Protein 7N6F (pdb70)

Organism: Homo sapiens (NCBI:txid9606)

Structure (mmCIF, N/CA/C/O backbone):
data_7N6F
#
_entry.id   7N6F
#
_cell.length_a   57.943
_cell.length_b   63.585
_cell.length_c   123.633
_cell.angle_alpha   90.000
_cell.angle_beta   90.000
_cell.angle_gamma   90.000
#
_symmetry.space_group_name_H-M   'P 21 21 21'
#
loop_
_entity.id
_entity.type
_entity.pdbx_description
1 polymer 'Cholesterol 24-hydroxylase'
2 non-polymer 'PROTOPORPHYRIN IX CONTAINING FE'
3 non-polymer (3-fluoroazetidin-1-yl){1-[4-(4-fluorophenyl)pyrimidin-5-yl]piperidin-4-yl}methanone
4 non-polymer 1,2-ETHANEDIOL
5 non-polymer GLYCEROL
6 water water
#
loop_
_atom_site.group_PDB
_atom_site.id
_atom_site.type_symbol
_atom_site.label_atom_id
_atom_site.label_alt_id
_atom_site.label_comp_id
_atom_site.label_asym_id
_atom_site.label_entity_id
_atom_site.label_seq_id
_atom_site.pdbx_PDB_ins_code
_atom_site.Cartn_x
_atom_site.Cartn_y
_atom_site.Cartn_z
_atom_site.occupancy
_atom_site.B_iso_or_equiv
_atom_site.auth_seq_id
_atom_site.auth_comp_id
_atom_site.auth_asym_id
_atom_site.auth_atom_id
_atom_site.pdbx_PDB_model_num
ATOM 1 N N . HIS A 1 7 ? -34.575 29.456 13.894 1.000 47.184 27 HIS A N 1
ATOM 2 C CA . HIS A 1 7 ? -33.201 29.188 13.309 1.000 48.526 27 HIS A CA 1
ATOM 3 C C . HIS A 1 7 ? -32.381 28.257 14.222 1.000 46.145 27 HIS A C 1
ATOM 4 O O . HIS A 1 7 ? -31.632 28.782 15.084 1.000 51.304 27 HIS A O 1
ATOM 6 N N . SER A 1 8 ? -32.472 26.937 14.011 1.000 44.892 28 SER A N 1
ATOM 7 C CA . SER A 1 8 ? -31.821 25.868 14.821 1.000 39.512 28 SER A CA 1
ATOM 8 C C . SER A 1 8 ? -30.278 25.992 14.773 1.000 31.003 28 SER A C 1
ATOM 9 O O . SER A 1 8 ? -29.757 26.588 13.797 1.000 34.614 28 SER A O 1
ATOM 11 N N . ARG A 1 9 ? -29.568 25.584 15.830 1.000 28.150 29 ARG A N 1
ATOM 12 C CA . ARG A 1 9 ? -28.114 25.923 16.000 1.000 25.333 29 ARG A CA 1
ATOM 13 C C . ARG A 1 9 ? -27.284 25.150 14.965 1.000 24.156 29 ARG A C 1
ATOM 14 O O . ARG A 1 9 ? -26.220 25.647 14.603 1.000 20.372 29 ARG A O 1
ATOM 22 N N . TYR A 1 10 ? -27.827 24.075 14.387 1.000 21.941 30 TYR A N 1
ATOM 23 C CA . TYR A 1 10 ? -27.119 23.232 13.395 1.000 19.169 30 TYR A CA 1
ATOM 24 C C . TYR A 1 10 ? -27.739 23.328 11.993 1.000 21.189 30 TYR A C 1
ATOM 25 O O . TYR A 1 10 ? -27.198 22.696 11.068 1.000 22.146 30 TYR A O 1
ATOM 34 N N . GLU A 1 11 ? -28.796 24.102 11.776 1.000 22.055 31 GLU A N 1
ATOM 35 C CA . GLU A 1 11 ? -29.554 24.177 10.488 1.000 26.443 31 GLU A CA 1
ATOM 36 C C . GLU A 1 11 ? -28.639 24.508 9.297 1.000 24.878 31 GLU A C 1
ATOM 37 O O . GLU A 1 11 ? -28.944 24.089 8.185 1.000 25.855 31 GLU A O 1
ATOM 43 N N . HIS A 1 12 ? -27.601 25.322 9.516 1.000 22.274 32 HIS A N 1
ATOM 44 C CA . HIS A 1 12 ? -26.699 25.823 8.458 1.000 18.966 32 HIS A CA 1
ATOM 45 C C . HIS A 1 12 ? -25.677 24.773 8.014 1.000 19.113 32 HIS A C 1
ATOM 46 O O . HIS A 1 12 ? -25.035 24.951 7.004 1.000 19.830 32 HIS A O 1
ATOM 53 N N . ILE A 1 13 ? -25.526 23.709 8.795 1.000 19.097 33 ILE A N 1
ATOM 54 C CA . ILE A 1 13 ? -24.510 22.686 8.434 1.000 18.034 33 ILE A CA 1
ATOM 55 C C . ILE A 1 13 ? -25.065 21.870 7.281 1.000 16.464 33 ILE A C 1
ATOM 56 O O . ILE A 1 13 ? -26.251 21.507 7.299 1.000 18.926 33 ILE A O 1
ATOM 61 N N . PRO A 1 14 ? -24.221 21.474 6.311 1.000 18.214 34 PRO A N 1
ATOM 62 C CA . PRO A 1 14 ? -24.695 20.630 5.232 1.000 19.385 34 PRO A CA 1
ATOM 63 C C . PRO A 1 14 ? -25.321 19.332 5.744 1.000 18.850 34 PRO A C 1
ATOM 64 O O . PRO A 1 14 ? -24.880 18.780 6.754 1.000 17.628 34 PRO A O 1
ATOM 68 N N . GLY A 1 15 ? -26.345 18.851 5.045 1.000 21.279 35 GLY A N 1
ATOM 69 C CA . GLY A 1 15 ? -26.975 17.583 5.451 1.000 26.327 35 GLY A CA 1
ATOM 70 C C . GLY A 1 15 ? -28.294 17.333 4.738 1.000 32.540 35 GLY A C 1
ATOM 71 O O . GLY A 1 15 ? -28.705 18.159 3.924 1.000 32.915 35 GLY A O 1
ATOM 72 N N . PRO A 1 16 ? -28.963 16.198 5.050 1.000 34.306 36 PRO A N 1
ATOM 73 C CA . PRO A 1 16 ? -30.223 15.827 4.397 1.000 40.561 36 PRO A CA 1
ATOM 74 C C . PRO A 1 16 ? -31.377 16.755 4.781 1.000 46.379 36 PRO A C 1
ATOM 75 O O . PRO A 1 16 ? -31.395 17.295 5.885 1.000 47.193 36 PRO A O 1
ATOM 79 N N . PRO A 1 17 ? -32.398 16.928 3.905 1.000 51.867 37 PRO A N 1
ATOM 80 C CA . PRO A 1 17 ? -33.580 17.730 4.234 1.000 53.075 37 PRO A CA 1
ATOM 81 C C . PRO A 1 17 ? -34.558 17.004 5.168 1.000 50.826 37 PRO A C 1
ATOM 82 O O . PRO A 1 17 ? -34.294 17.020 6.355 1.000 59.333 37 PRO A O 1
ATOM 86 N N . GLY A 1 37 ? -29.326 -5.915 5.819 1.000 35.144 57 GLY A N 1
ATOM 87 C CA . GLY A 1 37 ? -27.861 -5.971 6.027 1.000 29.205 57 GLY A CA 1
ATOM 88 C C . GLY A 1 37 ? -27.198 -4.600 5.951 1.000 27.928 57 GLY A C 1
ATOM 89 O O . GLY A 1 37 ? -25.920 -4.558 5.852 1.000 23.467 57 GLY A O 1
ATOM 90 N N . ARG A 1 38 ? -28.016 -3.530 5.878 1.000 28.706 58 ARG A N 1
ATOM 91 C CA . ARG A 1 38 ? -27.529 -2.126 5.968 1.000 29.182 58 ARG A CA 1
ATOM 92 C C . ARG A 1 38 ? -27.651 -1.648 7.410 1.000 27.582 58 ARG A C 1
ATOM 93 O O . ARG A 1 38 ? -28.556 -2.087 8.176 1.000 26.801 58 ARG A O 1
ATOM 101 N N . VAL A 1 39 ? -26.727 -0.780 7.774 1.000 22.494 59 VAL A N 1
ATOM 102 C CA . VAL A 1 39 ? -26.642 -0.187 9.118 1.000 20.157 59 VAL A CA 1
ATOM 103 C C . VAL A 1 39 ? -26.708 1.345 8.922 1.000 17.141 59 VAL A C 1
ATOM 104 O O . VAL A 1 39 ? -26.523 1.840 7.775 1.000 18.513 59 VAL A O 1
ATOM 108 N N . LEU A 1 40 ? -26.908 2.047 10.013 1.000 18.574 60 LEU A N 1
ATOM 109 C CA . LEU A 1 40 ? -26.914 3.527 9.982 1.000 18.203 60 LEU A CA 1
ATOM 110 C C . LEU A 1 40 ? -25.622 4.057 9.366 1.000 16.267 60 LEU A C 1
ATOM 111 O O . LEU A 1 40 ? -25.664 5.061 8.653 1.000 15.978 60 LEU A O 1
ATOM 116 N N . GLN A 1 41 ? -24.484 3.404 9.628 1.000 16.259 61 GLN A N 1
ATOM 117 C CA . GLN A 1 41 ? -23.221 3.878 9.026 1.000 17.031 61 GLN A CA 1
ATOM 118 C C . GLN A 1 41 ? -23.289 3.977 7.493 1.000 14.880 61 GLN A C 1
ATOM 119 O O . GLN A 1 41 ? -22.564 4.785 6.877 1.000 14.614 61 GLN A O 1
ATOM 125 N N . ASP A 1 42 ? -24.081 3.112 6.815 1.000 16.010 62 ASP A N 1
ATOM 126 C CA . ASP A 1 42 ? -24.233 3.176 5.340 1.000 16.474 62 ASP A CA 1
ATOM 127 C C . ASP A 1 42 ? -25.008 4.434 4.924 1.000 15.847 62 ASP A C 1
ATOM 128 O O . ASP A 1 42 ? -24.676 4.986 3.898 1.000 17.810 62 ASP A O 1
ATOM 133 N N . VAL A 1 43 ? -25.983 4.813 5.729 1.000 15.463 63 VAL A N 1
ATOM 134 C CA . VAL A 1 43 ? -26.728 6.084 5.508 1.000 17.087 63 VAL A CA 1
ATOM 135 C C . VAL A 1 43 ? -25.730 7.241 5.659 1.000 15.436 63 VAL A C 1
ATOM 136 O O . VAL A 1 43 ? -25.632 8.115 4.773 1.000 17.613 63 VAL A O 1
ATOM 140 N N . PHE A 1 44 ? -24.935 7.242 6.739 1.000 17.404 64 PHE A N 1
ATOM 141 C CA . PHE A 1 44 ? -23.894 8.275 6.926 1.000 15.991 64 PHE A CA 1
ATOM 142 C C . PHE A 1 44 ? -22.909 8.333 5.763 1.000 16.853 64 PHE A C 1
ATOM 143 O O . PHE A 1 44 ? -22.468 9.430 5.382 1.000 15.354 64 PHE A O 1
ATOM 151 N N . LEU A 1 45 ? -22.530 7.171 5.203 1.000 15.218 65 LEU A N 1
ATOM 152 C CA . LEU A 1 45 ? -21.638 7.136 4.037 1.000 15.300 65 LEU A CA 1
ATOM 153 C C . LEU A 1 45 ? -22.290 7.891 2.878 1.000 16.014 65 LEU A C 1
ATOM 154 O O . LEU A 1 45 ? -21.624 8.657 2.241 1.000 16.380 65 LEU A O 1
ATOM 159 N N . ASP A 1 46 ? -23.547 7.531 2.593 1.000 17.505 66 ASP A N 1
ATOM 160 C CA . ASP A 1 46 ? -24.295 8.186 1.479 1.000 18.459 66 ASP A CA 1
ATOM 161 C C . ASP A 1 46 ? -24.255 9.708 1.715 1.000 18.960 66 ASP A C 1
ATOM 162 O O . ASP A 1 46 ? -23.973 10.475 0.772 1.000 19.498 66 ASP A O 1
ATOM 167 N N . TRP A 1 47 ? -24.506 10.131 2.949 1.000 17.325 67 TRP A N 1
ATOM 168 C CA . TRP A 1 47 ? -24.558 11.588 3.253 1.000 16.756 67 TRP A CA 1
ATOM 169 C C . TRP A 1 47 ? -23.165 12.246 3.172 1.000 18.176 67 TRP A C 1
ATOM 170 O O . TRP A 1 47 ? -23.028 13.387 2.726 1.000 18.810 67 TRP A O 1
ATOM 181 N N . ALA A 1 48 ? -22.098 11.598 3.620 1.000 16.874 68 ALA A N 1
ATOM 182 C CA . ALA A 1 48 ? -20.747 12.180 3.497 1.000 17.217 68 ALA A CA 1
ATOM 183 C C . ALA A 1 48 ? -20.437 12.353 2.010 1.000 19.064 68 ALA A C 1
ATOM 184 O O . ALA A 1 48 ? -19.851 13.351 1.588 1.000 20.137 68 ALA A O 1
ATOM 186 N N . LYS A 1 49 ? -20.790 11.364 1.190 1.000 17.634 69 LYS A N 1
ATOM 187 C CA . LYS A 1 49 ? -20.470 11.472 -0.259 1.000 21.381 69 LYS A CA 1
ATOM 188 C C . LYS A 1 49 ? -21.258 12.614 -0.900 1.000 21.017 69 LYS A C 1
ATOM 189 O O . LYS A 1 49 ? -20.678 13.284 -1.796 1.000 25.589 69 LYS A O 1
ATOM 195 N N . LYS A 1 50 ? -22.491 12.799 -0.478 1.000 20.901 70 LYS A N 1
ATOM 196 C CA . LYS A 1 50 ? -23.434 13.758 -1.098 1.000 22.269 70 LYS A CA 1
ATOM 197 C C . LYS A 1 50 ? -23.135 15.140 -0.539 1.000 21.290 70 LYS A C 1
ATOM 198 O O . LYS A 1 50 ? -23.141 16.104 -1.336 1.000 22.465 70 LYS A O 1
ATOM 204 N N . TYR A 1 51 ? -22.862 15.280 0.778 1.000 19.466 71 TYR A N 1
ATOM 205 C CA . TYR A 1 51 ? -22.885 16.627 1.415 1.000 21.065 71 TYR A CA 1
ATOM 206 C C . TYR A 1 51 ? -21.520 17.102 1.902 1.000 20.505 71 TYR A C 1
ATOM 207 O O . TYR A 1 51 ? -21.441 18.253 2.332 1.000 20.984 71 TYR A O 1
ATOM 216 N N . GLY A 1 52 ? -20.489 16.261 1.832 1.000 18.728 72 GLY A N 1
ATOM 217 C CA . GLY A 1 52 ? -19.095 16.673 2.030 1.000 17.649 72 GLY A CA 1
ATOM 218 C C . GLY A 1 52 ? -18.553 16.280 3.392 1.000 18.017 72 GLY A C 1
ATOM 219 O O . GLY A 1 52 ? -19.092 15.420 4.091 1.000 16.860 72 GLY A O 1
ATOM 220 N N . PRO A 1 53 ? -17.459 16.938 3.769 1.000 16.194 73 PRO A N 1
ATOM 221 C CA . PRO A 1 53 ? -16.664 16.478 4.904 1.000 16.041 73 PRO A CA 1
ATOM 222 C C . PRO A 1 53 ? -17.225 16.792 6.297 1.000 14.962 73 PRO A C 1
ATOM 223 O O . PRO A 1 53 ? -16.617 16.326 7.242 1.000 13.830 73 PRO A O 1
ATOM 227 N N . VAL A 1 54 ? -18.257 17.626 6.403 1.000 15.110 74 VAL A N 1
ATOM 228 C CA . VAL A 1 54 ? -18.884 18.028 7.690 1.000 14.683 74 VAL A CA 1
ATOM 229 C C . VAL A 1 54 ? -20.384 17.994 7.492 1.000 14.892 74 VAL A C 1
ATOM 230 O O . VAL A 1 54 ? -20.938 18.860 6.781 1.000 15.234 74 VAL A O 1
ATOM 234 N N . VAL A 1 55 ? -21.057 17.005 8.069 1.000 14.529 75 VAL A N 1
ATOM 235 C CA . VAL A 1 55 ? -22.488 16.758 7.828 1.000 14.919 75 VAL A CA 1
ATOM 236 C C . VAL A 1 55 ? -23.225 16.600 9.147 1.000 15.230 75 VAL A C 1
ATOM 237 O O . VAL A 1 55 ? -22.749 15.849 10.041 1.000 15.033 75 VAL A O 1
ATOM 241 N N . ARG A 1 56 ? -24.372 17.242 9.320 1.000 15.506 76 ARG A N 1
ATOM 242 C CA . ARG A 1 56 ? -25.211 17.082 10.522 1.000 16.023 76 ARG A CA 1
ATOM 243 C C . ARG A 1 56 ? -26.010 15.782 10.439 1.000 18.585 76 ARG A C 1
ATOM 244 O O . ARG A 1 56 ? -26.609 15.489 9.381 1.000 17.201 76 ARG A O 1
ATOM 252 N N . VAL A 1 57 ? -25.950 15.000 11.503 1.000 16.587 77 VAL A N 1
ATOM 253 C CA . VAL A 1 57 ? -26.679 13.716 11.630 1.000 18.243 77 VAL A CA 1
ATOM 254 C C . VAL A 1 57 ? -27.320 13.650 13.008 1.000 19.655 77 VAL A C 1
ATOM 255 O O . VAL A 1 57 ? -26.983 14.444 13.915 1.000 19.279 77 VAL A O 1
ATOM 259 N N . ASN A 1 58 ? -28.212 12.689 13.164 1.000 20.359 78 ASN A N 1
ATOM 260 C CA . ASN A 1 58 ? -28.790 12.343 14.475 1.000 21.684 78 ASN A CA 1
ATOM 261 C C . ASN A 1 58 ? -28.294 10.935 14.798 1.000 19.218 78 ASN A C 1
ATOM 262 O O . ASN A 1 58 ? -28.443 10.032 13.963 1.000 19.746 78 ASN A O 1
ATOM 267 N N . VAL A 1 59 ? -27.668 10.777 15.946 1.000 17.312 79 VAL A N 1
ATOM 268 C CA . VAL A 1 59 ? -27.117 9.464 16.338 1.000 18.330 79 VAL A CA 1
ATOM 269 C C . VAL A 1 59 ? -27.195 9.384 17.856 1.000 17.454 79 VAL A C 1
ATOM 270 O O . VAL A 1 59 ? -26.932 10.396 18.520 1.000 17.295 79 VAL A O 1
ATOM 274 N N . PHE A 1 60 ? -27.616 8.227 18.371 1.000 18.974 80 PHE A N 1
ATOM 275 C CA . PHE A 1 60 ? -27.777 7.996 19.830 1.000 20.888 80 PHE A CA 1
ATOM 276 C C . PHE A 1 60 ? -28.654 9.132 20.406 1.000 22.236 80 PHE A C 1
ATOM 277 O O . PHE A 1 60 ? -28.355 9.671 21.509 1.000 23.844 80 PHE A O 1
ATOM 285 N N . HIS A 1 61 ? -29.672 9.530 19.634 1.000 23.320 81 HIS A N 1
ATOM 286 C CA . HIS A 1 61 ? -30.707 10.527 20.037 1.000 27.734 81 HIS A CA 1
ATOM 287 C C . HIS A 1 61 ? -30.115 11.934 20.163 1.000 28.400 81 HIS A C 1
ATOM 288 O O . HIS A 1 61 ? -30.789 12.822 20.765 1.000 28.357 81 HIS A O 1
ATOM 295 N N . LYS A 1 62 ? -28.904 12.192 19.652 1.000 24.661 82 LYS A N 1
ATOM 296 C CA . LYS A 1 62 ? -28.271 13.531 19.800 1.000 23.737 82 LYS A CA 1
ATOM 297 C C . LYS A 1 62 ? -27.910 14.054 18.394 1.000 21.508 82 LYS A C 1
ATOM 298 O O . LYS A 1 62 ? -27.580 13.251 17.493 1.000 21.431 82 LYS A O 1
ATOM 304 N N . THR A 1 63 ? -27.954 15.360 18.185 1.000 19.922 83 THR A N 1
ATOM 305 C CA . THR A 1 63 ? -27.385 15.959 16.964 1.000 18.246 83 THR A CA 1
ATOM 306 C C . THR A 1 63 ? -25.874 15.908 17.049 1.000 18.523 83 THR A C 1
ATOM 307 O O . THR A 1 63 ? -25.325 16.344 18.044 1.000 20.780 83 THR A O 1
ATOM 311 N N . SER A 1 64 ? -25.242 15.421 15.987 1.000 16.143 84 SER A N 1
ATOM 312 C CA A SER A 1 64 ? -23.769 15.387 15.900 0.500 16.234 84 SER A CA 1
ATOM 313 C CA B SER A 1 64 ? -23.779 15.252 15.853 0.500 15.981 84 SER A CA 1
ATOM 314 C C . SER A 1 64 ? -23.334 15.794 14.498 1.000 15.459 84 SER A C 1
ATOM 315 O O . SER A 1 64 ? -24.191 15.953 13.616 1.000 15.977 84 SER A O 1
ATOM 320 N N . VAL A 1 65 ? -22.039 15.957 14.334 1.000 14.132 85 VAL A N 1
ATOM 321 C CA . VAL A 1 65 ? -21.514 16.312 13.018 1.000 14.637 85 VAL A CA 1
ATOM 322 C C . VAL A 1 65 ? -20.504 15.247 12.639 1.000 12.568 85 VAL A C 1
ATOM 323 O O . VAL A 1 65 ? -19.556 15.023 13.454 1.000 13.632 85 VAL A O 1
ATOM 327 N N . ILE A 1 66 ? -20.751 14.599 11.510 1.000 12.862 86 ILE A N 1
ATOM 328 C CA . ILE A 1 66 ? -19.777 13.596 11.010 1.000 12.903 86 ILE A CA 1
ATOM 329 C C . ILE A 1 66 ? -18.726 14.319 10.194 1.000 12.637 86 ILE A C 1
ATOM 330 O O . ILE A 1 66 ? -19.067 15.087 9.281 1.000 13.252 86 ILE A O 1
ATOM 335 N N . VAL A 1 67 ? -17.489 14.132 10.613 1.000 12.696 87 VAL A N 1
ATOM 336 C CA A VAL A 1 67 ? -16.313 14.810 10.012 0.500 12.600 87 VAL A CA 1
ATOM 337 C CA B VAL A 1 67 ? -16.280 14.799 10.078 0.500 12.765 87 VAL A CA 1
ATOM 338 C C . VAL A 1 67 ? -15.428 13.745 9.360 1.000 13.142 87 VAL A C 1
ATOM 339 O O . VAL A 1 67 ? -14.900 12.860 10.086 1.000 14.094 87 VAL A O 1
ATOM 346 N N . THR A 1 68 ? -15.275 13.873 8.044 1.000 13.149 88 THR A N 1
ATOM 347 C CA . THR A 1 68 ? -14.641 12.809 7.230 1.000 14.203 88 THR A CA 1
ATOM 348 C C . THR A 1 68 ? -13.416 13.302 6.485 1.000 15.567 88 THR A C 1
ATOM 349 O O . THR A 1 68 ? -12.990 12.578 5.579 1.000 18.064 88 THR A O 1
ATOM 353 N N . SER A 1 69 ? -12.840 14.438 6.793 1.000 15.308 89 SER A N 1
ATOM 354 C CA . SER A 1 69 ? -11.572 14.806 6.157 1.000 15.303 89 SER A CA 1
ATOM 355 C C . SER A 1 69 ? -10.418 14.257 6.985 1.000 16.009 89 SER A C 1
ATOM 356 O O . SER A 1 69 ? -10.439 14.218 8.212 1.000 15.706 89 SER A O 1
ATOM 359 N N . PRO A 1 70 ? -9.348 13.769 6.330 1.000 14.520 90 PRO A N 1
ATOM 360 C CA . PRO A 1 70 ? -8.171 13.316 7.040 1.000 13.637 90 PRO A CA 1
ATOM 361 C C . PRO A 1 70 ? -7.555 14.406 7.916 1.000 12.634 90 PRO A C 1
ATOM 362 O O . PRO A 1 70 ? -6.995 14.140 8.966 1.000 13.247 90 PRO A O 1
ATOM 366 N N . GLU A 1 71 ? -7.609 15.650 7.465 1.000 13.728 91 GLU A N 1
ATOM 367 C CA A GLU A 1 71 ? -7.059 16.778 8.242 0.700 14.714 91 GLU A CA 1
ATOM 368 C CA B GLU A 1 71 ? -7.025 16.766 8.257 0.300 15.011 91 GLU A CA 1
ATOM 369 C C . GLU A 1 71 ? -7.810 16.886 9.580 1.000 14.176 91 GLU A C 1
ATOM 370 O O . GLU A 1 71 ? -7.170 17.132 10.631 1.000 16.566 91 GLU A O 1
ATOM 381 N N . SER A 1 72 ? -9.101 16.645 9.550 1.000 15.787 92 SER A N 1
ATOM 382 C CA . SER A 1 72 ? -9.937 16.685 10.771 1.000 14.792 92 SER A CA 1
ATOM 383 C C . SER A 1 72 ? -9.635 15.487 11.680 1.000 15.285 92 SER A C 1
ATOM 384 O O . SER A 1 72 ? -9.469 15.647 12.913 1.000 14.244 92 SER A O 1
ATOM 387 N N . VAL A 1 73 ? -9.522 14.276 11.108 1.000 13.133 93 VAL A N 1
ATOM 388 C CA . VAL A 1 73 ? -9.147 13.093 11.905 1.000 13.066 93 VAL A CA 1
ATOM 389 C C . VAL A 1 73 ? -7.838 13.405 12.641 1.000 12.732 93 VAL A C 1
ATOM 390 O O . VAL A 1 73 ? -7.729 13.173 13.833 1.000 13.814 93 VAL A O 1
ATOM 394 N N . LYS A 1 74 ? -6.826 13.889 11.909 1.000 12.601 94 LYS A N 1
ATOM 395 C CA . LYS A 1 74 ? -5.521 14.181 12.519 1.000 14.564 94 LYS A CA 1
ATOM 396 C C . LYS A 1 74 ? -5.678 15.235 13.635 1.000 14.168 94 LYS A C 1
ATOM 397 O O . LYS A 1 74 ? -5.168 15.067 14.746 1.000 16.411 94 LYS A O 1
ATOM 403 N N . LYS A 1 75 ? -6.374 16.324 13.330 1.000 13.169 95 LYS A N 1
ATOM 404 C CA . LYS A 1 75 ? -6.441 17.441 14.333 1.000 13.972 95 LYS A CA 1
ATOM 405 C C . LYS A 1 75 ? -7.083 16.982 15.637 1.000 13.681 95 LYS A C 1
ATOM 406 O O . LYS A 1 75 ? -6.573 17.256 16.716 1.000 16.050 95 LYS A O 1
ATOM 412 N N . PHE A 1 76 ? -8.194 16.275 15.525 1.000 12.157 96 PHE A N 1
ATOM 413 C CA . PHE A 1 76 ? -8.985 16.027 16.736 1.000 12.805 96 PHE A CA 1
ATOM 414 C C . PHE A 1 76 ? -8.558 14.734 17.431 1.000 13.034 96 PHE A C 1
ATOM 415 O O . PHE A 1 76 ? -8.657 14.686 18.654 1.000 14.497 96 PHE A O 1
ATOM 423 N N . LEU A 1 77 ? -8.147 13.687 16.697 1.000 12.767 97 LEU A N 1
ATOM 424 C CA . LEU A 1 77 ? -7.755 12.444 17.395 1.000 12.476 97 LEU A CA 1
ATOM 425 C C . LEU A 1 77 ? -6.328 12.519 17.949 1.000 13.437 97 LEU A C 1
ATOM 426 O O . LEU A 1 77 ? -6.073 11.838 18.967 1.000 14.032 97 LEU A O 1
ATOM 431 N N . MET A 1 78 ? -5.433 13.290 17.323 1.000 14.648 98 MET A N 1
ATOM 432 C CA . MET A 1 78 ? -4.002 13.243 17.732 1.000 15.419 98 MET A CA 1
ATOM 433 C C . MET A 1 78 ? -3.648 14.319 18.767 1.000 19.839 98 MET A C 1
ATOM 434 O O . MET A 1 78 ? -2.448 14.380 19.136 1.000 25.036 98 MET A O 1
ATOM 439 N N . SER A 1 79 ? -4.626 14.911 19.442 1.000 21.973 99 SER A N 1
ATOM 440 C CA . SER A 1 79 ? -4.327 15.904 20.512 1.000 23.755 99 SER A CA 1
ATOM 441 C C . SER A 1 79 ? -5.087 15.572 21.794 1.000 24.101 99 SER A C 1
ATOM 442 O O . SER A 1 79 ? -6.303 15.463 21.722 1.000 23.110 99 SER A O 1
ATOM 445 N N . THR A 1 80 ? -4.419 15.521 22.972 1.000 19.218 100 THR A N 1
ATOM 446 C CA . THR A 1 80 ? -5.104 15.389 24.289 1.000 22.126 100 THR A CA 1
ATOM 447 C C . THR A 1 80 ? -5.947 16.602 24.628 1.000 22.781 100 THR A C 1
ATOM 448 O O . THR A 1 80 ? -6.690 16.537 25.617 1.000 23.751 100 THR A O 1
ATOM 452 N N . LYS A 1 81 ? -5.888 17.678 23.856 1.000 22.066 101 LYS A N 1
ATOM 453 C CA . LYS A 1 81 ? -6.841 18.813 24.003 1.000 25.393 101 LYS A CA 1
ATOM 454 C C . LYS A 1 81 ? -8.303 18.379 23.791 1.000 22.639 101 LYS A C 1
ATOM 455 O O . LYS A 1 81 ? -9.250 18.970 24.355 1.000 25.567 101 LYS A O 1
ATOM 461 N N . TYR A 1 82 ? -8.547 17.371 22.951 1.000 16.700 102 TYR A N 1
ATOM 462 C CA . TYR A 1 82 ? -9.913 16.944 22.611 1.000 17.427 102 TYR A CA 1
ATOM 463 C C . TYR A 1 82 ? -10.190 15.621 23.317 1.000 15.520 102 TYR A C 1
ATOM 464 O O . TYR A 1 82 ? -9.403 14.639 23.176 1.000 16.187 102 TYR A O 1
ATOM 473 N N . ASN A 1 83 ? -11.235 15.694 24.091 1.000 15.579 103 ASN A N 1
ATOM 474 C CA . ASN A 1 83 ? -11.656 14.539 24.909 1.000 16.505 103 ASN A CA 1
ATOM 475 C C . ASN A 1 83 ? -12.910 13.927 24.308 1.000 13.932 103 ASN A C 1
ATOM 476 O O . ASN A 1 83 ? -13.611 14.543 23.493 1.000 13.913 103 ASN A O 1
ATOM 481 N N . LYS A 1 84 ? -13.199 12.693 24.709 1.000 14.175 104 LYS A N 1
ATOM 482 C CA . LYS A 1 84 ? -14.409 11.973 24.279 1.000 14.477 104 LYS A CA 1
ATOM 483 C C . LYS A 1 84 ? -15.636 12.712 24.827 1.000 15.644 104 LYS A C 1
ATOM 484 O O . LYS A 1 84 ? -15.618 13.322 25.915 1.000 16.686 104 LYS A O 1
ATOM 490 N N . ASP A 1 85 ? -16.699 12.716 24.058 1.000 14.675 105 ASP A N 1
ATOM 491 C CA . ASP A 1 85 ? -17.994 13.315 24.466 1.000 14.653 105 ASP A CA 1
ATOM 492 C C . ASP A 1 85 ? -18.800 12.313 25.290 1.000 15.459 105 ASP A C 1
ATOM 493 O O . ASP A 1 85 ? -19.345 11.382 24.719 1.000 15.552 105 ASP A O 1
ATOM 498 N N . SER A 1 86 ? -18.875 12.532 26.596 1.000 16.569 106 SER A N 1
ATOM 499 C CA A SER A 1 86 ? -19.520 11.588 27.554 0.500 17.401 106 SER A CA 1
ATOM 500 C CA B SER A 1 86 ? -19.523 11.594 27.552 0.500 16.722 106 SER A CA 1
ATOM 501 C C . SER A 1 86 ? -20.980 11.317 27.170 1.000 16.981 106 SER A C 1
ATOM 502 O O . SER A 1 86 ? -21.442 10.164 27.381 1.000 16.034 106 SER A O 1
ATOM 507 N N . LYS A 1 87 ? -21.679 12.283 26.572 1.000 17.346 107 LYS A N 1
ATOM 508 C CA . LYS A 1 87 ? -23.084 12.019 26.207 1.000 18.958 107 LYS A CA 1
ATOM 509 C C . LYS A 1 87 ? -23.196 10.822 25.272 1.000 17.047 107 LYS A C 1
ATOM 510 O O . LYS A 1 87 ? -24.240 10.139 25.246 1.000 17.121 107 LYS A O 1
ATOM 516 N N . MET A 1 88 ? -22.173 10.571 24.460 1.000 15.150 108 MET A N 1
ATOM 517 C CA . MET A 1 88 ? -22.249 9.554 23.415 1.000 14.999 108 MET A CA 1
ATOM 518 C C . MET A 1 88 ? -21.798 8.193 23.963 1.000 14.182 108 MET A C 1
ATOM 519 O O . MET A 1 88 ? -21.823 7.211 23.190 1.000 16.770 108 MET A O 1
ATOM 524 N N . TYR A 1 89 ? -21.510 8.113 25.258 1.000 13.879 109 TYR A N 1
ATOM 525 C CA . TYR A 1 89 ? -21.091 6.877 25.946 1.000 14.342 109 TYR A CA 1
ATOM 526 C C . TYR A 1 89 ? -22.097 6.491 27.036 1.000 15.518 109 TYR A C 1
ATOM 527 O O . TYR A 1 89 ? -21.846 5.517 27.719 1.000 15.438 109 TYR A O 1
ATOM 536 N N . ARG A 1 90 ? -23.229 7.170 27.123 1.000 15.133 110 ARG A N 1
ATOM 537 C CA . ARG A 1 90 ? -24.238 6.897 28.189 1.000 15.644 110 ARG A CA 1
ATOM 538 C C . ARG A 1 90 ? -24.719 5.459 28.131 1.000 15.921 110 ARG A C 1
ATOM 539 O O . ARG A 1 90 ? -24.924 4.868 29.202 1.000 17.325 110 ARG A O 1
ATOM 547 N N . ALA A 1 91 ? -24.917 4.881 26.955 1.000 15.750 111 ALA A N 1
ATOM 548 C CA . ALA A 1 91 ? -25.468 3.520 26.808 1.000 15.870 111 ALA A CA 1
ATOM 549 C C . ALA A 1 91 ? -24.392 2.480 27.095 1.000 15.995 111 ALA A C 1
ATOM 550 O O . ALA A 1 91 ? -24.790 1.315 27.254 1.000 19.809 111 ALA A O 1
ATOM 552 N N . LEU A 1 92 ? -23.102 2.813 27.231 1.000 14.788 112 LEU A N 1
ATOM 553 C CA . LEU A 1 92 ? -22.148 1.870 27.837 1.000 13.868 112 LEU A CA 1
ATOM 554 C C . LEU A 1 92 ? -22.109 2.059 29.334 1.000 15.202 112 LEU A C 1
ATOM 555 O O . LEU A 1 92 ? -21.847 1.076 30.061 1.000 16.013 112 LEU A O 1
ATOM 560 N N . GLN A 1 93 ? -22.281 3.283 29.829 1.000 14.864 113 GLN A N 1
ATOM 561 C CA . GLN A 1 93 ? -22.186 3.562 31.277 1.000 15.682 113 GLN A CA 1
ATOM 562 C C . GLN A 1 93 ? -23.304 2.830 32.041 1.000 16.602 113 GLN A C 1
ATOM 563 O O . GLN A 1 93 ? -23.026 2.137 33.043 1.000 15.299 113 GLN A O 1
ATOM 569 N N . THR A 1 94 ? -24.524 2.980 31.579 1.000 16.418 114 THR A N 1
ATOM 570 C CA A THR A 1 94 ? -25.735 2.468 32.281 0.500 17.181 114 THR A CA 1
ATOM 571 C CA B THR A 1 94 ? -25.744 2.477 32.275 0.500 18.036 114 THR A CA 1
ATOM 572 C C . THR A 1 94 ? -26.792 2.120 31.223 1.000 17.949 114 THR A C 1
ATOM 573 O O . THR A 1 94 ? -26.969 2.890 30.265 1.000 21.898 114 THR A O 1
ATOM 580 N N . VAL A 1 95 ? -27.475 1.000 31.370 1.000 17.864 115 VAL A N 1
ATOM 581 C CA . VAL A 1 95 ? -28.587 0.630 30.460 1.000 18.897 115 VAL A CA 1
ATOM 582 C C . VAL A 1 95 ? -29.857 0.391 31.288 1.000 18.693 115 VAL A C 1
ATOM 583 O O . VAL A 1 95 ? -29.822 -0.487 32.156 1.000 19.919 115 VAL A O 1
ATOM 587 N N . PHE A 1 96 ? -30.950 1.054 30.907 1.000 19.808 116 PHE A N 1
ATOM 588 C CA . PHE A 1 96 ? -32.266 0.846 31.588 1.000 21.356 116 PHE A CA 1
ATOM 589 C C . PHE A 1 96 ? -32.090 0.908 33.109 1.000 21.849 116 PHE A C 1
ATOM 590 O O . PHE A 1 96 ? -32.718 0.100 33.844 1.000 22.301 116 PHE A O 1
ATOM 598 N N . GLY A 1 97 ? -31.266 1.826 33.609 1.000 22.005 117 GLY A N 1
ATOM 599 C CA . GLY A 1 97 ? -31.066 2.072 35.042 1.000 22.003 117 GLY A CA 1
ATOM 600 C C . GLY A 1 97 ? -30.139 1.068 35.704 1.000 21.794 117 GLY A C 1
ATOM 601 O O . GLY A 1 97 ? -29.950 1.142 36.921 1.000 23.592 117 GLY A O 1
ATOM 602 N N . GLU A 1 98 ? -29.483 0.179 34.937 1.000 17.609 118 GLU A N 1
ATOM 603 C CA . GLU A 1 98 ? -28.475 -0.745 35.507 1.000 17.013 118 GLU A CA 1
ATOM 604 C C . GLU A 1 98 ? -27.054 -0.355 35.077 1.000 16.587 118 GLU A C 1
ATOM 605 O O . GLU A 1 98 ? -26.787 -0.310 33.840 1.000 17.459 118 GLU A O 1
ATOM 611 N N . ARG A 1 99 ? -26.168 -0.120 36.030 1.000 17.261 119 ARG A N 1
ATOM 612 C CA . ARG A 1 99 ? -24.752 0.214 35.765 1.000 16.222 119 ARG A CA 1
ATOM 613 C C . ARG A 1 99 ? -24.119 -0.934 35.004 1.000 16.422 119 ARG A C 1
ATOM 614 O O . ARG A 1 99 ? -24.258 -2.103 35.422 1.000 18.387 119 ARG A O 1
ATOM 622 N N . LEU A 1 100 ? -23.448 -0.599 33.897 1.000 14.876 120 LEU A N 1
ATOM 623 C CA . LEU A 1 100 ? -22.896 -1.627 32.988 1.000 15.189 120 LEU A CA 1
ATOM 624 C C . LEU A 1 100 ? -21.381 -1.471 32.951 1.000 14.003 120 LEU A C 1
ATOM 625 O O . LEU A 1 100 ? -20.728 -2.126 33.774 1.000 14.984 120 LEU A O 1
ATOM 630 N N . PHE A 1 101 ? -20.845 -0.581 32.105 1.000 14.052 121 PHE A N 1
ATOM 631 C CA . PHE A 1 101 ? -19.398 -0.294 32.100 1.000 13.687 121 PHE A CA 1
ATOM 632 C C . PHE A 1 101 ? -19.071 0.878 33.033 1.000 14.125 121 PHE A C 1
ATOM 633 O O . PHE A 1 101 ? -17.896 1.090 33.270 1.000 14.064 121 PHE A O 1
ATOM 641 N N . GLY A 1 102 ? -20.107 1.593 33.505 1.000 15.064 122 GLY A N 1
ATOM 642 C CA . GLY A 1 102 ? -19.866 2.726 34.424 1.000 15.422 122 GLY A CA 1
ATOM 643 C C . GLY A 1 102 ? -18.779 3.655 33.924 1.000 13.894 122 GLY A C 1
ATOM 644 O O . GLY A 1 102 ? -18.851 4.098 32.748 1.000 14.742 122 GLY A O 1
ATOM 645 N N . GLN A 1 103 ? -17.780 3.947 34.772 1.000 14.469 123 GLN A N 1
ATOM 646 C CA . GLN A 1 103 ? -16.647 4.826 34.458 1.000 15.981 123 GLN A CA 1
ATOM 647 C C . GLN A 1 103 ? -15.371 4.011 34.227 1.000 14.924 123 GLN A C 1
ATOM 648 O O . GLN A 1 103 ? -14.275 4.486 34.549 1.000 16.900 123 GLN A O 1
ATOM 654 N N . GLY A 1 104 ? -15.498 2.791 33.656 1.000 13.667 124 GLY A N 1
ATOM 655 C CA . GLY A 1 104 ? -14.328 2.013 33.218 1.000 14.814 124 GLY A CA 1
ATOM 656 C C . GLY A 1 104 ? -13.592 2.668 32.065 1.000 12.682 124 GLY A C 1
ATOM 657 O O . GLY A 1 104 ? -13.929 3.778 31.576 1.000 14.548 124 GLY A O 1
ATOM 658 N N . LEU A 1 105 ? -12.586 1.963 31.545 1.000 12.691 125 LEU A N 1
ATOM 659 C CA . LEU A 1 105 ? -11.560 2.616 30.713 1.000 13.889 125 LEU A CA 1
ATOM 660 C C . LEU A 1 105 ? -12.150 3.124 29.392 1.000 11.466 125 LEU A C 1
ATOM 661 O O . LEU A 1 105 ? -11.662 4.135 28.881 1.000 13.262 125 LEU A O 1
ATOM 666 N N . VAL A 1 106 ? -13.123 2.444 28.784 1.000 11.809 126 VAL A N 1
ATOM 667 C CA . VAL A 1 106 ? -13.748 2.880 27.515 1.000 12.342 126 VAL A CA 1
ATOM 668 C C . VAL A 1 106 ? -14.627 4.096 27.752 1.000 13.115 126 VAL A C 1
ATOM 669 O O . VAL A 1 106 ? -14.685 4.993 26.865 1.000 13.073 126 VAL A O 1
ATOM 673 N N . SER A 1 107 ? -15.400 4.077 28.845 1.000 12.629 127 SER A N 1
ATOM 674 C CA . SER A 1 107 ? -16.528 5.015 28.981 1.000 13.688 127 SER A CA 1
ATOM 675 C C . SER A 1 107 ? -16.203 6.213 29.874 1.000 14.275 127 SER A C 1
ATOM 676 O O . SER A 1 107 ? -17.040 7.162 29.893 1.000 15.870 127 SER A O 1
ATOM 679 N N . GLU A 1 108 ? -15.040 6.209 30.511 1.000 13.719 128 GLU A N 1
ATOM 680 C CA . GLU A 1 108 ? -14.583 7.375 31.284 1.000 14.644 128 GLU A CA 1
ATOM 681 C C . GLU A 1 108 ? -14.113 8.451 30.305 1.000 15.472 128 GLU A C 1
ATOM 682 O O . GLU A 1 108 ? -13.177 8.219 29.543 1.000 15.057 128 GLU A O 1
ATOM 688 N N . CYS A 1 109 ? -14.719 9.634 30.345 1.000 17.318 129 CYS A N 1
ATOM 689 C CA . CYS A 1 109 ? -14.388 10.712 29.393 1.000 18.860 129 CYS A CA 1
ATOM 690 C C . CYS A 1 109 ? -13.690 11.895 30.060 1.000 22.764 129 CYS A C 1
ATOM 691 O O . CYS A 1 109 ? -13.206 12.761 29.340 1.000 23.554 129 CYS A O 1
ATOM 694 N N . ASN A 1 110 ? -13.530 11.881 31.360 1.000 20.456 130 ASN A N 1
ATOM 695 C CA . ASN A 1 110 ? -12.646 12.885 32.008 1.000 21.128 130 ASN A CA 1
ATOM 696 C C . ASN A 1 110 ? -11.179 12.483 31.828 1.000 20.285 130 ASN A C 1
ATOM 697 O O . ASN A 1 110 ? -10.820 11.338 32.184 1.000 19.162 130 ASN A O 1
ATOM 702 N N . TYR A 1 111 ? -10.352 13.375 31.319 1.000 18.194 131 TYR A N 1
ATOM 703 C CA . TYR A 1 111 ? -8.958 13.060 30.937 1.000 17.801 131 TYR A CA 1
ATOM 704 C C . TYR A 1 111 ? -8.229 12.522 32.169 1.000 18.836 131 TYR A C 1
ATOM 705 O O . TYR A 1 111 ? -7.505 11.533 32.100 1.000 17.843 131 TYR A O 1
ATOM 714 N N . GLU A 1 112 ? -8.236 13.237 33.295 1.000 18.611 132 GLU A N 1
ATOM 715 C CA . GLU A 1 112 ? -7.361 12.844 34.427 1.000 19.786 132 GLU A CA 1
ATOM 716 C C . GLU A 1 112 ? -7.808 11.506 34.998 1.000 17.438 132 GLU A C 1
ATOM 717 O O . GLU A 1 112 ? -6.934 10.703 35.353 1.000 18.190 132 GLU A O 1
ATOM 723 N N . ARG A 1 113 ? -9.107 11.255 35.075 1.000 18.441 133 ARG A N 1
ATOM 724 C CA . ARG A 1 113 ? -9.605 9.971 35.629 1.000 18.999 133 ARG A CA 1
ATOM 725 C C . ARG A 1 113 ? -9.296 8.800 34.672 1.000 17.216 133 ARG A C 1
ATOM 726 O O . ARG A 1 113 ? -8.880 7.734 35.129 1.000 17.953 133 ARG A O 1
ATOM 734 N N . TRP A 1 114 ? -9.371 9.076 33.387 1.000 17.465 134 TRP A N 1
ATOM 735 C CA . TRP A 1 114 ? -9.001 8.078 32.352 1.000 14.925 134 TRP A CA 1
ATOM 736 C C . TRP A 1 114 ? -7.499 7.801 32.440 1.000 15.169 134 TRP A C 1
ATOM 737 O O . TRP A 1 114 ? -7.060 6.643 32.460 1.000 14.329 134 TRP A O 1
ATOM 748 N N . HIS A 1 115 ? -6.678 8.853 32.526 1.000 14.459 135 HIS A N 1
ATOM 749 C CA . HIS A 1 115 ? -5.233 8.716 32.394 1.000 14.946 135 HIS A CA 1
ATOM 750 C C . HIS A 1 115 ? -4.680 7.868 33.532 1.000 14.481 135 HIS A C 1
ATOM 751 O O . HIS A 1 115 ? -3.782 7.052 33.290 1.000 15.650 135 HIS A O 1
ATOM 758 N N . LYS A 1 116 ? -5.192 8.077 34.749 1.000 16.035 136 LYS A N 1
ATOM 759 C CA . LYS A 1 116 ? -4.741 7.325 35.933 1.000 18.264 136 LYS A CA 1
ATOM 760 C C . LYS A 1 116 ? -4.962 5.830 35.717 1.000 17.893 136 LYS A C 1
ATOM 761 O O . LYS A 1 116 ? -4.018 5.029 35.950 1.000 20.941 136 LYS A O 1
ATOM 767 N N . GLN A 1 117 ? -6.147 5.437 35.240 1.000 17.500 137 GLN A N 1
ATOM 768 C CA . GLN A 1 117 ? -6.432 3.990 35.089 1.000 16.919 137 GLN A CA 1
ATOM 769 C C . GLN A 1 117 ? -5.718 3.451 33.852 1.000 14.564 137 GLN A C 1
ATOM 770 O O . GLN A 1 117 ? -5.177 2.319 33.915 1.000 15.905 137 GLN A O 1
ATOM 776 N N . ARG A 1 118 ? -5.600 4.212 32.778 1.000 14.699 138 ARG A N 1
ATOM 777 C CA . ARG A 1 118 ? -4.899 3.769 31.550 1.000 14.793 138 ARG A CA 1
ATOM 778 C C . ARG A 1 118 ? -3.468 3.367 31.887 1.000 15.390 138 ARG A C 1
ATOM 779 O O . ARG A 1 118 ? -3.000 2.313 31.464 1.000 17.588 138 ARG A O 1
ATOM 787 N N . ARG A 1 119 ? -2.737 4.217 32.616 1.000 16.646 139 ARG A N 1
ATOM 788 C CA . ARG A 1 119 ? -1.299 3.968 32.867 1.000 17.858 139 ARG A CA 1
ATOM 789 C C . ARG A 1 119 ? -1.088 2.758 33.766 1.000 15.850 139 ARG A C 1
ATOM 790 O O . ARG A 1 119 ? -0.072 2.040 33.498 1.000 21.037 139 ARG A O 1
ATOM 798 N N . VAL A 1 120 ? -1.996 2.470 34.686 1.000 15.758 140 VAL A N 1
ATOM 799 C CA . VAL A 1 120 ? -1.884 1.239 35.536 1.000 15.736 140 VAL A CA 1
ATOM 800 C C . VAL A 1 120 ? -2.191 0.017 34.668 1.000 15.768 140 VAL A C 1
ATOM 801 O O . VAL A 1 120 ? -1.434 -0.983 34.649 1.000 16.950 140 VAL A O 1
ATOM 805 N N . ILE A 1 121 ? -3.260 0.087 33.873 1.000 15.551 141 ILE A N 1
ATOM 806 C CA . ILE A 1 121 ? -3.715 -1.128 33.141 1.000 15.717 141 ILE A CA 1
ATOM 807 C C . ILE A 1 121 ? -2.769 -1.383 31.966 1.000 15.076 141 ILE A C 1
ATOM 808 O O . ILE A 1 121 ? -2.580 -2.568 31.640 1.000 14.686 141 ILE A O 1
ATOM 813 N N . ASP A 1 122 ? -2.101 -0.353 31.432 1.000 14.084 142 ASP A N 1
ATOM 814 C CA . ASP A 1 122 ? -1.092 -0.523 30.362 1.000 15.215 142 ASP A CA 1
ATOM 815 C C . ASP A 1 122 ? -0.058 -1.602 30.703 1.000 16.509 142 ASP A C 1
ATOM 816 O O . ASP A 1 122 ? 0.458 -2.229 29.787 1.000 16.396 142 ASP A O 1
ATOM 821 N N . LEU A 1 123 ? 0.269 -1.790 31.975 1.000 17.352 143 LEU A N 1
ATOM 822 C CA . LEU A 1 123 ? 1.340 -2.756 32.318 1.000 18.409 143 LEU A CA 1
ATOM 823 C C . LEU A 1 123 ? 0.924 -4.168 31.906 1.000 17.816 143 LEU A C 1
ATOM 824 O O . LEU A 1 123 ? 1.821 -4.952 31.585 1.000 19.232 143 LEU A O 1
ATOM 829 N N . ALA A 1 124 ? -0.384 -4.475 31.898 1.000 17.367 144 ALA A N 1
ATOM 830 C CA . ALA A 1 124 ? -0.888 -5.812 31.492 1.000 15.965 144 ALA A CA 1
ATOM 831 C C . ALA A 1 124 ? -0.787 -5.978 29.971 1.000 15.520 144 ALA A C 1
ATOM 832 O O . ALA A 1 124 ? -0.949 -7.120 29.497 1.000 16.117 144 ALA A O 1
ATOM 834 N N . PHE A 1 125 ? -0.487 -4.912 29.206 1.000 14.682 145 PHE A N 1
ATOM 835 C CA . PHE A 1 125 ? -0.424 -4.953 27.737 1.000 15.832 145 PHE A CA 1
ATOM 836 C C . PHE A 1 125 ? 0.993 -4.678 27.238 1.000 15.840 145 PHE A C 1
ATOM 837 O O . PHE A 1 125 ? 1.215 -4.436 26.079 1.000 16.721 145 PHE A O 1
ATOM 845 N N . SER A 1 126 ? 1.978 -4.755 28.142 1.000 17.337 146 SER A N 1
ATOM 846 C CA . SER A 1 126 ? 3.379 -4.623 27.692 1.000 18.453 146 SER A CA 1
ATOM 847 C C . SER A 1 126 ? 3.753 -5.753 26.729 1.000 19.693 146 SER A C 1
ATOM 848 O O . SER A 1 126 ? 3.092 -6.815 26.710 1.000 17.684 146 SER A O 1
ATOM 851 N N . ARG A 1 127 ? 4.827 -5.598 25.975 1.000 19.853 147 ARG A N 1
ATOM 852 C CA . ARG A 1 127 ? 5.311 -6.665 25.085 1.000 22.446 147 ARG A CA 1
ATOM 853 C C . ARG A 1 127 ? 5.527 -7.945 25.892 1.000 20.137 147 ARG A C 1
ATOM 854 O O . ARG A 1 127 ? 5.132 -9.034 25.437 1.000 19.529 147 ARG A O 1
ATOM 862 N N . SER A 1 128 ? 6.204 -7.895 27.039 1.000 20.916 148 SER A N 1
ATOM 863 C CA . SER A 1 128 ? 6.489 -9.116 27.821 1.000 21.439 148 SER A CA 1
ATOM 864 C C . SER A 1 128 ? 5.196 -9.767 28.294 1.000 21.625 148 SER A C 1
ATOM 865 O O . SER A 1 128 ? 5.079 -11.017 28.280 1.000 19.512 148 SER A O 1
ATOM 868 N N . SER A 1 129 ? 4.216 -8.951 28.669 1.000 18.462 149 SER A N 1
ATOM 869 C CA . SER A 1 129 ? 2.940 -9.482 29.190 1.000 18.612 149 SER A CA 1
ATOM 870 C C . SER A 1 129 ? 2.262 -10.234 28.031 1.000 18.257 149 SER A C 1
ATOM 871 O O . SER A 1 129 ? 1.726 -11.338 28.195 1.000 17.836 149 SER A O 1
ATOM 874 N N . LEU A 1 130 ? 2.258 -9.623 26.853 1.000 15.672 150 LEU A N 1
ATOM 875 C CA . LEU A 1 130 ? 1.504 -10.212 25.708 1.000 16.124 150 LEU A CA 1
ATOM 876 C C . LEU A 1 130 ? 2.220 -11.462 25.220 1.000 17.892 150 LEU A C 1
ATOM 877 O O . LEU A 1 130 ? 1.551 -12.444 24.842 1.000 16.827 150 LEU A O 1
ATOM 882 N N . VAL A 1 131 ? 3.551 -11.483 25.158 1.000 15.825 151 VAL A N 1
ATOM 883 C CA . VAL A 1 131 ? 4.245 -12.683 24.655 1.000 17.377 151 VAL A CA 1
ATOM 884 C C . VAL A 1 131 ? 3.870 -13.856 25.559 1.000 16.521 151 VAL A C 1
ATOM 885 O O . VAL A 1 131 ? 3.730 -14.968 25.016 1.000 17.006 151 VAL A O 1
ATOM 889 N N . SER A 1 132 ? 3.691 -13.637 26.864 1.000 16.801 152 SER A N 1
ATOM 890 C CA A SER A 1 132 ? 3.358 -14.734 27.813 0.500 17.619 152 SER A CA 1
ATOM 891 C CA B SER A 1 132 ? 3.323 -14.675 27.862 0.500 18.324 152 SER A CA 1
ATOM 892 C C . SER A 1 132 ? 1.956 -15.303 27.542 1.000 19.323 152 SER A C 1
ATOM 893 O O . SER A 1 132 ? 1.709 -16.397 28.006 1.000 22.049 152 SER A O 1
ATOM 898 N N . LEU A 1 133 ? 1.089 -14.607 26.790 1.000 16.176 153 LEU A N 1
ATOM 899 C CA . LEU A 1 133 ? -0.281 -15.104 26.468 1.000 16.702 153 LEU A CA 1
ATOM 900 C C . LEU A 1 133 ? -0.284 -16.031 25.255 1.000 17.159 153 LEU A C 1
ATOM 901 O O . LEU A 1 133 ? -1.332 -16.608 24.947 1.000 16.080 153 LEU A O 1
ATOM 906 N N . MET A 1 134 ? 0.837 -16.168 24.550 1.000 18.600 154 MET A N 1
ATOM 907 C CA . MET A 1 134 ? 0.881 -16.972 23.315 1.000 18.630 154 MET A CA 1
ATOM 908 C C . MET A 1 134 ? 0.424 -18.403 23.630 1.000 18.358 154 MET A C 1
ATOM 909 O O . MET A 1 134 ? -0.225 -19.029 22.779 1.000 15.613 154 MET A O 1
ATOM 914 N N . GLU A 1 135 ? 0.762 -18.974 24.776 1.000 17.095 155 GLU A N 1
ATOM 915 C CA . GLU A 1 135 ? 0.351 -20.366 25.074 1.000 16.862 155 GLU A CA 1
ATOM 916 C C . GLU A 1 135 ? -1.181 -20.437 25.106 1.000 15.826 155 GLU A C 1
ATOM 917 O O . GLU A 1 135 ? -1.783 -21.334 24.547 1.000 15.774 155 GLU A O 1
ATOM 923 N N . THR A 1 136 ? -1.824 -19.498 25.777 1.000 15.034 156 THR A N 1
ATOM 924 C CA . THR A 1 136 ? -3.310 -19.482 25.859 1.000 14.542 156 THR A CA 1
ATOM 925 C C . THR A 1 136 ? -3.926 -19.304 24.461 1.000 13.321 156 THR A C 1
ATOM 926 O O . THR A 1 136 ? -4.900 -20.019 24.106 1.000 13.220 156 THR A O 1
ATOM 930 N N . PHE A 1 137 ? -3.376 -18.413 23.666 1.000 13.381 157 PHE A N 1
ATOM 931 C CA . PHE A 1 137 ? -3.917 -18.190 22.313 1.000 12.155 157 PHE A CA 1
ATOM 932 C C . PHE A 1 137 ? -3.829 -19.483 21.518 1.000 13.337 157 PHE A C 1
ATOM 933 O O . PHE A 1 137 ? -4.775 -19.926 20.840 1.000 12.107 157 PHE A O 1
ATOM 941 N N . ASN A 1 138 ? -2.660 -20.137 21.577 1.000 12.825 158 ASN A N 1
ATOM 942 C CA . ASN A 1 138 ? -2.443 -21.413 20.876 1.000 13.027 158 ASN A CA 1
ATOM 943 C C . ASN A 1 138 ? -3.367 -22.493 21.404 1.000 13.220 158 ASN A C 1
ATOM 944 O O . ASN A 1 138 ? -3.932 -23.237 20.559 1.000 12.383 158 ASN A O 1
ATOM 949 N N . GLU A 1 139 ? -3.510 -22.627 22.705 1.000 12.913 159 GLU A N 1
ATOM 950 C CA . GLU A 1 139 ? -4.312 -23.737 23.234 1.000 14.473 159 GLU A CA 1
ATOM 951 C C . GLU A 1 139 ? -5.776 -23.594 22.794 1.000 12.984 159 GLU A C 1
ATOM 952 O O . GLU A 1 139 ? -6.404 -24.577 22.407 1.000 13.326 159 GLU A O 1
ATOM 958 N N . LYS A 1 140 ? -6.350 -22.404 22.887 1.000 12.353 160 LYS A N 1
ATOM 959 C CA . LYS A 1 140 ? -7.784 -22.232 22.529 1.000 13.094 160 LYS A CA 1
ATOM 960 C C . LYS A 1 140 ? -7.967 -22.323 21.035 1.000 12.310 160 LYS A C 1
ATOM 961 O O . LYS A 1 140 ? -8.940 -22.953 20.579 1.000 12.330 160 LYS A O 1
ATOM 967 N N . ALA A 1 141 ? -7.018 -21.824 20.256 1.000 11.701 161 ALA A N 1
ATOM 968 C CA . ALA A 1 141 ? -7.082 -21.969 18.784 1.000 11.969 161 ALA A CA 1
ATOM 969 C C . ALA A 1 141 ? -7.022 -23.451 18.396 1.000 11.969 161 ALA A C 1
ATOM 970 O O . ALA A 1 141 ? -7.773 -23.896 17.499 1.000 11.970 161 ALA A O 1
ATOM 972 N N . GLU A 1 142 ? -6.138 -24.227 19.048 1.000 12.131 162 GLU A N 1
ATOM 973 C CA . GLU A 1 142 ? -6.015 -25.664 18.755 1.000 12.616 162 GLU A CA 1
ATOM 974 C C . GLU A 1 142 ? -7.311 -26.364 19.145 1.000 11.953 162 GLU A C 1
ATOM 975 O O . GLU A 1 142 ? -7.769 -27.263 18.381 1.000 13.100 162 GLU A O 1
ATOM 981 N N . GLN A 1 143 ? -7.897 -26.037 20.290 1.000 11.963 163 GLN A N 1
ATOM 982 C CA . GLN A 1 143 ? -9.144 -26.664 20.702 1.000 11.947 163 GLN A CA 1
ATOM 983 C C . GLN A 1 143 ? -10.242 -26.408 19.658 1.000 12.029 163 GLN A C 1
ATOM 984 O O . GLN A 1 143 ? -10.974 -27.307 19.247 1.000 12.768 163 GLN A O 1
ATOM 990 N N . LEU A 1 144 ? -10.384 -25.166 19.218 1.000 11.650 164 LEU A N 1
ATOM 991 C CA . LEU A 1 144 ? -11.379 -24.811 18.159 1.000 11.031 164 LEU A CA 1
ATOM 992 C C . LEU A 1 144 ? -11.134 -25.670 16.926 1.000 11.186 164 LEU A C 1
ATOM 993 O O . LEU A 1 144 ? -12.073 -26.224 16.364 1.000 11.094 164 LEU A O 1
ATOM 998 N N . VAL A 1 145 ? -9.910 -25.715 16.413 1.000 11.057 165 VAL A N 1
ATOM 999 C CA A VAL A 1 145 ? -9.572 -26.466 15.178 0.500 11.543 165 VAL A CA 1
ATOM 1000 C CA B VAL A 1 145 ? -9.704 -26.432 15.131 0.500 11.845 165 VAL A CA 1
ATOM 1001 C C . VAL A 1 145 ? -9.976 -27.919 15.340 1.000 11.499 165 VAL A C 1
ATOM 1002 O O . VAL A 1 145 ? -10.482 -28.494 14.384 1.000 12.440 165 VAL A O 1
ATOM 1009 N N . GLU A 1 146 ? -9.687 -28.498 16.478 1.000 11.780 166 GLU A N 1
ATOM 1010 C CA A GLU A 1 146 ? -9.988 -29.945 16.691 0.500 12.889 166 GLU A CA 1
ATOM 1011 C CA B GLU A 1 146 ? -9.989 -29.946 16.658 0.500 13.271 166 GLU A CA 1
ATOM 1012 C C . GLU A 1 146 ? -11.495 -30.164 16.656 1.000 13.398 166 GLU A C 1
ATOM 1013 O O . GLU A 1 146 ? -11.957 -31.110 16.065 1.000 13.430 166 GLU A O 1
ATOM 1024 N N . ILE A 1 147 ? -12.256 -29.289 17.302 1.000 12.183 167 ILE A N 1
ATOM 1025 C CA . ILE A 1 147 ? -13.735 -29.366 17.291 1.000 12.296 167 ILE A CA 1
ATOM 1026 C C . ILE A 1 147 ? -14.238 -29.232 15.870 1.000 12.549 167 ILE A C 1
ATOM 1027 O O . ILE A 1 147 ? -15.124 -30.021 15.432 1.000 13.420 167 ILE A O 1
ATOM 1032 N N . LEU A 1 148 ? -13.670 -28.301 15.095 1.000 11.617 168 LEU A N 1
ATOM 1033 C CA . LEU A 1 148 ? -14.129 -28.093 13.710 1.000 11.856 168 LEU A CA 1
ATOM 1034 C C . LEU A 1 148 ? -13.718 -29.266 12.805 1.000 11.837 168 LEU A C 1
ATOM 1035 O O . LEU A 1 148 ? -14.515 -29.634 11.910 1.000 13.030 168 LEU A O 1
ATOM 1040 N N . GLU A 1 149 ? -12.532 -29.817 12.975 1.000 11.550 169 GLU A N 1
ATOM 1041 C CA . GLU A 1 149 ? -12.008 -30.918 12.142 1.000 13.047 169 GLU A CA 1
ATOM 1042 C C . GLU A 1 149 ? -12.969 -32.099 12.273 1.000 12.052 169 GLU A C 1
ATOM 1043 O O . GLU A 1 149 ? -13.226 -32.769 11.235 1.000 12.353 169 GLU A O 1
ATOM 1049 N N . ALA A 1 150 ? -13.562 -32.350 13.440 1.000 11.636 170 ALA A N 1
ATOM 1050 C CA . ALA A 1 150 ? -14.489 -33.484 13.615 1.000 12.443 170 ALA A CA 1
ATOM 1051 C C . ALA A 1 150 ? -15.803 -33.289 12.885 1.000 12.496 170 ALA A C 1
ATOM 1052 O O . ALA A 1 150 ? -16.511 -34.279 12.679 1.000 13.918 170 ALA A O 1
ATOM 1054 N N . LYS A 1 151 ? -16.121 -32.056 12.500 1.000 10.936 171 LYS A N 1
ATOM 1055 C CA . LYS A 1 151 ? -17.349 -31.709 11.752 1.000 12.236 171 LYS A CA 1
ATOM 1056 C C . LYS A 1 151 ? -17.074 -31.531 10.266 1.000 12.558 171 LYS A C 1
ATOM 1057 O O . LYS A 1 151 ? -18.013 -31.138 9.559 1.000 12.299 171 LYS A O 1
ATOM 1063 N N . ALA A 1 152 ? -15.846 -31.768 9.807 1.000 11.398 172 ALA A N 1
ATOM 1064 C CA . ALA A 1 152 ? -15.374 -31.349 8.468 1.000 11.973 172 ALA A CA 1
ATOM 1065 C C . ALA A 1 152 ? -15.714 -32.407 7.402 1.000 13.002 172 ALA A C 1
ATOM 1066 O O . ALA A 1 152 ? -14.796 -32.927 6.741 1.000 13.816 172 ALA A O 1
ATOM 1068 N N . ASP A 1 153 ? -17.005 -32.637 7.244 1.000 12.070 173 ASP A N 1
ATOM 1069 C CA . ASP A 1 153 ? -17.599 -33.674 6.376 1.000 12.487 173 ASP A CA 1
ATOM 1070 C C . ASP A 1 153 ? -18.179 -33.032 5.101 1.000 13.019 173 ASP A C 1
ATOM 1071 O O . ASP A 1 153 ? -18.823 -33.761 4.304 1.000 14.996 173 ASP A O 1
ATOM 1076 N N . GLY A 1 154 ? -17.969 -31.741 4.815 1.000 12.877 174 GLY A N 1
ATOM 1077 C CA . GLY A 1 154 ? -18.515 -31.063 3.653 1.000 12.436 174 GLY A CA 1
ATOM 1078 C C . GLY A 1 154 ? -20.000 -30.941 3.670 1.000 14.170 174 GLY A C 1
ATOM 1079 O O . GLY A 1 154 ? -20.528 -30.549 2.617 1.000 16.846 174 GLY A O 1
ATOM 1080 N N . GLN A 1 155 ? -20.698 -31.161 4.764 1.000 13.832 175 GLN A N 1
ATOM 1081 C CA . GLN A 1 155 ? -22.175 -31.248 4.766 1.000 16.649 175 GLN A CA 1
ATOM 1082 C C . GLN A 1 155 ? -22.782 -30.629 6.013 1.000 15.367 175 GLN A C 1
ATOM 1083 O O . GLN A 1 155 ? -23.790 -29.924 5.927 1.000 16.170 175 GLN A O 1
ATOM 1089 N N . THR A 1 156 ? -22.182 -30.852 7.193 1.000 14.509 176 THR A N 1
ATOM 1090 C CA . THR A 1 156 ? -22.694 -30.332 8.474 1.000 13.858 176 THR A CA 1
ATOM 1091 C C . THR A 1 156 ? -22.512 -28.819 8.537 1.000 13.672 176 THR A C 1
ATOM 1092 O O . THR A 1 156 ? -21.373 -28.319 8.428 1.000 12.816 176 THR A O 1
ATOM 1096 N N . PRO A 1 157 ? -23.589 -28.032 8.666 1.000 13.575 177 PRO A N 1
ATOM 1097 C CA . PRO A 1 157 ? -23.436 -26.582 8.775 1.000 13.749 177 PRO A CA 1
ATOM 1098 C C . PRO A 1 157 ? -22.935 -26.238 10.167 1.000 13.448 177 PRO A C 1
ATOM 1099 O O . PRO A 1 157 ? -23.444 -26.721 11.158 1.000 15.965 177 PRO A O 1
ATOM 1103 N N . VAL A 1 158 ? -21.949 -25.343 10.175 1.000 12.577 178 VAL A N 1
ATOM 1104 C CA . VAL A 1 158 ? -21.309 -24.868 11.429 1.000 12.034 178 VAL A CA 1
ATOM 1105 C C . VAL A 1 158 ? -21.406 -23.351 11.462 1.000 10.279 178 VAL A C 1
ATOM 1106 O O . VAL A 1 158 ? -20.912 -22.712 10.500 1.000 11.087 178 VAL A O 1
ATOM 1110 N N . SER A 1 159 ? -21.956 -22.765 12.503 1.000 10.649 179 SER A N 1
ATOM 1111 C CA . SER A 1 159 ? -21.945 -21.299 12.685 1.000 11.643 179 SER A CA 1
ATOM 1112 C C . SER A 1 159 ? -20.534 -20.855 13.050 1.000 11.441 179 SER A C 1
ATOM 1113 O O . SER A 1 159 ? -20.125 -21.013 14.228 1.000 11.753 179 SER A O 1
ATOM 1116 N N . MET A 1 160 ? -19.799 -20.263 12.121 1.000 11.513 180 MET A N 1
ATOM 1117 C CA . MET A 1 160 ? -18.452 -19.776 12.432 1.000 11.480 180 MET A CA 1
ATOM 1118 C C . MET A 1 160 ? -18.575 -18.542 13.318 1.000 11.354 180 MET A C 1
ATOM 1119 O O . MET A 1 160 ? -17.723 -18.328 14.213 1.000 11.899 180 MET A O 1
ATOM 1124 N N . GLN A 1 161 ? -19.662 -17.776 13.242 1.000 11.228 181 GLN A N 1
ATOM 1125 C CA . GLN A 1 161 ? -19.843 -16.633 14.159 1.000 11.586 181 GLN A CA 1
ATOM 1126 C C . GLN A 1 161 ? -19.938 -17.148 15.580 1.000 11.867 181 GLN A C 1
ATOM 1127 O O . GLN A 1 161 ? -19.184 -16.661 16.484 1.000 12.399 181 GLN A O 1
ATOM 1133 N N . ASP A 1 162 ? -20.711 -18.169 15.834 1.000 11.826 182 ASP A N 1
ATOM 1134 C CA . ASP A 1 162 ? -20.841 -18.718 17.198 1.000 11.946 182 ASP A CA 1
ATOM 1135 C C . ASP A 1 162 ? -19.501 -19.315 17.643 1.000 11.515 182 ASP A C 1
ATOM 1136 O O . ASP A 1 162 ? -19.066 -19.018 18.759 1.000 12.278 182 ASP A O 1
ATOM 1141 N N . MET A 1 163 ? -18.874 -20.149 16.799 1.000 10.922 183 MET A N 1
ATOM 1142 C CA . MET A 1 163 ? -17.661 -20.851 17.227 1.000 11.450 183 MET A CA 1
ATOM 1143 C C . MET A 1 163 ? -16.532 -19.870 17.500 1.000 11.639 183 MET A C 1
ATOM 1144 O O . MET A 1 163 ? -15.750 -20.056 18.448 1.000 11.716 183 MET A O 1
ATOM 1149 N N . LEU A 1 164 ? -16.405 -18.829 16.689 1.000 11.185 184 LEU A N 1
ATOM 1150 C CA . LEU A 1 164 ? -15.348 -17.823 16.881 1.000 10.437 184 LEU A CA 1
ATOM 1151 C C . LEU A 1 164 ? -15.657 -17.004 18.128 1.000 10.723 184 LEU A C 1
ATOM 1152 O O . LEU A 1 164 ? -14.693 -16.635 18.848 1.000 10.298 184 LEU A O 1
ATOM 1157 N N . THR A 1 165 ? -16.892 -16.708 18.460 1.000 11.011 185 THR A N 1
ATOM 1158 C CA . THR A 1 165 ? -17.247 -15.987 19.698 1.000 10.946 185 THR A CA 1
ATOM 1159 C C . THR A 1 165 ? -16.888 -16.855 20.911 1.000 10.906 185 THR A C 1
ATOM 1160 O O . THR A 1 165 ? -16.319 -16.339 21.891 1.000 12.134 185 THR A O 1
ATOM 1164 N N . TYR A 1 166 ? -17.222 -18.147 20.900 1.000 10.610 186 TYR A N 1
ATOM 1165 C CA . TYR A 1 166 ? -16.897 -19.051 22.013 1.000 10.776 186 TYR A CA 1
ATOM 1166 C C . TYR A 1 166 ? -15.397 -19.051 22.200 1.000 10.598 186 TYR A C 1
ATOM 1167 O O . TYR A 1 166 ? -14.894 -19.035 23.364 1.000 11.006 186 TYR A O 1
ATOM 1176 N N . THR A 1 167 ? -14.630 -19.099 21.110 1.000 10.792 187 THR A N 1
ATOM 1177 C CA . THR A 1 167 ? -13.154 -19.142 21.164 1.000 11.077 187 THR A CA 1
ATOM 1178 C C . THR A 1 167 ? -12.615 -17.844 21.759 1.000 10.278 187 THR A C 1
ATOM 1179 O O . THR A 1 167 ? -11.758 -17.879 22.655 1.000 11.206 187 THR A O 1
ATOM 1183 N N . ALA A 1 168 ? -13.091 -16.707 21.294 1.000 9.869 188 ALA A N 1
ATOM 1184 C CA . ALA A 1 168 ? -12.662 -15.393 21.824 1.000 9.811 188 ALA A CA 1
ATOM 1185 C C . ALA A 1 168 ? -13.007 -15.253 23.306 1.000 10.293 188 ALA A C 1
ATOM 1186 O O . ALA A 1 168 ? -12.140 -14.775 24.080 1.000 11.012 188 ALA A O 1
ATOM 1188 N N . MET A 1 169 ? -14.151 -15.725 23.719 1.000 11.244 189 MET A N 1
ATOM 1189 C CA A MET A 1 169 ? -14.538 -15.663 25.144 0.500 11.668 189 MET A CA 1
ATOM 1190 C CA B MET A 1 169 ? -14.520 -15.643 25.152 0.500 11.853 189 MET A CA 1
ATOM 1191 C C . MET A 1 169 ? -13.587 -16.537 25.958 1.000 11.955 189 MET A C 1
ATOM 1192 O O . MET A 1 169 ? -13.090 -16.103 26.996 1.000 12.092 189 MET A O 1
ATOM 1201 N N . ASP A 1 170 ? -13.338 -17.750 25.528 1.000 10.934 190 ASP A N 1
ATOM 1202 C CA . ASP A 1 170 ? -12.506 -18.664 26.315 1.000 11.532 190 ASP A CA 1
ATOM 1203 C C . ASP A 1 170 ? -11.091 -18.109 26.373 1.000 12.831 190 ASP A C 1
ATOM 1204 O O . ASP A 1 170 ? -10.411 -18.208 27.436 1.000 13.177 190 ASP A O 1
ATOM 1209 N N . ILE A 1 171 ? -10.585 -17.549 25.297 1.000 11.376 191 ILE A N 1
ATOM 1210 C CA . ILE A 1 171 ? -9.262 -16.897 25.351 1.000 11.352 191 ILE A CA 1
ATOM 1211 C C . ILE A 1 171 ? -9.309 -15.772 26.383 1.000 11.277 191 ILE A C 1
ATOM 1212 O O . ILE A 1 171 ? -8.369 -15.687 27.203 1.000 12.727 191 ILE A O 1
ATOM 1217 N N . LEU A 1 172 ? -10.260 -14.861 26.264 1.000 11.915 192 LEU A N 1
ATOM 1218 C CA . LEU A 1 172 ? -10.229 -13.645 27.129 1.000 11.860 192 LEU A CA 1
ATOM 1219 C C . LEU A 1 172 ? -10.350 -14.073 28.593 1.000 13.145 192 LEU A C 1
ATOM 1220 O O . LEU A 1 172 ? -9.587 -13.583 29.459 1.000 13.815 192 LEU A O 1
ATOM 1225 N N . ALA A 1 173 ? -11.262 -14.953 28.910 1.000 12.814 193 ALA A N 1
ATOM 1226 C CA . ALA A 1 173 ? -11.510 -15.318 30.314 1.000 14.208 193 ALA A CA 1
ATOM 1227 C C . ALA A 1 173 ? -10.200 -15.885 30.903 1.000 13.627 193 ALA A C 1
ATOM 1228 O O . ALA A 1 173 ? -9.895 -15.573 32.092 1.000 14.469 193 ALA A O 1
ATOM 1230 N N . LYS A 1 174 ? -9.458 -16.715 30.162 1.000 14.376 194 LYS A N 1
ATOM 1231 C CA . LYS A 1 174 ? -8.232 -17.343 30.718 1.000 14.681 194 LYS A CA 1
ATOM 1232 C C . LYS A 1 174 ? -7.130 -16.292 30.743 1.000 15.128 194 LYS A C 1
ATOM 1233 O O . LYS A 1 174 ? -6.466 -16.080 31.792 1.000 15.217 194 LYS A O 1
ATOM 1239 N N . ALA A 1 175 ? -6.895 -15.594 29.641 1.000 14.720 195 ALA A N 1
ATOM 1240 C CA . ALA A 1 175 ? -5.773 -14.633 29.534 1.000 15.794 195 ALA A CA 1
ATOM 1241 C C . ALA A 1 175 ? -5.943 -13.475 30.506 1.000 15.578 195 ALA A C 1
ATOM 1242 O O . ALA A 1 175 ? -4.904 -13.063 31.120 1.000 17.802 195 ALA A O 1
ATOM 1244 N N . ALA A 1 176 ? -7.138 -12.892 30.613 1.000 15.263 196 ALA A N 1
ATOM 1245 C CA . ALA A 1 176 ? -7.355 -11.658 31.395 1.000 16.021 196 ALA A CA 1
ATOM 1246 C C . ALA A 1 176 ? -7.591 -11.993 32.873 1.000 15.368 196 ALA A C 1
ATOM 1247 O O . ALA A 1 176 ? -7.236 -11.163 33.729 1.000 16.351 196 ALA A O 1
ATOM 1249 N N . PHE A 1 177 ? -8.309 -13.076 33.175 1.000 15.348 197 PHE A N 1
ATOM 1250 C CA . PHE A 1 177 ? -8.892 -13.307 34.524 1.000 15.007 197 PHE A CA 1
ATOM 1251 C C . PHE A 1 177 ? -8.390 -14.628 35.141 1.000 14.172 197 PHE A C 1
ATOM 1252 O O . PHE A 1 177 ? -8.805 -14.917 36.262 1.000 17.562 197 PHE A O 1
ATOM 1260 N N . GLY A 1 178 ? -7.689 -15.474 34.393 1.000 13.379 198 GLY A N 1
ATOM 1261 C CA . GLY A 1 178 ? -7.298 -16.807 34.886 1.000 15.275 198 GLY A CA 1
ATOM 1262 C C . GLY A 1 178 ? -8.476 -17.720 35.084 1.000 16.060 198 GLY A C 1
ATOM 1263 O O . GLY A 1 178 ? -8.341 -18.724 35.847 1.000 20.531 198 GLY A O 1
ATOM 1264 N N . MET A 1 179 ? -9.563 -17.531 34.337 1.000 16.547 199 MET A N 1
ATOM 1265 C CA A MET A 1 179 ? -10.771 -18.382 34.494 0.500 18.531 199 MET A CA 1
ATOM 1266 C CA B MET A 1 179 ? -10.902 -18.204 34.394 0.500 17.499 199 MET A CA 1
ATOM 1267 C C . MET A 1 179 ? -10.995 -19.196 33.219 1.000 20.156 199 MET A C 1
ATOM 1268 O O . MET A 1 179 ? -10.631 -18.744 32.128 1.000 18.469 199 MET A O 1
ATOM 1277 N N . GLU A 1 180 ? -11.511 -20.406 33.406 1.000 20.319 200 GLU A N 1
ATOM 1278 C CA . GLU A 1 180 ? -11.830 -21.364 32.307 1.000 20.232 200 GLU A CA 1
ATOM 1279 C C . GLU A 1 180 ? -13.329 -21.313 32.046 1.000 21.559 200 GLU A C 1
ATOM 1280 O O . GLU A 1 180 ? -14.072 -21.944 32.822 1.000 23.962 200 GLU A O 1
ATOM 1286 N N . THR A 1 181 ? -13.812 -20.569 31.044 1.000 19.997 201 THR A N 1
ATOM 1287 C CA . THR A 1 181 ? -15.254 -20.490 30.725 1.000 18.355 201 THR A CA 1
ATOM 1288 C C . THR A 1 181 ? -15.740 -21.771 30.023 1.000 20.032 201 THR A C 1
ATOM 1289 O O . THR A 1 181 ? -16.938 -22.139 30.165 1.000 21.009 201 THR A O 1
ATOM 1293 N N . SER A 1 182 ? -14.887 -22.381 29.203 1.000 18.301 202 SER A N 1
ATOM 1294 C CA . SER A 1 182 ? -15.211 -23.607 28.445 1.000 17.560 202 SER A CA 1
ATOM 1295 C C . SER A 1 182 ? -16.479 -23.445 27.602 1.000 16.272 202 SER A C 1
ATOM 1296 O O . SER A 1 182 ? -17.201 -24.442 27.387 1.000 14.861 202 SER A O 1
ATOM 1299 N N . MET A 1 183 ? -16.675 -22.294 26.974 1.000 15.438 203 MET A N 1
ATOM 1300 C CA . MET A 1 183 ? -17.757 -22.168 25.995 1.000 15.367 203 MET A CA 1
ATOM 1301 C C . MET A 1 183 ? -17.514 -23.123 24.824 1.000 14.145 203 MET A C 1
ATOM 1302 O O . MET A 1 183 ? -18.499 -23.532 24.219 1.000 15.634 203 MET A O 1
ATOM 1307 N N . LEU A 1 184 ? -16.269 -23.409 24.447 1.000 14.990 204 LEU A N 1
ATOM 1308 C CA . LEU A 1 184 ? -16.038 -24.372 23.346 1.000 15.230 204 LEU A CA 1
ATOM 1309 C C . LEU A 1 184 ? -16.537 -25.780 23.699 1.000 17.694 204 LEU A C 1
ATOM 1310 O O . LEU A 1 184 ? -16.746 -26.570 22.738 1.000 19.569 204 LEU A O 1
ATOM 1315 N N . LEU A 1 185 ? -16.748 -26.078 24.970 1.000 17.571 205 LEU A N 1
ATOM 1316 C CA . LEU A 1 185 ? -17.238 -27.394 25.477 1.000 18.719 205 LEU A CA 1
ATOM 1317 C C . LEU A 1 185 ? -18.750 -27.300 25.701 1.000 22.072 205 LEU A C 1
ATOM 1318 O O . LEU A 1 185 ? -19.360 -28.313 26.142 1.000 23.082 205 LEU A O 1
ATOM 1323 N N . GLY A 1 186 ? -19.384 -26.189 25.372 1.000 19.353 206 GLY A N 1
ATOM 1324 C CA . GLY A 1 186 ? -20.837 -25.986 25.531 1.000 20.332 206 GLY A CA 1
ATOM 1325 C C . GLY A 1 186 ? -21.224 -25.555 26.938 1.000 20.714 206 GLY A C 1
ATOM 1326 O O . GLY A 1 186 ? -22.416 -25.524 27.262 1.000 22.978 206 GLY A O 1
ATOM 1327 N N . ALA A 1 187 ? -20.262 -25.154 27.760 1.000 19.588 207 ALA A N 1
ATOM 1328 C CA . ALA A 1 187 ? -20.524 -24.662 29.133 1.000 19.121 207 ALA A CA 1
ATOM 1329 C C . ALA A 1 187 ? -20.893 -23.167 29.138 1.000 20.481 207 ALA A C 1
ATOM 1330 O O . ALA A 1 187 ? -20.769 -22.488 28.123 1.000 19.301 207 ALA A O 1
ATOM 1332 N N . GLN A 1 188 ? -21.342 -22.694 30.301 1.000 23.637 208 GLN A N 1
ATOM 1333 C CA . GLN A 1 188 ? -21.623 -21.257 30.602 1.000 22.952 208 GLN A CA 1
ATOM 1334 C C . GLN A 1 188 ? -22.704 -20.732 29.648 1.000 24.341 208 GLN A C 1
ATOM 1335 O O . GLN A 1 188 ? -22.634 -19.575 29.159 1.000 24.126 208 GLN A O 1
ATOM 1341 N N . LYS A 1 189 ? -23.761 -21.507 29.381 1.000 22.247 209 LYS A N 1
ATOM 1342 C CA . LYS A 1 189 ? -24.877 -21.019 28.535 1.000 22.270 209 LYS A CA 1
ATOM 1343 C C . LYS A 1 189 ? -25.574 -19.809 29.179 1.000 21.128 209 LYS A C 1
ATOM 1344 O O . LYS A 1 189 ? -25.918 -18.883 28.445 1.000 23.664 209 LYS A O 1
ATOM 1350 N N . PRO A 1 190 ? -25.814 -19.743 30.512 1.000 22.684 210 PRO A N 1
ATOM 1351 C CA . PRO A 1 190 ? -26.457 -18.558 31.085 1.000 22.624 210 PRO A CA 1
ATOM 1352 C C . PRO A 1 190 ? -25.600 -17.305 30.803 1.000 21.135 210 PRO A C 1
ATOM 1353 O O . PRO A 1 190 ? -26.169 -16.263 30.442 1.000 19.602 210 PRO A O 1
ATOM 1357 N N . LEU A 1 191 ? -24.284 -17.427 30.960 1.000 21.320 211 LEU A N 1
ATOM 1358 C CA . LEU A 1 191 ? -23.339 -16.305 30.695 1.000 21.700 211 LEU A CA 1
ATOM 1359 C C . LEU A 1 191 ? -23.429 -15.908 29.218 1.000 21.436 211 LEU A C 1
ATOM 1360 O O . LEU A 1 191 ? -23.509 -14.695 28.894 1.000 20.881 211 LEU A O 1
ATOM 1365 N N . SER A 1 192 ? -23.421 -16.865 28.301 1.000 21.215 212 SER A N 1
ATOM 1366 C CA . SER A 1 192 ? -23.541 -16.565 26.859 1.000 22.735 212 SER A CA 1
ATOM 1367 C C . SER A 1 192 ? -24.851 -15.805 26.559 1.000 23.907 212 SER A C 1
ATOM 1368 O O . SER A 1 192 ? -24.833 -14.815 25.819 1.000 22.812 212 SER A O 1
ATOM 1371 N N . GLN A 1 193 ? -25.973 -16.198 27.161 1.000 20.394 213 GLN A N 1
ATOM 1372 C CA . GLN A 1 193 ? -27.277 -15.519 26.993 1.000 22.521 213 GLN A CA 1
ATOM 1373 C C . GLN A 1 193 ? -27.231 -14.099 27.585 1.000 17.812 213 GLN A C 1
ATOM 1374 O O . GLN A 1 193 ? -27.846 -13.177 26.992 1.000 19.131 213 GLN A O 1
ATOM 1380 N N . ALA A 1 194 ? -26.603 -13.955 28.748 1.000 17.475 214 ALA A N 1
ATOM 1381 C CA . ALA A 1 194 ? -26.497 -12.640 29.422 1.000 16.436 214 ALA A CA 1
ATOM 1382 C C . ALA A 1 194 ? -25.743 -11.668 28.508 1.000 16.734 214 ALA A C 1
ATOM 1383 O O . ALA A 1 194 ? -26.132 -10.502 28.421 1.000 16.773 214 ALA A O 1
ATOM 1385 N N . VAL A 1 195 ? -24.664 -12.141 27.893 1.000 15.653 215 VAL A N 1
ATOM 1386 C CA . VAL A 1 195 ? -23.878 -11.213 27.041 1.000 15.579 215 VAL A CA 1
ATOM 1387 C C . VAL A 1 195 ? -24.767 -10.812 25.877 1.000 15.639 215 VAL A C 1
ATOM 1388 O O . VAL A 1 195 ? -24.835 -9.640 25.533 1.000 15.822 215 VAL A O 1
ATOM 1392 N N . LYS A 1 196 ? -25.416 -11.786 25.230 1.000 16.257 216 LYS A N 1
ATOM 1393 C CA . LYS A 1 196 ? -26.298 -11.506 24.088 1.000 19.020 216 LYS A CA 1
ATOM 1394 C C . LYS A 1 196 ? -27.362 -10.470 24.460 1.000 19.529 216 LYS A C 1
ATOM 1395 O O . LYS A 1 196 ? -27.616 -9.521 23.699 1.000 19.246 216 LYS A O 1
ATOM 1401 N N . LEU A 1 197 ? -28.036 -10.645 25.595 1.000 18.082 217 LEU A N 1
ATOM 1402 C CA . LEU A 1 197 ? -29.123 -9.720 25.959 1.000 18.643 217 LEU A CA 1
ATOM 1403 C C . LEU A 1 197 ? -28.583 -8.341 26.342 1.000 17.346 217 LEU A C 1
ATOM 1404 O O . LEU A 1 197 ? -29.193 -7.319 26.026 1.000 18.284 217 LEU A O 1
ATOM 1409 N N . MET A 1 198 ? -27.410 -8.301 26.946 1.000 16.630 218 MET A N 1
ATOM 1410 C CA A MET A 1 198 ? -26.818 -6.988 27.274 0.500 15.358 218 MET A CA 1
ATOM 1411 C CA B MET A 1 198 ? -26.736 -7.023 27.276 0.500 15.571 218 MET A CA 1
ATOM 1412 C C . MET A 1 198 ? -26.490 -6.256 25.969 1.000 15.572 218 MET A C 1
ATOM 1413 O O . MET A 1 198 ? -26.735 -5.045 25.913 1.000 16.941 218 MET A O 1
ATOM 1422 N N . LEU A 1 199 ? -25.925 -6.951 24.982 1.000 15.046 219 LEU A N 1
ATOM 1423 C CA . LEU A 1 199 ? -25.598 -6.260 23.704 1.000 16.127 219 LEU A CA 1
ATOM 1424 C C . LEU A 1 199 ? -26.877 -5.761 23.023 1.000 18.935 219 LEU A C 1
ATOM 1425 O O . LEU A 1 199 ? -26.888 -4.611 22.511 1.000 19.012 219 LEU A O 1
ATOM 1430 N N . GLU A 1 200 ? -27.965 -6.532 23.096 1.000 19.480 220 GLU A N 1
ATOM 1431 C CA . GLU A 1 200 ? -29.293 -6.072 22.606 1.000 21.786 220 GLU A CA 1
ATOM 1432 C C . GLU A 1 200 ? -29.789 -4.845 23.374 1.000 20.197 220 GLU A C 1
ATOM 1433 O O . GLU A 1 200 ? -30.397 -3.958 22.779 1.000 23.091 220 GLU A O 1
ATOM 1439 N N . GLY A 1 201 ? -29.493 -4.747 24.661 1.000 18.923 221 GLY A N 1
ATOM 1440 C CA . GLY A 1 201 ? -29.867 -3.611 25.517 1.000 19.748 221 GLY A CA 1
ATOM 1441 C C . GLY A 1 201 ? -29.154 -2.329 25.137 1.000 18.579 221 GLY A C 1
ATOM 1442 O O . GLY A 1 201 ? -29.752 -1.248 25.130 1.000 18.858 221 GLY A O 1
ATOM 1443 N N . ILE A 1 202 ? -27.853 -2.438 24.846 1.000 17.394 222 ILE A N 1
ATOM 1444 C CA . ILE A 1 202 ? -27.096 -1.246 24.389 1.000 16.610 222 ILE A CA 1
ATOM 1445 C C . ILE A 1 202 ? -27.755 -0.725 23.114 1.000 17.470 222 ILE A C 1
ATOM 1446 O O . ILE A 1 202 ? -27.982 0.485 23.031 1.000 18.085 222 ILE A O 1
ATOM 1451 N N . THR A 1 203 ? -27.983 -1.623 22.178 1.000 19.898 223 THR A N 1
ATOM 1452 C CA . THR A 1 203 ? -28.574 -1.323 20.840 1.000 22.840 223 THR A CA 1
ATOM 1453 C C . THR A 1 203 ? -29.943 -0.676 21.020 1.000 22.262 223 THR A C 1
ATOM 1454 O O . THR A 1 203 ? -30.199 0.408 20.459 1.000 22.315 223 THR A O 1
ATOM 1458 N N . ALA A 1 204 ? -30.792 -1.276 21.826 1.000 22.418 224 ALA A N 1
ATOM 1459 C CA . ALA A 1 204 ? -32.142 -0.703 22.051 1.000 23.199 224 ALA A CA 1
ATOM 1460 C C . ALA A 1 204 ? -32.055 0.683 22.708 1.000 23.582 224 ALA A C 1
ATOM 1461 O O . ALA A 1 204 ? -32.859 1.580 22.314 1.000 26.206 224 ALA A O 1
ATOM 1463 N N . SER A 1 205 ? -31.134 0.917 23.654 1.000 23.069 225 SER A N 1
ATOM 1464 C CA . SER A 1 205 ? -30.964 2.207 24.362 1.000 24.280 225 SER A CA 1
ATOM 1465 C C . SER A 1 205 ? -30.582 3.329 23.394 1.000 25.232 225 SER A C 1
ATOM 1466 O O . SER A 1 205 ? -31.064 4.451 23.579 1.000 28.527 225 SER A O 1
ATOM 1469 N N A ARG A 1 206 ? -29.726 3.093 22.397 0.500 24.175 226 ARG A N 1
ATOM 1470 N N B ARG A 1 206 ? -29.760 2.938 22.404 0.500 23.455 226 ARG A N 1
ATOM 1471 C CA A ARG A 1 206 ? -29.369 4.157 21.411 0.500 26.211 226 ARG A CA 1
ATOM 1472 C CA B ARG A 1 206 ? -29.073 3.738 21.353 0.500 26.723 226 ARG A CA 1
ATOM 1473 C C A ARG A 1 206 ? -30.266 4.120 20.176 0.500 34.372 226 ARG A C 1
ATOM 1474 C C B ARG A 1 206 ? -29.968 3.923 20.115 0.500 31.567 226 ARG A C 1
ATOM 1475 O O A ARG A 1 206 ? -30.322 5.166 19.486 0.500 38.627 226 ARG A O 1
ATOM 1476 O O B ARG A 1 206 ? -29.772 4.957 19.414 0.500 35.448 226 ARG A O 1
ATOM 1491 N N . ASN A 1 207 ? -30.896 2.971 19.900 1.000 40.517 227 ASN A N 1
ATOM 1492 C CA . ASN A 1 207 ? -31.710 2.703 18.670 1.000 44.306 227 ASN A CA 1
ATOM 1493 C C . ASN A 1 207 ? -30.777 2.666 17.458 1.000 46.947 227 ASN A C 1
ATOM 1494 O O . ASN A 1 207 ? -29.727 1.987 17.600 1.000 46.172 227 ASN A O 1
ATOM 1499 N N . LYS A 1 216 ? -41.879 -4.964 25.714 1.000 44.406 236 LYS A N 1
ATOM 1500 C CA . LYS A 1 216 ? -41.158 -3.923 26.495 1.000 45.235 236 LYS A CA 1
ATOM 1501 C C . LYS A 1 216 ? -40.873 -4.451 27.902 1.000 41.121 236 LYS A C 1
ATOM 1502 O O . LYS A 1 216 ? -39.698 -4.416 28.310 1.000 36.116 236 LYS A O 1
ATOM 1508 N N . ARG A 1 217 ? -41.897 -4.896 28.635 1.000 37.472 237 ARG A N 1
ATOM 1509 C CA . ARG A 1 217 ? -41.721 -5.392 30.031 1.000 39.861 237 ARG A CA 1
ATOM 1510 C C . ARG A 1 217 ? -40.712 -6.550 30.051 1.000 32.635 237 ARG A C 1
ATOM 1511 O O . ARG A 1 217 ? -39.831 -6.536 30.915 1.000 31.592 237 ARG A O 1
ATOM 1519 N N . LYS A 1 218 ? -40.847 -7.510 29.140 1.000 32.981 238 LYS A N 1
ATOM 1520 C CA . LYS A 1 218 ? -40.007 -8.735 29.134 1.000 34.627 238 LYS A CA 1
ATOM 1521 C C . LYS A 1 218 ? -38.572 -8.348 28.741 1.000 37.716 238 LYS A C 1
ATOM 1522 O O . LYS A 1 218 ? -37.616 -8.898 29.362 1.000 31.732 238 LYS A O 1
ATOM 1528 N N . GLN A 1 219 ? -38.435 -7.433 27.770 1.000 36.042 239 GLN A N 1
ATOM 1529 C CA . GLN A 1 219 ? -37.131 -6.949 27.255 1.000 37.245 239 GLN A CA 1
ATOM 1530 C C . GLN A 1 219 ? -36.418 -6.251 28.407 1.000 31.339 239 GLN A C 1
ATOM 1531 O O . GLN A 1 219 ? -35.198 -6.530 28.603 1.000 31.947 239 GLN A O 1
ATOM 1537 N N . LEU A 1 220 ? -37.104 -5.328 29.089 1.000 29.589 240 LEU A N 1
ATOM 1538 C CA . LEU A 1 220 ? -36.484 -4.563 30.188 1.000 28.232 240 LEU A CA 1
ATOM 1539 C C . LEU A 1 220 ? -36.004 -5.577 31.216 1.000 24.077 240 LEU A C 1
ATOM 1540 O O . LEU A 1 220 ? -34.884 -5.420 31.730 1.000 25.374 240 LEU A O 1
ATOM 1545 N N . ARG A 1 221 ? -36.855 -6.554 31.564 1.000 25.847 241 ARG A N 1
ATOM 1546 C CA A ARG A 1 221 ? -36.516 -7.508 32.644 0.500 25.369 241 ARG A CA 1
ATOM 1547 C CA B ARG A 1 221 ? -36.580 -7.588 32.596 0.500 25.641 241 ARG A CA 1
ATOM 1548 C C . ARG A 1 221 ? -35.293 -8.343 32.231 1.000 20.524 241 ARG A C 1
ATOM 1549 O O . ARG A 1 221 ? -34.353 -8.430 33.066 1.000 21.904 241 ARG A O 1
ATOM 1564 N N . GLU A 1 222 ? -35.264 -8.861 31.024 1.000 23.800 242 GLU A N 1
ATOM 1565 C CA . GLU A 1 222 ? -34.184 -9.753 30.532 1.000 23.198 242 GLU A CA 1
ATOM 1566 C C . GLU A 1 222 ? -32.885 -8.932 30.395 1.000 20.995 242 GLU A C 1
ATOM 1567 O O . GLU A 1 222 ? -31.841 -9.426 30.801 1.000 20.901 242 GLU A O 1
ATOM 1573 N N . VAL A 1 223 ? -32.948 -7.692 29.920 1.000 20.308 243 VAL A N 1
ATOM 1574 C CA . VAL A 1 223 ? -31.706 -6.878 29.783 1.000 19.417 243 VAL A CA 1
ATOM 1575 C C . VAL A 1 223 ? -31.158 -6.509 31.158 1.000 18.573 243 VAL A C 1
ATOM 1576 O O . VAL A 1 223 ? -29.980 -6.676 31.450 1.000 18.451 243 VAL A O 1
ATOM 1580 N N . ARG A 1 224 ? -32.003 -6.020 32.065 1.000 16.926 244 ARG A N 1
ATOM 1581 C CA . ARG A 1 224 ? -31.540 -5.588 33.389 1.000 17.079 244 ARG A CA 1
ATOM 1582 C C . ARG A 1 224 ? -30.964 -6.792 34.128 1.000 17.639 244 ARG A C 1
ATOM 1583 O O . ARG A 1 224 ? -29.925 -6.638 34.764 1.000 17.466 244 ARG A O 1
ATOM 1591 N N . GLU A 1 225 ? -31.619 -7.961 34.082 1.000 16.172 245 GLU A N 1
ATOM 1592 C CA . GLU A 1 225 ? -31.101 -9.124 34.853 1.000 18.054 245 GLU A CA 1
ATOM 1593 C C . GLU A 1 225 ? -29.753 -9.555 34.252 1.000 16.730 245 GLU A C 1
ATOM 1594 O O . GLU A 1 225 ? -28.918 -10.041 34.986 1.000 17.952 245 GLU A O 1
ATOM 1600 N N . SER A 1 226 ? -29.624 -9.467 32.933 1.000 17.030 246 SER A N 1
ATOM 1601 C CA . SER A 1 226 ? -28.353 -9.862 32.244 1.000 16.772 246 SER A CA 1
ATOM 1602 C C . SER A 1 226 ? -27.186 -8.954 32.667 1.000 16.186 246 SER A C 1
ATOM 1603 O O . SER A 1 226 ? -26.109 -9.429 32.941 1.000 15.999 246 SER A O 1
ATOM 1606 N N . ILE A 1 227 ? -27.401 -7.646 32.777 1.000 15.421 247 ILE A N 1
ATOM 1607 C CA . ILE A 1 227 ? -26.371 -6.712 33.250 1.000 15.587 247 ILE A CA 1
ATOM 1608 C C . ILE A 1 227 ? -26.006 -7.050 34.685 1.000 15.324 247 ILE A C 1
ATOM 1609 O O . ILE A 1 227 ? -24.865 -7.094 35.043 1.000 16.048 247 ILE A O 1
ATOM 1614 N N . ARG A 1 228 ? -27.019 -7.261 35.559 1.000 15.371 248 ARG A N 1
ATOM 1615 C CA . ARG A 1 228 ? -26.666 -7.596 36.951 1.000 16.041 248 ARG A CA 1
ATOM 1616 C C . ARG A 1 228 ? -25.891 -8.929 37.034 1.000 13.800 248 ARG A C 1
ATOM 1617 O O . ARG A 1 228 ? -24.973 -9.034 37.820 1.000 16.528 248 ARG A O 1
ATOM 1625 N N . PHE A 1 229 ? -26.225 -9.890 36.196 1.000 16.361 249 PHE A N 1
ATOM 1626 C CA . PHE A 1 229 ? -25.510 -11.191 36.122 1.000 16.835 249 PHE A CA 1
ATOM 1627 C C . PHE A 1 229 ? -24.035 -10.944 35.784 1.000 15.853 249 PHE A C 1
ATOM 1628 O O . PHE A 1 229 ? -23.157 -11.476 36.442 1.000 15.935 249 PHE A O 1
ATOM 1636 N N . LEU A 1 230 ? -23.748 -10.084 34.807 1.000 15.166 250 LEU A N 1
ATOM 1637 C CA . LEU A 1 230 ? -22.356 -9.865 34.416 1.000 15.548 250 LEU A CA 1
ATOM 1638 C C . LEU A 1 230 ? -21.592 -9.199 35.550 1.000 14.065 250 LEU A C 1
ATOM 1639 O O . LEU A 1 230 ? -20.451 -9.578 35.827 1.000 15.219 250 LEU A O 1
ATOM 1644 N N . ARG A 1 231 ? -22.193 -8.241 36.251 1.000 14.384 251 ARG A N 1
ATOM 1645 C CA . ARG A 1 231 ? -21.514 -7.632 37.403 1.000 15.425 251 ARG A CA 1
ATOM 1646 C C . ARG A 1 231 ? -21.310 -8.652 38.554 1.000 15.570 251 ARG A C 1
ATOM 1647 O O . ARG A 1 231 ? -20.238 -8.588 39.195 1.000 16.957 251 ARG A O 1
ATOM 1655 N N . GLN A 1 232 ? -22.258 -9.567 38.748 1.000 16.982 252 GLN A N 1
ATOM 1656 C CA . GLN A 1 232 ? -22.154 -10.621 39.794 1.000 18.908 252 GLN A CA 1
ATOM 1657 C C . GLN A 1 232 ? -21.060 -11.627 39.409 1.000 17.542 252 GLN A C 1
ATOM 1658 O O . GLN A 1 232 ? -20.316 -12.051 40.307 1.000 19.156 252 GLN A O 1
ATOM 1664 N N . VAL A 1 233 ? -20.881 -11.930 38.125 1.000 18.354 253 VAL A N 1
ATOM 1665 C CA . VAL A 1 233 ? -19.726 -12.756 37.681 1.000 18.330 253 VAL A CA 1
ATOM 1666 C C . VAL A 1 233 ? -18.468 -12.010 38.125 1.000 17.223 253 VAL A C 1
ATOM 1667 O O . VAL A 1 233 ? -17.538 -12.668 38.633 1.000 17.733 253 VAL A O 1
ATOM 1671 N N . GLY A 1 234 ? -18.374 -10.681 37.940 1.000 16.679 254 GLY A N 1
ATOM 1672 C CA . GLY A 1 234 ? -17.180 -9.958 38.395 1.000 16.765 254 GLY A CA 1
ATOM 1673 C C . GLY A 1 234 ? -16.995 -10.064 39.901 1.000 17.219 254 GLY A C 1
ATOM 1674 O O . GLY A 1 234 ? -15.867 -10.234 40.341 1.000 17.003 254 GLY A O 1
ATOM 1675 N N . ARG A 1 235 ? -18.064 -9.880 40.656 1.000 19.307 255 ARG A N 1
ATOM 1676 C CA A ARG A 1 235 ? -17.990 -10.006 42.143 0.500 19.916 255 ARG A CA 1
ATOM 1677 C CA B ARG A 1 235 ? -17.920 -9.983 42.132 0.500 20.302 255 ARG A CA 1
ATOM 1678 C C . ARG A 1 235 ? -17.431 -11.386 42.501 1.000 18.845 255 ARG A C 1
ATOM 1679 O O . ARG A 1 235 ? -16.547 -11.457 43.393 1.000 23.324 255 ARG A O 1
ATOM 1694 N N . ASP A 1 236 ? -17.942 -12.408 41.854 1.000 21.136 256 ASP A N 1
ATOM 1695 C CA . ASP A 1 236 ? -17.627 -13.823 42.184 1.000 25.204 256 ASP A CA 1
ATOM 1696 C C . ASP A 1 236 ? -16.144 -14.016 41.867 1.000 23.009 256 ASP A C 1
ATOM 1697 O O . ASP A 1 236 ? -15.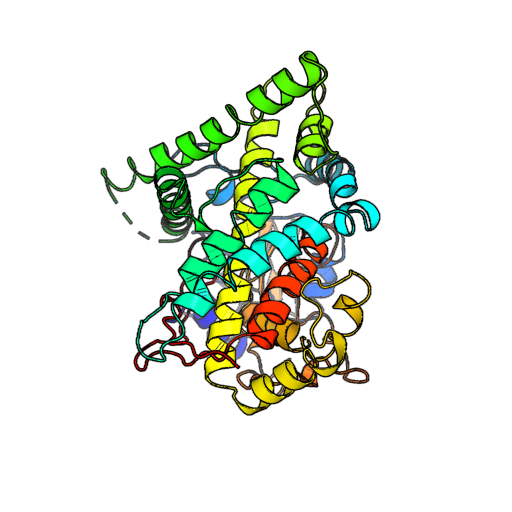402 -14.554 42.706 1.000 24.654 256 ASP A O 1
ATOM 1702 N N . TRP A 1 237 ? -15.706 -13.546 40.703 1.000 23.537 257 TRP A N 1
ATOM 1703 C CA A TRP A 1 237 ? -14.326 -13.804 40.180 0.500 21.166 257 TRP A CA 1
ATOM 1704 C CA B TRP A 1 237 ? -14.336 -13.811 40.245 0.500 22.376 257 TRP A CA 1
ATOM 1705 C C . TRP A 1 237 ? -13.330 -12.966 41.015 1.000 23.059 257 TRP A C 1
ATOM 1706 O O . TRP A 1 237 ? -12.225 -13.448 41.278 1.000 26.625 257 TRP A O 1
ATOM 1727 N N . VAL A 1 238 ? -13.699 -11.745 41.383 1.000 21.363 258 VAL A N 1
ATOM 1728 C CA . VAL A 1 238 ? -12.826 -10.880 42.215 1.000 22.702 258 VAL A CA 1
ATOM 1729 C C . VAL A 1 238 ? -12.687 -11.540 43.590 1.000 23.987 258 VAL A C 1
ATOM 1730 O O . VAL A 1 238 ? -11.540 -11.560 44.100 1.000 27.029 258 VAL A O 1
ATOM 1734 N N . GLN A 1 239 ? -13.780 -12.076 44.145 1.000 25.828 259 GLN A N 1
ATOM 1735 C CA . GLN A 1 239 ? -13.730 -12.776 45.463 1.000 29.366 259 GLN A CA 1
ATOM 1736 C C . GLN A 1 239 ? -12.793 -13.984 45.351 1.000 31.321 259 GLN A C 1
ATOM 1737 O O . GLN A 1 239 ? -11.955 -14.148 46.269 1.000 32.729 259 GLN A O 1
ATOM 1743 N N . ARG A 1 240 ? -12.858 -14.745 44.252 1.000 32.277 260 ARG A N 1
ATOM 1744 C CA . ARG A 1 240 ? -11.967 -15.920 44.007 1.000 31.895 260 ARG A CA 1
ATOM 1745 C C . ARG A 1 240 ? -10.494 -15.490 43.955 1.000 30.413 260 ARG A C 1
ATOM 1746 O O . ARG A 1 240 ? -9.677 -16.158 44.595 1.000 33.318 260 ARG A O 1
ATOM 1754 N N . ARG A 1 241 ? -10.150 -14.438 43.213 1.000 26.307 261 ARG A N 1
ATOM 1755 C CA . ARG A 1 241 ? -8.789 -13.868 43.115 1.000 24.874 261 ARG A CA 1
ATOM 1756 C C . ARG A 1 241 ? -8.314 -13.457 44.518 1.000 27.406 261 ARG A C 1
ATOM 1757 O O . ARG A 1 241 ? -7.151 -13.765 44.888 1.000 27.572 261 ARG A O 1
ATOM 1765 N N . ARG A 1 242 ? -9.174 -12.789 45.287 1.000 26.829 262 ARG A N 1
ATOM 1766 C CA . ARG A 1 242 ? -8.749 -12.247 46.602 1.000 30.124 262 ARG A CA 1
ATOM 1767 C C . ARG A 1 242 ? -8.496 -13.415 47.550 1.000 29.329 262 ARG A C 1
ATOM 1768 O O . ARG A 1 242 ? -7.495 -13.329 48.310 1.000 34.844 262 ARG A O 1
ATOM 1776 N N . GLU A 1 243 ? -9.336 -14.449 47.496 1.000 30.602 263 GLU A N 1
ATOM 1777 C CA . GLU A 1 243 ? -9.175 -15.669 48.355 1.000 34.918 263 GLU A CA 1
ATOM 1778 C C . GLU A 1 243 ? -7.877 -16.382 47.944 1.000 36.567 263 GLU A C 1
ATOM 1779 O O . GLU A 1 243 ? -7.046 -16.688 48.857 1.000 35.458 263 GLU A O 1
ATOM 1785 N N . ALA A 1 244 ? -7.620 -16.546 46.640 1.000 32.910 264 ALA A N 1
ATOM 1786 C CA . ALA A 1 244 ? -6.364 -17.151 46.129 1.000 32.132 264 ALA A CA 1
ATOM 1787 C C . ALA A 1 244 ? -5.135 -16.404 46.682 1.000 33.218 264 ALA A C 1
ATOM 1788 O O . ALA A 1 244 ? -4.198 -17.073 47.200 1.000 33.138 264 ALA A O 1
ATOM 1790 N N . LEU A 1 245 ? -5.113 -15.074 46.619 1.000 33.367 265 LEU A N 1
ATOM 1791 C CA . LEU A 1 245 ? -3.974 -14.253 47.108 1.000 34.499 265 LEU A CA 1
ATOM 1792 C C . LEU A 1 245 ? -3.781 -14.473 48.621 1.000 40.043 265 LEU A C 1
ATOM 1793 O O . LEU A 1 245 ? -2.620 -14.628 49.043 1.000 40.274 265 LEU A O 1
ATOM 1798 N N . LYS A 1 246 ? -4.873 -14.528 49.384 1.000 38.084 266 LYS A N 1
ATOM 1799 C CA . LYS A 1 246 ? -4.845 -14.707 50.867 1.000 43.227 266 LYS A CA 1
ATOM 1800 C C . LYS A 1 246 ? -4.290 -16.085 51.241 1.000 44.907 266 LYS A C 1
ATOM 1801 O O . LYS A 1 246 ? -3.417 -16.151 52.141 1.000 46.445 266 LYS A O 1
ATOM 1807 N N . ARG A 1 247 ? -4.800 -17.141 50.602 1.000 42.956 267 ARG A N 1
ATOM 1808 C CA . ARG A 1 247 ? -4.407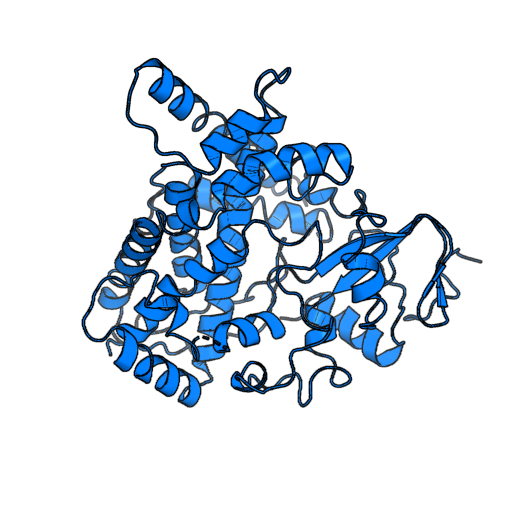 -18.556 50.844 1.000 43.385 267 ARG A CA 1
ATOM 1809 C C . ARG A 1 247 ? -2.981 -18.818 50.331 1.000 42.718 267 ARG A C 1
ATOM 1810 O O . ARG A 1 247 ? -2.482 -19.941 50.527 1.000 46.793 267 ARG A O 1
ATOM 1818 N N . GLY A 1 248 ? -2.355 -17.845 49.669 1.000 43.232 268 GLY A N 1
ATOM 1819 C CA . GLY A 1 248 ? -1.016 -17.981 49.070 1.000 41.482 268 GLY A CA 1
ATOM 1820 C C . GLY A 1 248 ? -0.986 -19.002 47.947 1.000 41.026 268 GLY A C 1
ATOM 1821 O O . GLY A 1 248 ? 0.055 -19.669 47.773 1.000 39.141 268 GLY A O 1
ATOM 1822 N N . GLU A 1 249 ? -2.072 -19.109 47.172 1.000 29.464 269 GLU A N 1
ATOM 1823 C CA . GLU A 1 249 ? -2.089 -19.913 45.937 1.000 30.606 269 GLU A CA 1
ATOM 1824 C C . GLU A 1 249 ? -1.392 -19.135 44.820 1.000 27.599 269 GLU A C 1
ATOM 1825 O O . GLU A 1 249 ? -1.001 -17.952 45.043 1.000 31.899 269 GLU A O 1
ATOM 1831 N N . GLU A 1 250 ? -1.251 -19.796 43.673 1.000 34.020 270 GLU A N 1
ATOM 1832 C CA . GLU A 1 250 ? -0.617 -19.272 42.436 1.000 39.839 270 GLU A CA 1
ATOM 1833 C C . GLU A 1 250 ? -1.507 -18.189 41.839 1.000 43.006 270 GLU A C 1
ATOM 1834 O O . GLU A 1 250 ? -2.677 -18.503 41.629 1.000 52.258 270 GLU A O 1
ATOM 1840 N N . VAL A 1 251 ? -0.984 -16.996 41.546 1.000 45.129 271 VAL A N 1
ATOM 1841 C CA . VAL A 1 251 ? -1.707 -16.016 40.673 1.000 44.156 271 VAL A CA 1
ATOM 1842 C C . VAL A 1 251 ? -0.730 -15.389 39.689 1.000 42.251 271 VAL A C 1
ATOM 1843 O O . VAL A 1 251 ? 0.161 -14.649 40.116 1.000 39.715 271 VAL A O 1
ATOM 1847 N N . PRO A 1 252 ? -0.820 -15.737 38.376 1.000 38.570 272 PRO A N 1
ATOM 1848 C CA . PRO A 1 252 ? -0.125 -14.997 37.321 1.000 36.569 272 PRO A CA 1
ATOM 1849 C C . PRO A 1 252 ? -0.643 -13.560 37.181 1.000 32.864 272 PRO A C 1
ATOM 1850 O O . PRO A 1 252 ? -1.843 -13.349 37.217 1.000 38.553 272 PRO A O 1
ATOM 1854 N N . ALA A 1 253 ? 0.292 -12.644 36.961 1.000 29.488 273 ALA A N 1
ATOM 1855 C CA . ALA A 1 253 ? 0.068 -11.234 36.629 1.000 28.092 273 ALA A CA 1
ATOM 1856 C C . ALA A 1 253 ? -0.778 -11.204 35.355 1.000 23.501 273 ALA A C 1
ATOM 1857 O O . ALA A 1 253 ? -0.320 -11.725 34.312 1.000 26.433 273 ALA A O 1
ATOM 1859 N N . ASP A 1 254 ? -1.970 -10.649 35.466 1.000 21.545 274 ASP A N 1
ATOM 1860 C CA . ASP A 1 254 ? -2.863 -10.568 34.281 1.000 19.575 274 ASP A CA 1
ATOM 1861 C C . ASP A 1 254 ? -3.572 -9.213 34.283 1.000 18.683 274 ASP A C 1
ATOM 1862 O O . ASP A 1 254 ? -3.287 -8.308 35.098 1.000 18.232 274 ASP A O 1
ATOM 1867 N N . ILE A 1 255 ? -4.492 -8.993 33.352 1.000 17.358 275 ILE A N 1
ATOM 1868 C CA . ILE A 1 255 ? -5.296 -7.757 33.299 1.000 17.635 275 ILE A CA 1
ATOM 1869 C C . ILE A 1 255 ? -6.009 -7.549 34.626 1.000 16.385 275 ILE A C 1
ATOM 1870 O O . ILE A 1 255 ? -6.086 -6.416 35.114 1.000 16.080 275 ILE A O 1
ATOM 1875 N N . LEU A 1 256 ? -6.533 -8.618 35.235 1.000 16.510 276 LEU A N 1
ATOM 1876 C CA . LEU A 1 256 ? -7.293 -8.461 36.491 1.000 17.835 276 LEU A CA 1
ATOM 1877 C C . LEU A 1 256 ? -6.366 -7.955 37.605 1.000 17.827 276 LEU A C 1
ATOM 1878 O O . LEU A 1 256 ? -6.827 -7.107 38.377 1.000 17.654 276 LEU A O 1
ATOM 1883 N N . THR A 1 257 ? -5.109 -8.383 37.629 1.000 16.884 277 THR A N 1
ATOM 1884 C CA . THR A 1 257 ? -4.128 -7.850 38.629 1.000 18.548 277 THR A CA 1
ATOM 1885 C C . THR A 1 257 ? -4.134 -6.329 38.516 1.000 18.751 277 THR A C 1
ATOM 1886 O O . THR A 1 257 ? -4.086 -5.626 39.537 1.000 19.017 277 THR A O 1
ATOM 1890 N N . GLN A 1 258 ? -4.099 -5.791 37.301 1.000 16.381 278 GLN A N 1
ATOM 1891 C CA . GLN A 1 258 ? -3.914 -4.344 37.106 1.000 16.128 278 GLN A CA 1
ATOM 1892 C C . GLN A 1 258 ? -5.226 -3.611 37.343 1.000 17.195 278 GLN A C 1
ATOM 1893 O O . GLN A 1 258 ? -5.167 -2.473 37.842 1.000 17.832 278 GLN A O 1
ATOM 1899 N N . ILE A 1 259 ? -6.380 -4.188 36.999 1.000 17.682 279 ILE A N 1
ATOM 1900 C CA . ILE A 1 259 ? -7.713 -3.636 37.331 1.000 19.375 279 ILE A CA 1
ATOM 1901 C C . ILE A 1 259 ? -7.799 -3.491 38.853 1.000 20.197 279 ILE A C 1
ATOM 1902 O O . ILE A 1 259 ? -8.291 -2.465 39.320 1.000 20.623 279 ILE A O 1
ATOM 1907 N N . LEU A 1 260 ? -7.342 -4.495 39.592 1.000 19.821 280 LEU A N 1
ATOM 1908 C CA . LEU A 1 260 ? -7.333 -4.433 41.081 1.000 21.027 280 LEU A CA 1
ATOM 1909 C C . LEU A 1 260 ? -6.386 -3.316 41.502 1.000 21.143 280 LEU A C 1
ATOM 1910 O O . LEU A 1 260 ? -6.790 -2.534 42.383 1.000 21.657 280 LEU A O 1
ATOM 1915 N N . LYS A 1 261 ? -5.186 -3.258 40.932 1.000 19.983 281 LYS A N 1
ATOM 1916 C CA . LYS A 1 261 ? -4.170 -2.261 41.344 1.000 22.126 281 LYS A CA 1
ATOM 1917 C C . LYS A 1 261 ? -4.725 -0.851 41.167 1.000 23.284 281 LYS A C 1
ATOM 1918 O O . LYS A 1 261 ? -4.451 0.027 42.022 1.000 23.848 281 LYS A O 1
ATOM 1924 N N . ALA A 1 262 ? -5.499 -0.615 40.113 1.000 22.014 282 ALA A N 1
ATOM 1925 C CA . ALA A 1 262 ? -5.988 0.738 39.809 1.000 22.628 282 ALA A CA 1
ATOM 1926 C C . ALA A 1 262 ? -6.990 1.144 40.890 1.000 24.524 282 ALA A C 1
ATOM 1927 O O . ALA A 1 262 ? -7.170 2.366 41.083 1.000 27.515 282 ALA A O 1
ATOM 1929 N N . GLU A 1 263 ? -7.623 0.186 41.569 1.000 23.147 283 GLU A N 1
ATOM 1930 C CA . GLU A 1 263 ? -8.661 0.467 42.593 1.000 25.638 283 GLU A CA 1
ATOM 1931 C C . GLU A 1 263 ? -8.068 0.432 44.006 1.000 27.413 283 GLU A C 1
ATOM 1932 O O . GLU A 1 263 ? -8.865 0.539 44.942 1.000 28.936 283 GLU A O 1
ATOM 1938 N N . GLU A 1 264 ? -6.759 0.256 44.160 1.000 25.741 284 GLU A N 1
ATOM 1939 C CA . GLU A 1 264 ? -6.155 0.130 45.518 1.000 33.982 284 GLU A CA 1
ATOM 1940 C C . GLU A 1 264 ? -6.608 1.329 46.370 1.000 32.472 284 GLU A C 1
ATOM 1941 O O . GLU A 1 264 ? -6.361 2.474 45.980 1.000 31.773 284 GLU A O 1
ATOM 1947 N N . GLY A 1 265 ? -7.326 1.054 47.462 1.000 37.474 285 GLY A N 1
ATOM 1948 C CA . GLY A 1 265 ? -7.779 2.075 48.425 1.000 35.676 285 GLY A CA 1
ATOM 1949 C C . GLY A 1 265 ? -9.038 2.806 48.005 1.000 39.961 285 GLY A C 1
ATOM 1950 O O . GLY A 1 265 ? -9.374 3.783 48.692 1.000 39.876 285 GLY A O 1
ATOM 1951 N N . ALA A 1 266 ? -9.761 2.346 46.971 1.000 32.539 286 ALA A N 1
ATOM 1952 C CA . ALA A 1 266 ? -11.056 2.928 46.535 1.000 30.491 286 ALA A CA 1
ATOM 1953 C C . ALA A 1 266 ? -12.066 2.793 47.679 1.000 32.461 286 ALA A C 1
ATOM 1954 O O . ALA A 1 266 ? -11.862 1.903 48.493 1.000 34.813 286 ALA A O 1
ATOM 1956 N N . GLN A 1 267 ? -13.167 3.543 47.636 1.000 37.058 287 GLN A N 1
ATOM 1957 C CA . GLN A 1 267 ? -14.225 3.517 48.685 1.000 42.836 287 GLN A CA 1
ATOM 1958 C C . GLN A 1 267 ? -15.057 2.232 48.595 1.000 43.993 287 GLN A C 1
ATOM 1959 O O . GLN A 1 267 ? -15.485 1.731 49.644 1.000 39.672 287 GLN A O 1
ATOM 1965 N N . ASP A 1 268 ? -15.296 1.711 47.385 1.000 37.360 288 ASP A N 1
ATOM 1966 C CA . ASP A 1 268 ? -16.166 0.530 47.168 1.000 33.565 288 ASP A CA 1
ATOM 1967 C C . ASP A 1 268 ? -15.605 -0.235 45.956 1.000 28.447 288 ASP A C 1
ATOM 1968 O O . ASP A 1 268 ? -14.531 0.143 45.500 1.000 27.239 288 ASP A O 1
ATOM 1973 N N . ASP A 1 269 ? -16.286 -1.280 45.517 1.000 25.499 289 ASP A N 1
ATOM 1974 C CA . ASP A 1 269 ? -15.752 -2.126 44.415 1.000 23.911 289 ASP A CA 1
ATOM 1975 C C . ASP A 1 269 ? -16.415 -1.675 43.108 1.000 24.187 289 ASP A C 1
ATOM 1976 O O . ASP A 1 269 ? -16.286 -2.432 42.118 1.000 21.884 289 ASP A O 1
ATOM 1981 N N . GLU A 1 270 ? -17.090 -0.531 43.030 1.000 22.646 290 GLU A N 1
ATOM 1982 C CA . GLU A 1 270 ? -17.935 -0.278 41.822 1.000 24.015 290 GLU A CA 1
ATOM 1983 C C . GLU A 1 270 ? -17.007 0.048 40.642 1.000 23.543 290 GLU A C 1
ATOM 1984 O O . GLU A 1 270 ? -17.370 -0.381 39.507 1.000 21.978 290 GLU A O 1
ATOM 1990 N N . GLY A 1 271 ? -15.878 0.715 40.860 1.000 20.149 291 GLY A N 1
ATOM 1991 C CA . GLY A 1 271 ? -14.855 1.030 39.823 1.000 20.565 291 GLY A CA 1
ATOM 1992 C C . GLY A 1 271 ? -14.212 -0.261 39.314 1.000 20.937 291 GLY A C 1
ATOM 1993 O O . GLY A 1 271 ? -13.997 -0.467 38.067 1.000 19.705 291 GLY A O 1
ATOM 1994 N N . LEU A 1 272 ? -13.860 -1.131 40.241 1.000 19.215 292 LEU A N 1
ATOM 1995 C CA . LEU A 1 272 ? -13.347 -2.474 39.958 1.000 18.663 292 LEU A CA 1
ATOM 1996 C C . LEU A 1 272 ? -14.347 -3.174 39.053 1.000 18.126 292 LEU A C 1
ATOM 1997 O O . LEU A 1 272 ? -13.881 -3.737 38.022 1.000 16.988 292 LEU A O 1
ATOM 2002 N N . LEU A 1 273 ? -15.619 -3.244 39.391 1.000 16.583 293 LEU A N 1
ATOM 2003 C CA . LEU A 1 273 ? -16.597 -4.040 38.619 1.000 16.979 293 LEU A CA 1
ATOM 2004 C C . LEU A 1 273 ? -16.822 -3.363 37.267 1.000 15.510 293 LEU A C 1
ATOM 2005 O O . LEU A 1 273 ? -17.036 -4.091 36.280 1.000 15.344 293 LEU A O 1
ATOM 2010 N N . ASP A 1 274 ? -16.801 -2.041 37.181 1.000 14.692 294 ASP A N 1
ATOM 2011 C CA . ASP A 1 274 ? -16.926 -1.334 35.882 1.000 15.093 294 ASP A CA 1
ATOM 2012 C C . ASP A 1 274 ? -15.807 -1.842 34.979 1.000 14.437 294 ASP A C 1
ATOM 2013 O O . ASP A 1 274 ? -16.116 -2.187 33.804 1.000 13.949 294 ASP A O 1
ATOM 2018 N N . ASN A 1 275 ? -14.581 -1.933 35.452 1.000 13.217 295 ASN A N 1
ATOM 2019 C CA . ASN A 1 275 ? -13.443 -2.369 34.591 1.000 13.245 295 ASN A CA 1
ATOM 2020 C C . ASN A 1 275 ? -13.542 -3.883 34.376 1.000 13.564 295 ASN A C 1
ATOM 2021 O O . ASN A 1 275 ? -13.195 -4.396 33.293 1.000 12.450 295 ASN A O 1
ATOM 2026 N N . PHE A 1 276 ? -13.986 -4.660 35.358 1.000 13.483 296 PHE A N 1
ATOM 2027 C CA . PHE A 1 276 ? -14.157 -6.100 35.127 1.000 13.685 296 PHE A CA 1
ATOM 2028 C C . PHE A 1 276 ? -15.077 -6.298 33.928 1.000 13.141 296 PHE A C 1
ATOM 2029 O O . PHE A 1 276 ? -14.705 -7.021 32.973 1.000 12.679 296 PHE A O 1
ATOM 2037 N N . VAL A 1 277 ? -16.238 -5.668 33.925 1.000 13.288 297 VAL A N 1
ATOM 2038 C CA . VAL A 1 277 ? -17.261 -5.902 32.891 1.000 13.558 297 VAL A CA 1
ATOM 2039 C C . VAL A 1 277 ? -16.725 -5.309 31.594 1.000 12.894 297 VAL A C 1
ATOM 2040 O O . VAL A 1 277 ? -16.879 -5.957 30.518 1.000 12.417 297 VAL A O 1
ATOM 2044 N N . THR A 1 278 ? -16.133 -4.137 31.621 1.000 12.230 298 THR A N 1
ATOM 2045 C CA . THR A 1 278 ? -15.534 -3.503 30.421 1.000 11.664 298 THR A CA 1
ATOM 2046 C C . THR A 1 278 ? -14.594 -4.493 29.752 1.000 11.816 298 THR A C 1
ATOM 2047 O O . THR A 1 278 ? -14.725 -4.737 28.536 1.000 11.864 298 THR A O 1
ATOM 2051 N N . PHE A 1 279 ? -13.636 -5.056 30.452 1.000 11.393 299 PHE A N 1
ATOM 2052 C CA . PHE A 1 279 ? -12.639 -5.939 29.830 1.000 12.320 299 PHE A CA 1
ATOM 2053 C C . PHE A 1 279 ? -13.259 -7.278 29.481 1.000 11.170 299 PHE A C 1
ATOM 2054 O O . PHE A 1 279 ? -12.860 -7.895 28.461 1.000 11.798 299 PHE A O 1
ATOM 2062 N N . PHE A 1 280 ? -14.175 -7.792 30.294 1.000 12.023 300 PHE A N 1
ATOM 2063 C CA . PHE A 1 280 ? -14.811 -9.096 30.013 1.000 12.143 300 PHE A CA 1
ATOM 2064 C C . PHE A 1 280 ? -15.530 -9.050 28.666 1.000 11.096 300 PHE A C 1
ATOM 2065 O O . PHE A 1 280 ? -15.414 -10.009 27.881 1.000 12.332 300 PHE A O 1
ATOM 2073 N N . ILE A 1 281 ? -16.181 -7.942 28.356 1.000 11.365 301 ILE A N 1
ATOM 2074 C CA . ILE A 1 281 ? -16.952 -7.766 27.101 1.000 12.218 301 ILE A CA 1
ATOM 2075 C C . ILE A 1 281 ? -16.009 -7.272 26.002 1.000 12.334 301 ILE A C 1
ATOM 2076 O O . ILE A 1 281 ? -15.916 -7.928 24.940 1.000 11.831 301 ILE A O 1
ATOM 2081 N N . ALA A 1 282 ? -15.316 -6.172 26.216 1.000 11.277 302 ALA A N 1
ATOM 2082 C CA . ALA A 1 282 ? -14.483 -5.570 25.138 1.000 12.011 302 ALA A CA 1
ATOM 2083 C C . ALA A 1 282 ? -13.385 -6.530 24.721 1.000 12.101 302 ALA A C 1
ATOM 2084 O O . ALA A 1 282 ? -13.012 -6.524 23.529 1.000 13.162 302 ALA A O 1
ATOM 2086 N N . GLY A 1 283 ? -12.841 -7.325 25.619 1.000 12.589 303 GLY A N 1
ATOM 2087 C CA . GLY A 1 283 ? -11.718 -8.217 25.343 1.000 12.362 303 GLY A CA 1
ATOM 2088 C C . GLY A 1 283 ? -12.110 -9.419 24.520 1.000 12.005 303 GLY A C 1
ATOM 2089 O O . GLY A 1 283 ? -11.176 -10.190 24.130 1.000 13.399 303 GLY A O 1
ATOM 2090 N N . HIS A 1 284 ? -13.403 -9.632 24.235 1.000 10.713 304 HIS A N 1
ATOM 2091 C CA . HIS A 1 284 ? -13.743 -10.749 23.334 1.000 10.536 304 HIS A CA 1
ATOM 2092 C C . HIS A 1 284 ? -14.635 -10.298 22.191 1.000 9.640 304 HIS A C 1
ATOM 2093 O O . HIS A 1 284 ? -14.557 -10.979 21.143 1.000 10.367 304 HIS A O 1
ATOM 2100 N N . GLU A 1 285 ? -15.519 -9.334 22.359 1.000 9.203 305 GLU A N 1
ATOM 2101 C CA . GLU A 1 285 ? -16.608 -9.187 21.342 1.000 9.955 305 GLU A CA 1
ATOM 2102 C C . GLU A 1 285 ? -16.058 -8.675 20.019 1.000 10.354 305 GLU A C 1
ATOM 2103 O O . GLU A 1 285 ? -16.409 -9.219 18.989 1.000 10.270 305 GLU A O 1
ATOM 2109 N N . THR A 1 286 ? -15.288 -7.613 20.003 1.000 9.437 306 THR A N 1
ATOM 2110 C CA . THR A 1 286 ? -14.734 -7.084 18.755 1.000 9.462 306 THR A CA 1
ATOM 2111 C C . THR A 1 286 ? -13.806 -8.093 18.096 1.000 9.194 306 THR A C 1
ATOM 2112 O O . THR A 1 286 ? -13.836 -8.193 16.865 1.000 9.884 306 THR A O 1
ATOM 2116 N N . SER A 1 287 ? -13.016 -8.818 18.867 1.000 8.687 307 SER A N 1
ATOM 2117 C CA . SER A 1 287 ? -12.125 -9.861 18.309 1.000 9.292 307 SER A CA 1
ATOM 2118 C C . SER A 1 287 ? -12.998 -10.892 17.578 1.000 9.091 307 SER A C 1
ATOM 2119 O O . SER A 1 287 ? -12.655 -11.334 16.447 1.000 9.443 307 SER A O 1
ATOM 2122 N N . ALA A 1 288 ? -14.073 -11.361 18.245 1.000 9.167 308 ALA A N 1
ATOM 2123 C CA . ALA A 1 288 ? -14.964 -12.327 17.596 1.000 8.908 308 ALA A CA 1
ATOM 2124 C C . ALA A 1 288 ? -15.554 -11.723 16.320 1.000 9.167 308 ALA A C 1
ATOM 2125 O O . ALA A 1 288 ? -15.694 -12.450 15.360 1.000 10.326 308 ALA A O 1
ATOM 2127 N N . ASN A 1 289 ? -16.006 -10.481 16.360 1.000 9.427 309 ASN A N 1
ATOM 2128 C CA . ASN A 1 289 ? -16.621 -9.824 15.191 1.000 9.123 309 ASN A CA 1
ATOM 2129 C C . ASN A 1 289 ? -15.611 -9.821 14.038 1.000 9.274 309 ASN A C 1
ATOM 2130 O O . ASN A 1 289 ? -15.970 -10.131 12.883 1.000 9.691 309 ASN A O 1
ATOM 2135 N N . HIS A 1 290 ? -14.384 -9.443 14.358 1.000 9.404 310 HIS A N 1
ATOM 2136 C CA . HIS A 1 290 ? -13.308 -9.354 13.338 1.000 8.436 310 HIS A CA 1
ATOM 2137 C C . HIS A 1 290 ? -12.976 -10.710 12.741 1.000 9.467 310 HIS A C 1
ATOM 2138 O O . HIS A 1 290 ? -12.852 -10.847 11.512 1.000 9.829 310 HIS A O 1
ATOM 2145 N N . LEU A 1 291 ? -12.907 -11.730 13.561 1.000 8.913 311 LEU A N 1
ATOM 2146 C CA . LEU A 1 291 ? -12.743 -13.113 13.065 1.000 8.967 311 LEU A CA 1
ATOM 2147 C C . LEU A 1 291 ? -13.910 -13.470 12.153 1.000 8.799 311 LEU A C 1
ATOM 2148 O O . LEU A 1 291 ? -13.665 -14.051 11.087 1.000 10.315 311 LEU A O 1
ATOM 2153 N N . ALA A 1 292 ? -15.144 -13.251 12.601 1.000 9.415 312 ALA A N 1
ATOM 2154 C CA . ALA A 1 292 ? -16.285 -13.698 11.806 1.000 9.399 312 ALA A CA 1
ATOM 2155 C C . ALA A 1 292 ? -16.356 -12.956 10.478 1.000 9.405 312 ALA A C 1
ATOM 2156 O O . ALA A 1 292 ? -16.610 -13.588 9.454 1.000 9.216 312 ALA A O 1
ATOM 2158 N N . PHE A 1 293 ? -16.080 -11.669 10.464 1.000 9.058 313 PHE A N 1
ATOM 2159 C CA . PHE A 1 293 ? -16.084 -10.919 9.210 1.000 9.272 313 PHE A CA 1
ATOM 2160 C C . PHE A 1 293 ? -15.003 -11.463 8.278 1.000 9.418 313 PHE A C 1
ATOM 2161 O O . PHE A 1 293 ? -15.224 -11.533 7.040 1.000 10.388 313 PHE A O 1
ATOM 2169 N N . THR A 1 294 ? -13.855 -11.805 8.831 1.000 9.557 314 THR A N 1
ATOM 2170 C CA . THR A 1 294 ? -12.726 -12.271 7.991 1.000 9.223 314 THR A CA 1
ATOM 2171 C C . THR A 1 294 ? -13.092 -13.618 7.357 1.000 10.404 314 THR A C 1
ATOM 2172 O O . THR A 1 294 ? -12.843 -13.815 6.159 1.000 10.527 314 THR A O 1
ATOM 2176 N N . VAL A 1 295 ? -13.563 -14.555 8.160 1.000 9.570 315 VAL A N 1
ATOM 2177 C CA . VAL A 1 295 ? -13.960 -15.875 7.624 1.000 10.286 315 VAL A CA 1
ATOM 2178 C C . VAL A 1 295 ? -15.041 -15.669 6.578 1.000 10.657 315 VAL A C 1
ATOM 2179 O O . VAL A 1 295 ? -14.980 -16.273 5.467 1.000 11.768 315 VAL A O 1
ATOM 2183 N N . MET A 1 296 ? -16.059 -14.861 6.859 1.000 10.709 316 MET A N 1
ATOM 2184 C CA . MET A 1 296 ? -17.157 -14.571 5.926 1.000 11.183 316 MET A CA 1
ATOM 2185 C C . MET A 1 296 ? -16.566 -14.060 4.588 1.000 12.697 316 MET A C 1
ATOM 2186 O O . MET A 1 296 ? -16.852 -14.645 3.516 1.000 12.827 316 MET A O 1
ATOM 2191 N N . GLU A 1 297 ? -15.719 -13.042 4.604 1.000 10.911 317 GLU A N 1
ATOM 2192 C CA . GLU A 1 297 ? -15.227 -12.443 3.347 1.000 12.060 317 GLU A CA 1
ATOM 2193 C C . GLU A 1 297 ? -14.354 -13.471 2.656 1.000 11.892 317 GLU A C 1
ATOM 2194 O O . GLU A 1 297 ? -14.468 -13.620 1.410 1.000 12.829 317 GLU A O 1
ATOM 2200 N N . LEU A 1 298 ? -13.475 -14.149 3.402 1.000 10.825 318 LEU A N 1
ATOM 2201 C CA . LEU A 1 298 ? -12.561 -15.091 2.733 1.000 11.216 318 LEU A CA 1
ATOM 2202 C C . LEU A 1 298 ? -13.309 -16.222 2.057 1.000 13.152 318 LEU A C 1
ATOM 2203 O O . LEU A 1 298 ? -12.735 -16.794 1.102 1.000 13.148 318 LEU A O 1
ATOM 2208 N N . SER A 1 299 ? -14.538 -16.534 2.466 1.000 12.576 319 SER A N 1
ATOM 2209 C CA . SER A 1 299 ? -15.295 -17.639 1.806 1.000 13.081 319 SER A CA 1
ATOM 2210 C C . SER A 1 299 ? -15.574 -17.291 0.328 1.000 14.272 319 SER A C 1
ATOM 2211 O O . SER A 1 299 ? -15.782 -18.274 -0.439 1.000 17.021 319 SER A O 1
ATOM 2214 N N . ARG A 1 300 ? -15.504 -16.040 -0.109 1.000 13.438 320 ARG A N 1
ATOM 2215 C CA . ARG A 1 300 ? -15.710 -15.710 -1.551 1.000 15.623 320 ARG A CA 1
ATOM 2216 C C . ARG A 1 300 ? -14.392 -15.221 -2.164 1.000 14.499 320 ARG A C 1
ATOM 2217 O O . ARG A 1 300 ? -14.398 -14.538 -3.220 1.000 17.469 320 ARG A O 1
ATOM 2225 N N . GLN A 1 301 ? -13.262 -15.518 -1.523 1.000 13.994 321 GLN A N 1
ATOM 2226 C CA . GLN A 1 301 ? -11.935 -15.076 -2.012 1.000 13.558 321 GLN A CA 1
ATOM 2227 C C . GLN A 1 301 ? -10.996 -16.266 -2.118 1.000 14.707 321 GLN A C 1
ATOM 2228 O O . GLN A 1 301 ? -9.977 -16.384 -1.433 1.000 14.146 321 GLN A O 1
ATOM 2234 N N . PRO A 1 302 ? -11.306 -17.247 -3.006 1.000 16.189 322 PRO A N 1
ATOM 2235 C CA . PRO A 1 302 ? -10.531 -18.479 -3.066 1.000 16.798 322 PRO A CA 1
ATOM 2236 C C . PRO A 1 302 ? -9.039 -18.311 -3.419 1.000 14.342 322 PRO A C 1
ATOM 2237 O O . PRO A 1 302 ? -8.251 -19.026 -2.829 1.000 15.621 322 PRO A O 1
ATOM 2241 N N . GLU A 1 303 ? -8.693 -17.349 -4.260 1.000 15.847 323 GLU A N 1
ATOM 2242 C CA . GLU A 1 303 ? -7.280 -17.126 -4.601 1.000 15.654 323 GLU A CA 1
ATOM 2243 C C . GLU A 1 303 ? -6.543 -16.572 -3.375 1.000 13.657 323 GLU A C 1
ATOM 2244 O O . GLU A 1 303 ? -5.458 -17.032 -3.033 1.000 14.753 323 GLU A O 1
ATOM 2250 N N . ILE A 1 304 ? -7.142 -15.597 -2.687 1.000 13.399 324 ILE A N 1
ATOM 2251 C CA . ILE A 1 304 ? -6.490 -15.068 -1.465 1.000 12.902 324 ILE A CA 1
ATOM 2252 C C . ILE A 1 304 ? -6.340 -16.182 -0.426 1.000 11.577 324 ILE A C 1
ATOM 2253 O O . ILE A 1 304 ? -5.319 -16.301 0.232 1.000 11.853 324 ILE A O 1
ATOM 2258 N N . VAL A 1 305 ? -7.358 -17.01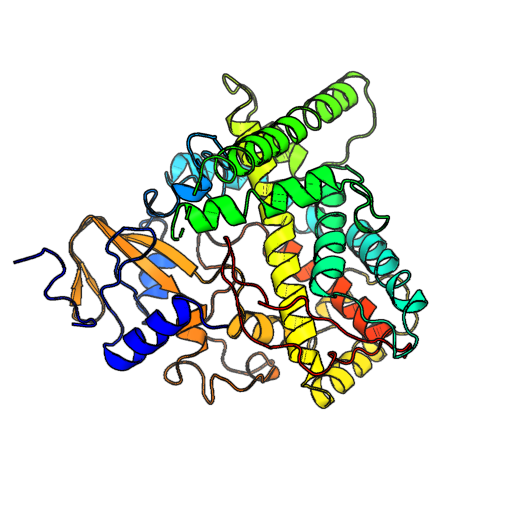6 -0.258 1.000 12.749 325 VAL A N 1
ATOM 2259 C CA . VAL A 1 305 ? -7.249 -18.149 0.686 1.000 13.180 325 VAL A CA 1
ATOM 2260 C C . VAL A 1 305 ? -6.126 -19.115 0.292 1.000 11.536 325 VAL A C 1
ATOM 2261 O O . VAL A 1 305 ? -5.366 -19.508 1.174 1.000 12.912 325 VAL A O 1
ATOM 2265 N N . ALA A 1 306 ? -6.028 -19.423 -0.999 1.000 14.078 326 ALA A N 1
ATOM 2266 C CA . ALA A 1 306 ? -4.906 -20.291 -1.438 1.000 15.432 326 ALA A CA 1
ATOM 2267 C C . ALA A 1 306 ? -3.554 -19.666 -1.111 1.000 12.973 326 ALA A C 1
ATOM 2268 O O . ALA A 1 306 ? -2.642 -20.346 -0.621 1.000 14.422 326 ALA A O 1
ATOM 2270 N N . ARG A 1 307 ? -3.452 -18.343 -1.235 1.000 11.971 327 ARG A N 1
ATOM 2271 C CA . ARG A 1 307 ? -2.204 -17.642 -0.846 1.000 12.130 327 ARG A CA 1
ATOM 2272 C C . ARG A 1 307 ? -1.925 -17.690 0.645 1.000 12.338 327 ARG A C 1
ATOM 2273 O O . ARG A 1 307 ? -0.795 -17.805 1.076 1.000 13.045 327 ARG A O 1
ATOM 2281 N N . LEU A 1 308 ? -2.990 -17.538 1.459 1.000 12.918 328 LEU A N 1
ATOM 2282 C CA . LEU A 1 308 ? -2.823 -17.595 2.921 1.000 12.561 328 LEU A CA 1
ATOM 2283 C C . LEU A 1 308 ? -2.470 -19.019 3.386 1.000 11.982 328 LEU A C 1
ATOM 2284 O O . LEU A 1 308 ? -1.619 -19.091 4.263 1.000 12.930 328 LEU A O 1
ATOM 2289 N N . GLN A 1 309 ? -3.076 -20.028 2.775 1.000 13.954 329 GLN A N 1
ATOM 2290 C CA . GLN A 1 309 ? -2.781 -21.463 3.077 1.000 14.867 329 GLN A CA 1
ATOM 2291 C C . GLN A 1 309 ? -1.317 -21.729 2.746 1.000 16.375 329 GLN A C 1
ATOM 2292 O O . GLN A 1 309 ? -0.585 -22.268 3.586 1.000 17.849 329 GLN A O 1
ATOM 2298 N N . ALA A 1 310 ? -0.881 -21.185 1.611 1.000 16.600 330 ALA A N 1
ATOM 2299 C CA . ALA A 1 310 ? 0.491 -21.384 1.173 1.000 17.195 330 ALA A CA 1
ATOM 2300 C C . ALA A 1 310 ? 1.419 -20.715 2.162 1.000 16.181 330 ALA A C 1
ATOM 2301 O O . ALA A 1 310 ? 2.421 -21.332 2.575 1.000 19.191 330 ALA A O 1
ATOM 2303 N N . GLU A 1 311 ? 1.096 -19.501 2.644 1.000 14.642 331 GLU A N 1
ATOM 2304 C CA . GLU A 1 311 ? 1.955 -18.778 3.565 1.000 14.362 331 GLU A CA 1
ATOM 2305 C C . GLU A 1 311 ? 2.063 -19.551 4.893 1.000 16.257 331 GLU A C 1
ATOM 2306 O O . GLU A 1 311 ? 3.126 -19.615 5.445 1.000 17.829 331 GLU A O 1
ATOM 2312 N N . VAL A 1 312 ? 0.946 -19.969 5.489 1.000 16.139 332 VAL A N 1
ATOM 2313 C CA A VAL A 1 312 ? 1.005 -20.724 6.772 0.500 18.072 332 VAL A CA 1
ATOM 2314 C CA B VAL A 1 312 ? 1.062 -20.690 6.791 0.500 17.960 332 VAL A CA 1
ATOM 2315 C C . VAL A 1 312 ? 1.829 -22.003 6.550 1.000 18.595 332 VAL A C 1
ATOM 2316 O O . VAL A 1 312 ? 2.652 -22.327 7.412 1.000 22.195 332 VAL A O 1
ATOM 2323 N N . ASP A 1 313 ? 1.622 -22.678 5.433 1.000 17.992 333 ASP A N 1
ATOM 2324 C CA . ASP A 1 313 ? 2.347 -23.945 5.117 1.000 20.216 333 ASP A CA 1
ATOM 2325 C C . ASP A 1 313 ? 3.836 -23.635 5.129 1.000 21.143 333 ASP A C 1
ATOM 2326 O O . ASP A 1 313 ? 4.630 -24.458 5.641 1.000 25.179 333 ASP A O 1
ATOM 2331 N N . GLU A 1 314 ? 4.256 -22.499 4.564 1.000 22.026 334 GLU A N 1
ATOM 2332 C CA . GLU A 1 314 ? 5.702 -22.186 4.396 1.000 24.892 334 GLU A CA 1
ATOM 2333 C C . GLU A 1 314 ? 6.280 -21.646 5.699 1.000 26.374 334 GLU A C 1
ATOM 2334 O O . GLU A 1 314 ? 7.439 -21.971 6.024 1.000 27.395 334 GLU A O 1
ATOM 2340 N N . VAL A 1 315 ? 5.482 -20.978 6.539 1.000 22.864 335 VAL A N 1
ATOM 2341 C CA . VAL A 1 315 ? 6.032 -20.290 7.723 1.000 23.665 335 VAL A CA 1
ATOM 2342 C C . VAL A 1 315 ? 6.010 -21.264 8.911 1.000 25.605 335 VAL A C 1
ATOM 2343 O O . VAL A 1 315 ? 6.978 -21.300 9.680 1.000 27.113 335 VAL A O 1
ATOM 2347 N N . ILE A 1 316 ? 4.901 -21.963 9.128 1.000 22.819 336 ILE A N 1
ATOM 2348 C CA . ILE A 1 316 ? 4.798 -22.798 10.360 1.000 26.729 336 ILE A CA 1
ATOM 2349 C C . ILE A 1 316 ? 4.846 -24.279 10.012 1.000 29.930 336 ILE A C 1
ATOM 2350 O O . ILE A 1 316 ? 5.186 -25.024 10.933 1.000 30.361 336 ILE A O 1
ATOM 2355 N N . GLY A 1 317 ? 4.486 -24.683 8.788 1.000 27.250 337 GLY A N 1
ATOM 2356 C CA . GLY A 1 317 ? 4.579 -26.089 8.360 1.000 29.135 337 GLY A CA 1
ATOM 2357 C C . GLY A 1 317 ? 3.703 -26.973 9.208 1.000 34.788 337 GLY A C 1
ATOM 2358 O O . GLY A 1 317 ? 2.496 -26.665 9.322 1.000 37.363 337 GLY A O 1
ATOM 2359 N N . SER A 1 318 ? 4.314 -28.012 9.789 1.000 38.973 338 SER A N 1
ATOM 2360 C CA . SER A 1 318 ? 3.658 -29.069 10.602 1.000 44.343 338 SER A CA 1
ATOM 2361 C C . SER A 1 318 ? 3.546 -28.644 12.075 1.000 42.763 338 SER A C 1
ATOM 2362 O O . SER A 1 318 ? 2.848 -29.356 12.819 1.000 43.924 338 SER A O 1
ATOM 2365 N N . LYS A 1 319 ? 4.183 -27.541 12.497 1.000 37.733 339 LYS A N 1
ATOM 2366 C CA . LYS A 1 319 ? 4.157 -27.109 13.920 1.000 31.481 339 LYS A CA 1
ATOM 2367 C C . LYS A 1 319 ? 2.697 -26.934 14.369 1.000 31.391 339 LYS A C 1
ATOM 2368 O O . LYS A 1 319 ? 1.895 -26.369 13.627 1.000 35.091 339 LYS A O 1
ATOM 2374 N N . ARG A 1 320 ? 2.368 -27.396 15.565 1.000 31.196 340 ARG A N 1
ATOM 2375 C CA . ARG A 1 320 ? 1.023 -27.289 16.174 1.000 36.743 340 ARG A CA 1
ATOM 2376 C C . ARG A 1 320 ? 0.936 -25.970 16.950 1.000 35.229 340 ARG A C 1
ATOM 2377 O O . ARG A 1 320 ? -0.159 -25.616 17.379 1.000 40.380 340 ARG A O 1
ATOM 2385 N N . TYR A 1 321 ? 2.068 -25.298 17.164 1.000 29.896 341 TYR A N 1
ATOM 2386 C CA . TYR A 1 321 ? 2.203 -24.123 18.054 1.000 28.516 341 TYR A CA 1
ATOM 2387 C C . TYR A 1 321 ? 2.864 -23.001 17.270 1.000 27.253 341 TYR A C 1
ATOM 2388 O O . TYR A 1 321 ? 3.973 -23.214 16.721 1.000 28.063 341 TYR A O 1
ATOM 2397 N N . LEU A 1 322 ? 2.220 -21.850 17.202 1.000 22.609 342 LEU A N 1
ATOM 2398 C CA . LEU A 1 322 ? 2.796 -20.644 16.588 1.000 21.313 342 LEU A CA 1
ATOM 2399 C C . LEU A 1 322 ? 3.531 -19.869 17.653 1.000 21.798 342 LEU A C 1
ATOM 2400 O O . LEU A 1 322 ? 2.911 -19.410 18.597 1.000 23.838 342 LEU A O 1
ATOM 2405 N N . ASP A 1 323 ? 4.820 -19.662 17.449 1.000 20.931 343 ASP A N 1
ATOM 2406 C CA A ASP A 1 323 ? 5.712 -18.861 18.306 0.500 20.702 343 ASP A CA 1
ATOM 2407 C CA B ASP A 1 323 ? 5.537 -18.842 18.447 0.500 21.566 343 ASP A CA 1
ATOM 2408 C C . ASP A 1 323 ? 5.442 -17.377 18.045 1.000 20.331 343 ASP A C 1
ATOM 2409 O O . ASP A 1 323 ? 4.938 -17.022 16.917 1.000 20.115 343 ASP A O 1
ATOM 2418 N N . PHE A 1 324 ? 5.814 -16.519 18.960 1.000 22.342 344 PHE A N 1
ATOM 2419 C CA . PHE A 1 324 ? 5.677 -15.078 18.757 1.000 21.659 344 PHE A CA 1
ATOM 2420 C C . PHE A 1 324 ? 6.398 -14.657 17.480 1.000 24.642 344 PHE A C 1
ATOM 2421 O O . PHE A 1 324 ? 5.867 -13.819 16.734 1.000 25.290 344 PHE A O 1
ATOM 2429 N N . GLU A 1 325 ? 7.597 -15.203 17.247 1.000 24.172 345 GLU A N 1
ATOM 2430 C CA A GLU A 1 325 ? 8.458 -14.790 16.102 0.200 25.524 345 GLU A CA 1
ATOM 2431 C CA B GLU A 1 325 ? 8.459 -14.808 16.105 0.800 27.146 345 GLU A CA 1
ATOM 2432 C C . GLU A 1 325 ? 7.756 -15.195 14.803 1.000 26.784 345 GLU A C 1
ATOM 2433 O O . GLU A 1 325 ? 7.878 -14.469 13.807 1.000 27.034 345 GLU A O 1
ATOM 2444 N N . ASP A 1 326 ? 6.998 -16.279 14.820 1.000 24.895 346 ASP A N 1
ATOM 2445 C CA . ASP A 1 326 ? 6.195 -16.679 13.635 1.000 25.443 346 ASP A CA 1
ATOM 2446 C C . ASP A 1 326 ? 5.148 -15.616 13.273 1.000 24.774 346 ASP A C 1
ATOM 2447 O O . ASP A 1 326 ? 4.828 -15.503 12.057 1.000 24.998 346 ASP A O 1
ATOM 2452 N N . LEU A 1 327 ? 4.521 -14.935 14.242 1.000 25.456 347 LEU A N 1
ATOM 2453 C CA . LEU A 1 327 ? 3.411 -14.000 13.909 1.000 27.701 347 LEU A CA 1
ATOM 2454 C C . LEU A 1 327 ? 3.903 -12.951 12.932 1.000 27.834 347 LEU A C 1
ATOM 2455 O O . LEU A 1 327 ? 3.167 -12.678 11.982 1.000 25.816 347 LEU A O 1
ATOM 2460 N N . GLY A 1 328 ? 5.073 -12.359 13.191 1.000 25.256 348 GLY A N 1
ATOM 2461 C CA . GLY A 1 328 ? 5.604 -11.276 12.347 1.000 27.562 348 GLY A CA 1
ATOM 2462 C C . GLY A 1 328 ? 5.928 -11.778 10.954 1.000 22.429 348 GLY A C 1
ATOM 2463 O O . GLY A 1 328 ? 5.871 -10.972 10.006 1.000 29.582 348 GLY A O 1
ATOM 2464 N N . ARG A 1 329 ? 6.130 -13.075 10.778 1.000 21.445 349 ARG A N 1
ATOM 2465 C CA . ARG A 1 329 ? 6.452 -13.634 9.446 1.000 22.854 349 ARG A CA 1
ATOM 2466 C C . ARG A 1 329 ? 5.172 -13.874 8.629 1.000 20.465 349 ARG A C 1
ATOM 2467 O O . ARG A 1 329 ? 5.272 -14.124 7.421 1.000 19.044 349 ARG A O 1
ATOM 2475 N N . LEU A 1 330 ? 3.985 -13.866 9.252 1.000 17.217 350 LEU A N 1
ATOM 2476 C CA . LEU A 1 330 ? 2.743 -14.073 8.480 1.000 16.765 350 LEU A CA 1
ATOM 2477 C C . LEU A 1 330 ? 2.285 -12.741 7.879 1.000 18.344 350 LEU A C 1
ATOM 2478 O O . LEU A 1 330 ? 1.252 -12.179 8.247 1.000 16.879 350 LEU A O 1
ATOM 2483 N N . GLN A 1 331 ? 3.089 -12.200 6.977 1.000 15.011 351 GLN A N 1
ATOM 2484 C CA . GLN A 1 331 ? 2.903 -10.828 6.464 1.000 14.747 351 GLN A CA 1
ATOM 2485 C C . GLN A 1 331 ? 1.652 -10.731 5.590 1.000 12.975 351 GLN A C 1
ATOM 2486 O O . GLN A 1 331 ? 0.887 -9.748 5.737 1.000 13.349 351 GLN A O 1
ATOM 2492 N N . TYR A 1 332 ? 1.376 -11.666 4.703 1.000 12.478 352 TYR A N 1
ATOM 2493 C CA . TYR A 1 332 ? 0.150 -11.605 3.886 1.000 11.111 352 TYR A CA 1
ATOM 2494 C C . TYR A 1 332 ? -1.083 -11.704 4.803 1.000 11.476 352 TYR A C 1
ATOM 2495 O O . TYR A 1 332 ? -2.062 -10.984 4.533 1.000 11.625 352 TYR A O 1
ATOM 2504 N N . LEU A 1 333 ? -1.051 -12.593 5.789 1.000 11.607 353 LEU A N 1
ATOM 2505 C CA . LEU A 1 333 ? -2.190 -12.664 6.743 1.000 10.952 353 LEU A CA 1
ATOM 2506 C C . LEU A 1 333 ? -2.363 -11.306 7.398 1.000 11.776 353 LEU A C 1
ATOM 2507 O O . LEU A 1 333 ? -3.541 -10.866 7.531 1.000 11.405 353 LEU A O 1
ATOM 2512 N N . SER A 1 334 ? -1.303 -10.657 7.817 1.000 11.263 354 SER A N 1
ATOM 2513 C CA B SER A 1 334 ? -1.416 -9.326 8.476 0.500 11.196 354 SER A CA 1
ATOM 2514 C CA C SER A 1 334 ? -1.409 -9.324 8.467 0.500 11.610 354 SER A CA 1
ATOM 2515 C C . SER A 1 334 ? -2.161 -8.380 7.526 1.000 11.321 354 SER A C 1
ATOM 2516 O O . SER A 1 334 ? -3.001 -7.613 7.954 1.000 12.334 354 SER A O 1
ATOM 2521 N N . GLN A 1 335 ? -1.832 -8.383 6.231 1.000 11.088 355 GLN A N 1
ATOM 2522 C CA . GLN A 1 335 ? -2.473 -7.485 5.246 1.000 11.107 355 GLN A CA 1
ATOM 2523 C C . GLN A 1 335 ? -3.948 -7.834 5.069 1.000 10.059 355 GLN A C 1
ATOM 2524 O O . GLN A 1 335 ? -4.752 -6.918 4.970 1.000 11.131 355 GLN A O 1
ATOM 2530 N N . VAL A 1 336 ? -4.286 -9.111 4.958 1.000 9.874 356 VAL A N 1
ATOM 2531 C CA . VAL A 1 336 ? -5.680 -9.569 4.854 1.000 9.406 356 VAL A CA 1
ATOM 2532 C C . VAL A 1 336 ? -6.461 -9.046 6.055 1.000 10.415 356 VAL A C 1
ATOM 2533 O O . VAL A 1 336 ? -7.614 -8.617 5.860 1.000 10.480 356 VAL A O 1
ATOM 2537 N N . LEU A 1 337 ? -5.896 -9.157 7.237 1.000 10.517 357 LEU A N 1
ATOM 2538 C CA . LEU A 1 337 ? -6.666 -8.744 8.429 1.000 9.990 357 LEU A CA 1
ATOM 2539 C C . LEU A 1 337 ? -6.792 -7.227 8.443 1.000 9.800 357 LEU A C 1
ATOM 2540 O O . LEU A 1 337 ? -7.871 -6.707 8.854 1.000 10.504 357 LEU A O 1
ATOM 2545 N N . LYS A 1 338 ? -5.793 -6.467 8.001 1.000 9.946 358 LYS A N 1
ATOM 2546 C CA . LYS A 1 338 ? -5.962 -5.007 7.887 1.000 10.716 358 LYS A CA 1
ATOM 2547 C C . LYS A 1 338 ? -7.078 -4.668 6.894 1.000 10.016 358 LYS A C 1
ATOM 2548 O O . LYS A 1 338 ? -7.894 -3.738 7.140 1.000 9.866 358 LYS A O 1
ATOM 2554 N N . GLU A 1 339 ? -7.120 -5.357 5.763 1.000 9.890 359 GLU A N 1
ATOM 2555 C CA . GLU A 1 339 ? -8.149 -5.095 4.736 1.000 10.421 359 GLU A CA 1
ATOM 2556 C C . GLU A 1 339 ? -9.508 -5.477 5.277 1.000 10.414 359 GLU A C 1
ATOM 2557 O O . GLU A 1 339 ? -10.445 -4.748 5.011 1.000 12.135 359 GLU A O 1
ATOM 2563 N N . SER A 1 340 ? -9.632 -6.571 5.997 1.000 9.856 360 SER A N 1
ATOM 2564 C CA . SER A 1 340 ? -10.887 -6.945 6.659 1.000 9.989 360 SER A CA 1
ATOM 2565 C C . SER A 1 340 ? -11.358 -5.798 7.547 1.000 9.512 360 SER A C 1
ATOM 2566 O O . SER A 1 340 ? -12.556 -5.483 7.555 1.000 10.674 360 SER A O 1
ATOM 2569 N N . LEU A 1 341 ? -10.482 -5.196 8.323 1.000 8.524 361 LEU A N 1
ATOM 2570 C CA . LEU A 1 341 ? -10.865 -4.066 9.220 1.000 9.371 361 LEU A CA 1
ATOM 2571 C C . LEU A 1 341 ? -11.223 -2.800 8.438 1.000 10.264 361 LEU A C 1
ATOM 2572 O O . LEU A 1 341 ? -11.874 -1.946 9.030 1.000 10.912 361 LEU A O 1
ATOM 2577 N N . ARG A 1 342 ? -10.662 -2.581 7.242 1.000 9.874 362 ARG A N 1
ATOM 2578 C CA . ARG A 1 342 ? -11.018 -1.403 6.454 1.000 10.233 362 ARG A CA 1
ATOM 2579 C C . ARG A 1 342 ? -12.492 -1.499 6.070 1.000 9.873 362 ARG A C 1
ATOM 2580 O O . ARG A 1 342 ? -13.221 -0.473 6.245 1.000 11.000 362 ARG A O 1
ATOM 2588 N N . LEU A 1 343 ? -12.932 -2.636 5.552 1.000 10.149 363 LEU A N 1
ATOM 2589 C CA . LEU A 1 343 ? -14.322 -2.833 5.077 1.000 11.265 363 LEU A CA 1
ATOM 2590 C C . LEU A 1 343 ? -15.267 -3.143 6.219 1.000 11.602 363 LEU A C 1
ATOM 2591 O O . LEU A 1 343 ? -16.465 -2.834 6.133 1.000 12.366 363 LEU A O 1
ATOM 2596 N N . TYR A 1 344 ? -14.780 -3.831 7.253 1.000 10.533 364 TYR A N 1
ATOM 2597 C CA . TYR A 1 344 ? -15.634 -4.388 8.314 1.000 10.206 364 TYR A CA 1
ATOM 2598 C C . TYR A 1 344 ? -15.029 -4.070 9.676 1.000 9.985 364 TYR A C 1
ATOM 2599 O O . TYR A 1 344 ? -14.630 -4.988 10.427 1.000 10.075 364 TYR A O 1
ATOM 2608 N N . PRO A 1 345 ? -14.930 -2.778 10.048 1.000 9.403 365 PRO A N 1
ATOM 2609 C CA . PRO A 1 345 ? -14.499 -2.421 11.392 1.000 9.673 365 PRO A CA 1
ATOM 2610 C C . PRO A 1 345 ? -15.574 -2.740 12.433 1.000 10.265 365 PRO A C 1
ATOM 2611 O O . PRO A 1 345 ? -16.683 -2.164 12.399 1.000 12.320 365 PRO A O 1
ATOM 2615 N N . PRO A 1 346 ? -15.328 -3.621 13.416 1.000 9.162 366 PRO A N 1
ATOM 2616 C CA . PRO A 1 346 ? -16.358 -3.854 14.419 1.000 9.710 366 PRO A CA 1
ATOM 2617 C C . PRO A 1 346 ? -16.703 -2.580 15.189 1.000 10.478 366 PRO A C 1
ATOM 2618 O O . PRO A 1 346 ? -17.879 -2.378 15.565 1.000 10.954 366 PRO A O 1
ATOM 2622 N N . ALA A 1 347 ? -15.727 -1.748 15.469 1.000 9.734 367 ALA A N 1
ATOM 2623 C CA . ALA A 1 347 ? -15.900 -0.456 16.180 1.000 10.198 367 ALA A CA 1
ATOM 2624 C C . ALA A 1 347 ? -15.782 0.619 15.116 1.000 10.882 367 ALA A C 1
ATOM 2625 O O . ALA A 1 347 ? -14.659 0.919 14.647 1.000 11.733 367 ALA A O 1
ATOM 2627 N N . TRP A 1 348 ? -16.894 1.148 14.640 1.000 11.366 368 TRP A N 1
ATOM 2628 C CA . TRP A 1 348 ? -16.871 2.013 13.454 1.000 11.735 368 TRP A CA 1
ATOM 2629 C C . TRP A 1 348 ? -16.224 3.366 13.729 1.000 12.385 368 TRP A C 1
ATOM 2630 O O . TRP A 1 348 ? -15.858 3.996 12.699 1.000 12.349 368 TRP A O 1
ATOM 2641 N N . GLY A 1 349 ? -16.050 3.806 14.957 1.000 11.332 369 GLY A N 1
ATOM 2642 C CA . GLY A 1 349 ? -15.425 5.113 15.147 1.000 12.078 369 GLY A CA 1
ATOM 2643 C C . GLY A 1 349 ? -15.582 5.572 16.561 1.000 12.277 369 GLY A C 1
ATOM 2644 O O . GLY A 1 349 ? -15.596 4.780 17.509 1.000 12.540 369 GLY A O 1
ATOM 2645 N N . THR A 1 350 ? -15.589 6.891 16.725 1.000 11.585 370 THR A N 1
ATOM 2646 C CA . THR A 1 350 ? -15.475 7.515 18.033 1.000 11.348 370 THR A CA 1
ATOM 2647 C C . THR A 1 350 ? -16.093 8.908 17.964 1.000 10.413 370 THR A C 1
ATOM 2648 O O . THR A 1 350 ? -16.396 9.409 16.893 1.000 11.438 370 THR A O 1
ATOM 2652 N N . PHE A 1 351 ? -16.244 9.520 19.136 1.000 11.323 371 PHE A N 1
ATOM 2653 C CA . PHE A 1 351 ? -16.702 10.921 19.247 1.000 11.011 371 PHE A CA 1
ATOM 2654 C C . PHE A 1 351 ? -15.730 11.733 20.078 1.000 10.581 371 PHE A C 1
ATOM 2655 O O . PHE A 1 351 ? -15.246 11.273 21.121 1.000 11.894 371 PHE A O 1
ATOM 2663 N N . ARG A 1 352 ? -15.532 12.971 19.666 1.000 12.339 372 ARG A N 1
ATOM 2664 C CA . ARG A 1 352 ? -14.856 13.972 20.490 1.000 11.774 372 ARG A CA 1
ATOM 2665 C C . ARG A 1 352 ? -15.835 15.120 20.754 1.000 13.803 372 ARG A C 1
ATOM 2666 O O . ARG A 1 352 ? -16.627 15.465 19.878 1.000 13.271 372 ARG A O 1
ATOM 2674 N N . LEU A 1 353 ? -15.672 15.751 21.911 1.000 12.668 373 LEU A N 1
ATOM 2675 C CA . LEU A 1 353 ? -16.447 16.956 22.239 1.000 12.821 373 LEU A CA 1
ATOM 2676 C C . LEU A 1 353 ? -15.731 18.197 21.700 1.000 12.292 373 LEU A C 1
ATOM 2677 O O . LEU A 1 353 ? -14.593 18.455 22.113 1.000 13.732 373 LEU A O 1
ATOM 2682 N N . LEU A 1 354 ? -16.380 18.917 20.841 1.000 11.949 374 LEU A N 1
ATOM 2683 C CA . LEU A 1 354 ? -15.907 20.235 20.393 1.000 12.513 374 LEU A CA 1
ATOM 2684 C C . LEU A 1 354 ? -16.407 21.219 21.434 1.000 12.968 374 LEU A C 1
ATOM 2685 O O . LEU A 1 354 ? -17.628 21.358 21.546 1.000 15.203 374 LEU A O 1
ATOM 2690 N N . GLU A 1 355 ? -15.480 21.827 22.158 1.000 13.492 375 GLU A N 1
ATOM 2691 C CA . GLU A 1 355 ? -15.892 22.723 23.267 1.000 14.481 375 GLU A CA 1
ATOM 2692 C C . GLU A 1 355 ? -16.222 24.102 22.709 1.000 14.802 375 GLU A C 1
ATOM 2693 O O . GLU A 1 355 ? -17.147 24.721 23.278 1.000 19.313 375 GLU A O 1
ATOM 2699 N N . GLU A 1 356 ? -15.434 24.650 21.807 1.000 15.317 376 GLU A N 1
ATOM 2700 C CA . GLU A 1 356 ? -15.655 26.033 21.341 1.000 17.153 376 GLU A CA 1
ATOM 2701 C C . GLU A 1 356 ? -16.062 26.001 19.878 1.000 14.401 376 GLU A C 1
ATOM 2702 O O . GLU A 1 356 ? -15.619 25.091 19.130 1.000 14.868 376 GLU A O 1
ATOM 2708 N N . GLU A 1 357 ? -16.801 26.984 19.428 1.000 13.948 377 GLU A N 1
ATOM 2709 C CA . GLU A 1 357 ? -17.111 27.150 18.001 1.000 13.494 377 GLU A CA 1
ATOM 2710 C C . GLU A 1 357 ? -15.826 27.142 17.195 1.000 12.495 377 GLU A C 1
ATOM 2711 O O . GLU A 1 357 ? -14.804 27.796 17.564 1.000 13.257 377 GLU A O 1
ATOM 2717 N N . THR A 1 358 ? -15.827 26.344 16.155 1.000 12.385 378 THR A N 1
ATOM 2718 C CA . THR A 1 358 ? -14.612 26.086 15.362 1.000 13.135 378 THR A CA 1
ATOM 2719 C C . THR A 1 358 ? -14.992 25.936 13.891 1.000 12.183 378 THR A C 1
ATOM 2720 O O . THR A 1 358 ? -16.011 25.358 13.570 1.000 13.286 378 THR A O 1
ATOM 2724 N N . LEU A 1 359 ? -14.161 26.431 12.989 1.000 12.528 379 LEU A N 1
ATOM 2725 C CA . LEU A 1 359 ? -14.332 26.216 11.527 1.000 12.910 379 LEU A CA 1
ATOM 2726 C C . LEU A 1 359 ? -13.669 24.868 11.177 1.000 13.043 379 LEU A C 1
ATOM 2727 O O . LEU A 1 359 ? -12.472 24.694 11.443 1.000 14.065 379 LEU A O 1
ATOM 2732 N N . ILE A 1 360 ? -14.452 23.958 10.647 1.000 13.619 380 ILE A N 1
ATOM 2733 C CA . ILE A 1 360 ? -13.997 22.595 10.262 1.000 13.966 380 ILE A CA 1
ATOM 2734 C C . ILE A 1 360 ? -14.255 22.4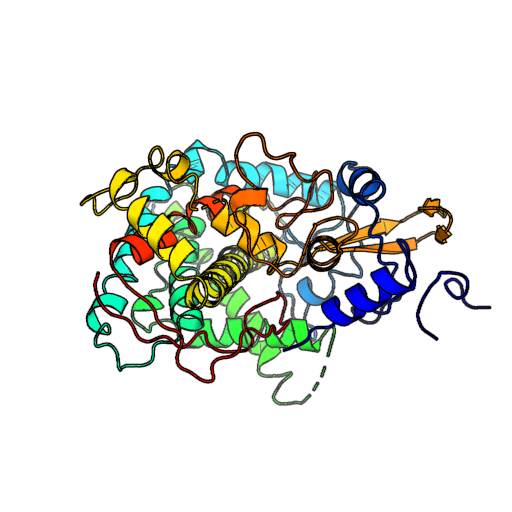61 8.786 1.000 13.850 380 ILE A C 1
ATOM 2735 O O . ILE A 1 360 ? -15.398 22.448 8.373 1.000 13.850 380 ILE A O 1
ATOM 2740 N N . ASP A 1 361 ? -13.179 22.411 7.974 1.000 15.114 381 ASP A N 1
ATOM 2741 C CA . ASP A 1 361 ? -13.320 22.257 6.503 1.000 17.263 381 ASP A CA 1
ATOM 2742 C C . ASP A 1 361 ? -14.330 23.229 5.922 1.000 15.865 381 ASP A C 1
ATOM 2743 O O . ASP A 1 361 ? -15.222 22.847 5.157 1.000 18.448 381 ASP A O 1
ATOM 2748 N N . GLY A 1 362 ? -14.285 24.494 6.364 1.000 15.071 382 GLY A N 1
ATOM 2749 C CA . GLY A 1 362 ? -15.100 25.535 5.731 1.000 15.960 382 GLY A CA 1
ATOM 2750 C C . GLY A 1 362 ? -16.485 25.653 6.349 1.000 15.594 382 GLY A C 1
ATOM 2751 O O . GLY A 1 362 ? -17.321 26.415 5.831 1.000 18.577 382 GLY A O 1
ATOM 2752 N N . VAL A 1 363 ? -16.749 24.870 7.396 1.000 13.706 383 VAL A N 1
ATOM 2753 C CA . VAL A 1 363 ? -18.098 24.818 8.018 1.000 13.949 383 VAL A CA 1
ATOM 2754 C C . VAL A 1 363 ? -17.956 25.306 9.449 1.000 13.030 383 VAL A C 1
ATOM 2755 O O . VAL A 1 363 ? -17.081 24.858 10.200 1.000 13.027 383 VAL A O 1
ATOM 2759 N N . ARG A 1 364 ? -18.853 26.207 9.849 1.000 13.662 384 ARG A N 1
ATOM 2760 C CA . ARG A 1 364 ? -18.913 26.742 11.231 1.000 13.115 384 ARG A CA 1
ATOM 2761 C C . ARG A 1 364 ? -19.622 25.724 12.124 1.000 12.832 384 ARG A C 1
ATOM 2762 O O . ARG A 1 364 ? -20.839 25.497 11.957 1.000 14.687 384 ARG A O 1
ATOM 2770 N N . VAL A 1 365 ? -18.874 25.127 13.038 1.000 12.943 385 VAL A N 1
ATOM 2771 C CA . VAL A 1 365 ? -19.467 24.137 13.960 1.000 13.443 385 VAL A CA 1
ATOM 2772 C C . VAL A 1 365 ? -19.601 24.767 15.342 1.000 12.583 385 VAL A C 1
ATOM 2773 O O . VAL A 1 365 ? -18.610 25.119 15.969 1.000 13.366 385 VAL A O 1
ATOM 2777 N N . PRO A 1 366 ? -20.852 24.862 15.849 1.000 14.885 386 PRO A N 1
ATOM 2778 C CA . PRO A 1 366 ? -21.076 25.440 17.181 1.000 13.898 386 PRO A CA 1
ATOM 2779 C C . PRO A 1 366 ? -20.303 24.774 18.309 1.000 15.185 386 PRO A C 1
ATOM 2780 O O . PRO A 1 366 ? -20.023 23.584 18.266 1.000 14.512 386 PRO A O 1
ATOM 2784 N N . GLY A 1 367 ? -19.960 25.522 19.357 1.000 15.931 387 GLY A N 1
ATOM 2785 C CA . GLY A 1 367 ? -19.385 24.891 20.552 1.000 15.849 387 GLY A CA 1
ATOM 2786 C C . GLY A 1 367 ? -20.346 23.918 21.225 1.000 15.073 387 GLY A C 1
ATOM 2787 O O . GLY A 1 367 ? -21.576 24.035 21.056 1.000 16.248 387 GLY A O 1
ATOM 2788 N N . ASN A 1 368 ? -19.769 22.945 21.920 1.000 15.296 388 ASN A N 1
ATOM 2789 C CA . ASN A 1 368 ? -20.481 21.851 22.597 1.000 15.177 388 ASN A CA 1
ATOM 2790 C C . ASN A 1 368 ? -21.250 21.036 21.574 1.000 16.766 388 ASN A C 1
ATOM 2791 O O . ASN A 1 368 ? -22.478 20.949 21.584 1.000 19.129 388 ASN A O 1
ATOM 2796 N N . THR A 1 369 ? -20.494 20.432 20.668 1.000 14.916 389 THR A N 1
ATOM 2797 C CA . THR A 1 369 ? -21.040 19.567 19.607 1.000 15.339 389 THR A CA 1
ATOM 2798 C C . THR A 1 369 ? -20.266 18.256 19.616 1.000 15.695 389 THR A C 1
ATOM 2799 O O . THR A 1 369 ? -19.035 18.260 19.670 1.000 13.726 389 THR A O 1
ATOM 2803 N N . PRO A 1 370 ? -20.942 17.101 19.542 1.000 13.589 390 PRO A N 1
ATOM 2804 C CA . PRO A 1 370 ? -20.216 15.852 19.339 1.000 13.757 390 PRO A CA 1
ATOM 2805 C C . PRO A 1 370 ? -19.743 15.723 17.895 1.000 13.857 390 PRO A C 1
ATOM 2806 O O . PRO A 1 370 ? -20.553 15.839 16.971 1.000 14.515 390 PRO A O 1
ATOM 2810 N N . LEU A 1 371 ? -18.453 15.524 17.731 1.000 11.664 391 LEU A N 1
ATOM 2811 C CA . LEU A 1 371 ? -17.860 15.246 16.408 1.000 12.794 391 LEU A CA 1
ATOM 2812 C C . LEU A 1 371 ? -17.709 13.736 16.239 1.000 11.274 391 LEU A C 1
ATOM 2813 O O . LEU A 1 371 ? -17.129 13.081 17.113 1.000 12.373 391 LEU A O 1
ATOM 2818 N N . LEU A 1 372 ? -18.338 13.222 15.204 1.000 11.511 392 LEU A N 1
ATOM 2819 C CA . LEU A 1 372 ? -18.312 11.763 14.898 1.000 11.146 392 LEU A CA 1
ATOM 2820 C C . LEU A 1 372 ? -17.217 11.495 13.870 1.000 11.469 392 LEU A C 1
ATOM 2821 O O . LEU A 1 372 ? -17.231 12.105 12.767 1.000 12.447 392 LEU A O 1
ATOM 2826 N N . PHE A 1 373 ? -16.339 10.571 14.214 1.000 10.905 393 PHE A N 1
ATOM 2827 C CA . PHE A 1 373 ? -15.273 10.107 13.296 1.000 11.475 393 PHE A CA 1
ATOM 2828 C C . PHE A 1 373 ? -15.603 8.662 12.948 1.000 12.401 393 PHE A C 1
ATOM 2829 O O . PHE A 1 373 ? -15.921 7.901 13.863 1.000 13.680 393 PHE A O 1
ATOM 2837 N N . SER A 1 374 ? -15.555 8.297 11.676 1.000 11.397 394 SER A N 1
ATOM 2838 C CA . SER A 1 374 ? -15.964 6.940 11.240 1.000 10.424 394 SER A CA 1
ATOM 2839 C C . SER A 1 374 ? -14.949 6.341 10.269 1.000 11.379 394 SER A C 1
ATOM 2840 O O . SER A 1 374 ? -14.833 6.793 9.117 1.000 11.021 394 SER A O 1
ATOM 2843 N N . THR A 1 375 ? -14.249 5.302 10.745 1.000 9.918 395 THR A N 1
ATOM 2844 C CA . THR A 1 375 ? -13.353 4.510 9.851 1.000 10.994 395 THR A CA 1
ATOM 2845 C C . THR A 1 375 ? -14.193 3.675 8.880 1.000 10.839 395 THR A C 1
ATOM 2846 O O . THR A 1 375 ? -13.730 3.375 7.773 1.000 11.273 395 THR A O 1
ATOM 2850 N N . TYR A 1 376 ? -15.424 3.336 9.246 1.000 10.829 396 TYR A N 1
ATOM 2851 C CA . TYR A 1 376 ? -16.349 2.627 8.328 1.000 10.652 396 TYR A CA 1
ATOM 2852 C C . TYR A 1 376 ? -16.641 3.508 7.107 1.000 11.055 396 TYR A C 1
ATOM 2853 O O . TYR A 1 376 ? -16.494 3.094 5.950 1.000 11.603 396 TYR A O 1
ATOM 2862 N N . VAL A 1 377 ? -17.015 4.765 7.352 1.000 10.842 397 VAL A N 1
ATOM 2863 C CA . VAL A 1 377 ? -17.403 5.683 6.254 1.000 10.951 397 VAL A CA 1
ATOM 2864 C C . VAL A 1 377 ? -16.161 5.994 5.413 1.000 12.178 397 VAL A C 1
ATOM 2865 O O . VAL A 1 377 ? -16.247 5.867 4.192 1.000 12.423 397 VAL A O 1
ATOM 2869 N N . MET A 1 378 ? -15.038 6.378 6.046 1.000 10.881 398 MET A N 1
ATOM 2870 C CA . MET A 1 378 ? -13.861 6.775 5.248 1.000 11.153 398 MET A CA 1
ATOM 2871 C C . MET A 1 378 ? -13.361 5.569 4.449 1.000 11.826 398 MET A C 1
ATOM 2872 O O . MET A 1 378 ? -12.961 5.757 3.297 1.000 13.472 398 MET A O 1
ATOM 2877 N N . GLY A 1 379 ? -13.483 4.360 4.999 1.000 11.814 399 GLY A N 1
ATOM 2878 C CA . GLY A 1 379 ? -12.977 3.166 4.293 1.000 12.163 399 GLY A CA 1
ATOM 2879 C C . GLY A 1 379 ? -13.742 2.916 3.015 1.000 13.008 399 GLY A C 1
ATOM 2880 O O . GLY A 1 379 ? -13.180 2.243 2.110 1.000 14.125 399 GLY A O 1
ATOM 2881 N N . ARG A 1 380 ? -14.985 3.363 2.912 1.000 11.840 400 ARG A N 1
ATOM 2882 C CA . ARG A 1 380 ? -15.868 3.071 1.743 1.000 12.765 400 ARG A CA 1
ATOM 2883 C C . ARG A 1 380 ? -15.972 4.269 0.776 1.000 13.254 400 ARG A C 1
ATOM 2884 O O . ARG A 1 380 ? -16.811 4.212 -0.145 1.000 15.780 400 ARG A O 1
ATOM 2892 N N . MET A 1 381 ? -15.211 5.332 1.022 1.000 13.725 401 MET A N 1
ATOM 2893 C CA . MET A 1 381 ? -15.219 6.535 0.152 1.000 14.783 401 MET A CA 1
ATOM 2894 C C . MET A 1 381 ? -14.115 6.394 -0.906 1.000 15.013 401 MET A C 1
ATOM 2895 O O . MET A 1 381 ? -12.940 6.255 -0.589 1.000 15.701 401 MET A O 1
ATOM 2900 N N . ASP A 1 382 ? -14.496 6.517 -2.181 1.000 19.346 402 ASP A N 1
ATOM 2901 C CA A ASP A 1 382 ? -13.511 6.478 -3.300 0.500 18.982 402 ASP A CA 1
ATOM 2902 C CA B ASP A 1 382 ? -13.570 6.552 -3.351 0.500 19.138 402 ASP A CA 1
ATOM 2903 C C . ASP A 1 382 ? -12.535 7.676 -3.239 1.000 18.563 402 ASP A C 1
ATOM 2904 O O . ASP A 1 382 ? -11.419 7.524 -3.764 1.000 22.758 402 ASP A O 1
ATOM 2913 N N . THR A 1 383 ? -12.878 8.769 -2.549 1.000 18.699 403 THR A N 1
ATOM 2914 C CA . THR A 1 383 ? -11.963 9.915 -2.303 1.000 23.279 403 THR A CA 1
ATOM 2915 C C . THR A 1 383 ? -10.721 9.346 -1.626 1.000 20.631 403 THR A C 1
ATOM 2916 O O . THR A 1 383 ? -9.563 9.852 -1.819 1.000 22.660 403 THR A O 1
ATOM 2920 N N . TYR A 1 384 ? -10.904 8.328 -0.749 1.000 16.535 404 TYR A N 1
ATOM 2921 C CA . TYR A 1 384 ? -9.783 7.856 0.096 1.000 16.758 404 TYR A CA 1
ATOM 2922 C C . TYR A 1 384 ? -9.246 6.481 -0.294 1.000 15.878 404 TYR A C 1
ATOM 2923 O O . TYR A 1 384 ? -8.046 6.217 -0.059 1.000 18.035 404 TYR A O 1
ATOM 2932 N N . PHE A 1 385 ? -10.069 5.637 -0.886 1.000 15.422 405 PHE A N 1
ATOM 2933 C CA . PHE A 1 385 ? -9.664 4.294 -1.325 1.000 16.170 405 PHE A CA 1
ATOM 2934 C C . PHE A 1 385 ? -10.180 4.062 -2.728 1.000 16.667 405 PHE A C 1
ATOM 2935 O O . PHE A 1 385 ? -11.389 4.056 -2.932 1.000 19.518 405 PHE A O 1
ATOM 2943 N N . GLU A 1 386 ? -9.262 3.835 -3.658 1.000 17.783 406 GLU A N 1
ATOM 2944 C CA . GLU A 1 386 ? -9.659 3.457 -5.044 1.000 21.781 406 GLU A CA 1
ATOM 2945 C C . GLU A 1 386 ? -10.474 2.153 -5.006 1.000 20.711 406 GLU A C 1
ATOM 2946 O O . GLU A 1 386 ? -10.076 1.197 -4.253 1.000 17.975 406 GLU A O 1
ATOM 2952 N N . ASP A 1 387 ? -11.598 2.066 -5.730 1.000 19.621 407 ASP A N 1
ATOM 2953 C CA . ASP A 1 387 ? -12.435 0.843 -5.812 1.000 21.723 407 ASP A CA 1
ATOM 2954 C C . ASP A 1 387 ? -12.732 0.332 -4.407 1.000 18.642 407 ASP A C 1
ATOM 2955 O O . ASP A 1 387 ? -12.325 -0.766 -4.000 1.000 18.357 407 ASP A O 1
ATOM 2960 N N . PRO A 1 388 ? -13.351 1.185 -3.575 1.000 16.895 408 PRO A N 1
ATOM 2961 C CA . PRO A 1 388 ? -13.380 0.934 -2.141 1.000 17.565 408 PRO A CA 1
ATOM 2962 C C . PRO A 1 388 ? -14.060 -0.388 -1.796 1.000 17.928 408 PRO A C 1
ATOM 2963 O O . PRO A 1 388 ? -13.764 -0.917 -0.719 1.000 17.972 408 PRO A O 1
ATOM 2967 N N . LEU A 1 389 ? -15.032 -0.879 -2.544 1.000 16.898 409 LEU A N 1
ATOM 2968 C CA . LEU A 1 389 ? -15.698 -2.154 -2.205 1.000 17.162 409 LEU A CA 1
ATOM 2969 C C . LEU A 1 389 ? -14.901 -3.399 -2.620 1.000 16.640 409 LEU A C 1
ATOM 2970 O O . LEU A 1 389 ? -15.320 -4.540 -2.335 1.000 19.768 409 LEU A O 1
ATOM 2975 N N . THR A 1 390 ? -13.790 -3.250 -3.299 1.000 15.272 410 THR A N 1
ATOM 2976 C CA . THR A 1 390 ? -12.928 -4.377 -3.651 1.000 15.348 410 THR A CA 1
ATOM 2977 C C . THR A 1 390 ? -12.083 -4.726 -2.419 1.000 13.490 410 THR A C 1
ATOM 2978 O O . THR A 1 390 ? -11.385 -3.860 -1.861 1.000 14.876 410 THR A O 1
ATOM 2982 N N . PHE A 1 391 ? -12.068 -6.009 -2.066 1.000 13.499 411 PHE A N 1
ATOM 2983 C CA . PHE A 1 391 ? -11.198 -6.560 -1.002 1.000 12.990 411 PHE A CA 1
ATOM 2984 C C . PHE A 1 391 ? -9.838 -6.830 -1.608 1.000 12.257 411 PHE A C 1
ATOM 2985 O O . PHE A 1 391 ? -9.701 -7.822 -2.400 1.000 14.499 411 PHE A O 1
ATOM 2993 N N . ASN A 1 392 ? -8.847 -6.030 -1.285 1.000 12.254 412 ASN A N 1
ATOM 2994 C CA . ASN A 1 392 ? -7.514 -6.096 -1.905 1.000 12.973 412 ASN A CA 1
ATOM 2995 C C . ASN A 1 392 ? -6.454 -5.945 -0.833 1.000 13.440 412 ASN A C 1
ATOM 2996 O O . ASN A 1 392 ? -6.067 -4.832 -0.446 1.000 12.630 412 ASN A O 1
ATOM 3001 N N . PRO A 1 393 ? -5.973 -7.069 -0.276 1.000 11.782 413 PRO A N 1
ATOM 3002 C CA . PRO A 1 393 ? -4.875 -7.016 0.707 1.000 12.248 413 PRO A CA 1
ATOM 3003 C C . PRO A 1 393 ? -3.615 -6.257 0.291 1.000 12.794 413 PRO A C 1
ATOM 3004 O O . PRO A 1 393 ? -2.833 -5.869 1.125 1.000 12.418 413 PRO A O 1
ATOM 3008 N N . ASP A 1 394 ? -3.467 -6.056 -1.020 1.000 13.640 414 ASP A N 1
ATOM 3009 C CA . ASP A 1 394 ? -2.231 -5.411 -1.493 1.000 14.374 414 ASP A CA 1
ATOM 3010 C C . ASP A 1 394 ? -2.249 -3.913 -1.167 1.000 14.611 414 ASP A C 1
ATOM 3011 O O . ASP A 1 394 ? -1.164 -3.321 -1.151 1.000 15.193 414 ASP A O 1
ATOM 3016 N N . ARG A 1 395 ? -3.389 -3.329 -0.785 1.000 14.632 415 ARG A N 1
ATOM 3017 C CA . ARG A 1 395 ? -3.416 -1.942 -0.236 1.000 15.790 415 ARG A CA 1
ATOM 3018 C C . ARG A 1 395 ? -2.447 -1.814 0.945 1.000 15.119 415 ARG A C 1
ATOM 3019 O O . ARG A 1 395 ? -1.989 -0.670 1.270 1.000 16.119 415 ARG A O 1
ATOM 3027 N N . PHE A 1 396 ? -2.167 -2.888 1.688 1.000 13.322 416 PHE A N 1
ATOM 3028 C CA . PHE A 1 396 ? -1.350 -2.845 2.905 1.000 14.337 416 PHE A CA 1
ATOM 3029 C C . PHE A 1 396 ? -0.000 -3.520 2.703 1.000 13.985 416 PHE A C 1
ATOM 3030 O O . PHE A 1 396 ? 0.710 -3.799 3.643 1.000 15.638 416 PHE A O 1
ATOM 3038 N N . GLY A 1 397 ? 0.366 -3.676 1.427 1.000 15.340 417 GLY A N 1
ATOM 3039 C CA . GLY A 1 397 ? 1.671 -4.284 1.083 1.000 16.298 417 GLY A CA 1
ATOM 3040 C C . GLY A 1 397 ? 2.839 -3.388 1.481 1.000 20.158 417 GLY A C 1
ATOM 3041 O O . GLY A 1 397 ? 2.674 -2.177 1.596 1.000 20.554 417 GLY A O 1
ATOM 3042 N N A PRO A 1 398 ? 4.059 -3.933 1.628 0.500 20.089 418 PRO A N 1
ATOM 3043 N N B PRO A 1 398 ? 4.023 -3.979 1.752 0.500 20.222 418 PRO A N 1
ATOM 3044 C CA A PRO A 1 398 ? 5.224 -3.087 1.849 0.500 21.954 418 PRO A CA 1
ATOM 3045 C CA B PRO A 1 398 ? 5.183 -3.260 2.279 0.500 22.185 418 PRO A CA 1
ATOM 3046 C C A PRO A 1 398 ? 5.472 -2.241 0.580 0.500 21.888 418 PRO A C 1
ATOM 3047 C C B PRO A 1 398 ? 5.527 -1.942 1.572 0.500 22.713 418 PRO A C 1
ATOM 3048 O O A PRO A 1 398 ? 5.130 -2.642 -0.590 0.500 20.779 418 PRO A O 1
ATOM 3049 O O B PRO A 1 398 ? 5.912 -1.017 2.239 0.500 22.246 418 PRO A O 1
ATOM 3056 N N A GLY A 1 399 ? 5.889 -0.995 0.837 0.500 24.047 419 GLY A N 1
ATOM 3057 N N B GLY A 1 399 ? 5.390 -1.914 0.242 0.500 24.079 419 GLY A N 1
ATOM 3058 C CA A GLY A 1 399 ? 6.074 0.028 -0.203 0.500 26.771 419 GLY A CA 1
ATOM 3059 C CA B GLY A 1 399 ? 5.765 -0.776 -0.619 0.500 25.024 419 GLY A CA 1
ATOM 3060 C C A GLY A 1 399 ? 4.759 0.533 -0.776 0.500 29.552 419 GLY A C 1
ATOM 3061 C C B GLY A 1 399 ? 4.631 0.204 -0.856 0.500 28.411 419 GLY A C 1
ATOM 3062 O O A GLY A 1 399 ? 4.808 1.414 -1.631 0.500 33.100 419 GLY A O 1
ATOM 3063 O O B GLY A 1 399 ? 4.926 1.312 -1.315 0.500 29.181 419 GLY A O 1
ATOM 3064 N N A ALA A 1 400 ? 3.598 0.020 -0.349 0.500 27.065 420 ALA A N 1
ATOM 3065 N N B ALA A 1 400 ? 3.384 -0.167 -0.541 0.500 25.375 420 ALA A N 1
ATOM 3066 C CA A ALA A 1 400 ? 2.303 0.671 -0.661 0.500 26.484 420 ALA A CA 1
ATOM 3067 C CA B ALA A 1 400 ? 2.182 0.676 -0.755 0.500 25.604 420 ALA A CA 1
ATOM 3068 C C A ALA A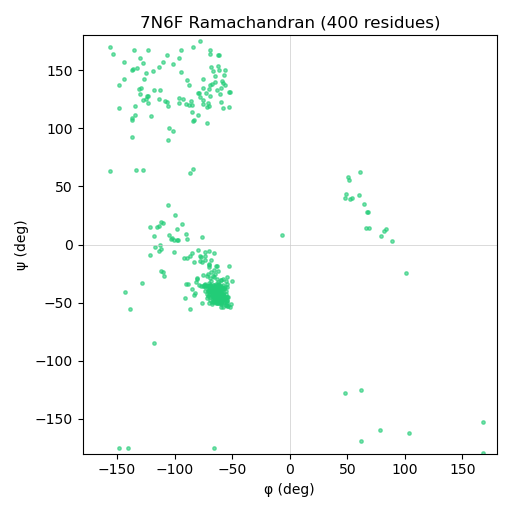 1 400 ? 2.224 1.921 0.207 0.500 26.116 420 ALA A C 1
ATOM 3069 C C B ALA A 1 400 ? 2.219 1.899 0.165 0.500 25.783 420 ALA A C 1
ATOM 3070 O O A ALA A 1 400 ? 2.680 1.904 1.347 0.500 26.766 420 ALA A O 1
ATOM 3071 O O B ALA A 1 400 ? 2.710 1.836 1.288 0.500 26.746 420 ALA A O 1
ATOM 3074 N N . PRO A 1 401 ? 1.711 3.060 -0.306 1.000 30.288 421 PRO A N 1
ATOM 3075 C CA . PRO A 1 401 ? 1.575 4.238 0.542 1.000 30.514 421 PRO A CA 1
ATOM 3076 C C . PRO A 1 401 ? 0.581 3.938 1.673 1.000 25.182 421 PRO A C 1
ATOM 3077 O O . PRO A 1 401 ? -0.465 3.408 1.357 1.000 25.772 421 PRO A O 1
ATOM 3081 N N . LYS A 1 402 ? 0.975 4.214 2.908 1.000 29.859 422 LYS A N 1
ATOM 3082 C CA . LYS A 1 402 ? 0.144 3.973 4.108 1.000 28.708 422 LYS A CA 1
ATOM 3083 C C . LYS A 1 402 ? -1.013 4.963 4.072 1.000 26.664 422 LYS A C 1
ATOM 3084 O O . LYS A 1 402 ? -0.838 6.133 3.687 1.000 26.280 422 LYS A O 1
ATOM 3090 N N . PRO A 1 403 ? -2.249 4.506 4.391 1.000 22.089 423 PRO A N 1
ATOM 3091 C CA . PRO A 1 403 ? -3.362 5.422 4.596 1.000 21.149 423 PRO A CA 1
ATOM 3092 C C . PRO A 1 403 ? -2.966 6.515 5.607 1.000 22.534 423 PRO A C 1
ATOM 3093 O O . PRO A 1 403 ? -2.283 6.264 6.590 1.000 26.976 423 PRO A O 1
ATOM 3097 N N . ARG A 1 404 ? -3.232 7.752 5.245 1.000 21.788 424 ARG A N 1
ATOM 3098 C CA . ARG A 1 404 ? -2.874 8.921 6.096 1.000 22.055 424 ARG A CA 1
ATOM 3099 C C . ARG A 1 404 ? -4.179 9.444 6.730 1.000 18.109 424 ARG A C 1
ATOM 3100 O O . ARG A 1 404 ? -4.840 10.256 6.057 1.000 20.510 424 ARG A O 1
ATOM 3108 N N . PHE A 1 405 ? -4.542 8.929 7.915 1.000 15.440 425 PHE A N 1
ATOM 3109 C CA . PHE A 1 405 ? -5.725 9.436 8.694 1.000 14.323 425 PHE A CA 1
ATOM 3110 C C . PHE A 1 405 ? -7.050 9.108 7.993 1.000 14.581 425 PHE A C 1
ATOM 3111 O O . PHE A 1 405 ? -8.057 9.830 8.181 1.000 13.381 425 PHE A O 1
ATOM 3119 N N . THR A 1 406 ? -7.083 8.025 7.221 1.000 12.258 426 THR A N 1
ATOM 3120 C CA . THR A 1 406 ? -8.277 7.531 6.498 1.000 13.048 426 THR A CA 1
ATOM 3121 C C . THR A 1 406 ? -8.693 6.160 6.988 1.000 11.282 426 THR A C 1
ATOM 3122 O O . THR A 1 406 ? -9.657 5.618 6.455 1.000 11.659 426 THR A O 1
ATOM 3126 N N . TYR A 1 407 ? -7.932 5.596 7.922 1.000 11.189 427 TYR A N 1
ATOM 3127 C CA . TYR A 1 407 ? -8.083 4.178 8.353 1.000 11.041 427 TYR A CA 1
ATOM 3128 C C . TYR A 1 407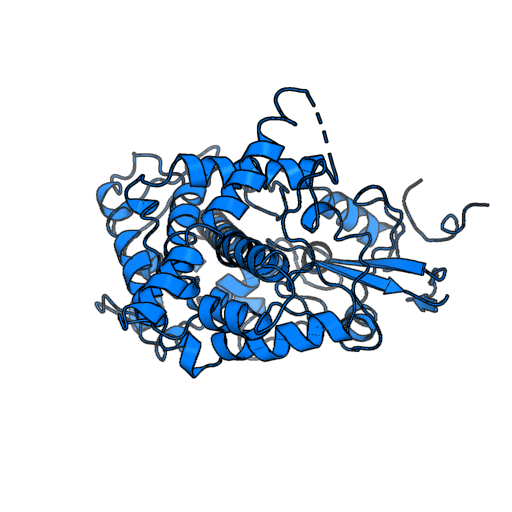 ? -7.713 4.095 9.812 1.000 10.537 427 TYR A C 1
ATOM 3129 O O . TYR A 1 407 ? -6.566 4.376 10.196 1.000 11.956 427 TYR A O 1
ATOM 3138 N N . PHE A 1 408 ? -8.683 3.712 10.655 1.000 9.644 428 PHE A N 1
ATOM 3139 C CA . PHE A 1 408 ? -8.432 3.729 12.107 1.000 10.780 428 PHE A CA 1
ATOM 3140 C C . PHE A 1 408 ? -9.360 2.748 12.825 1.000 9.159 428 PHE A C 1
ATOM 3141 O O . PHE A 1 408 ? -10.097 3.141 13.725 1.000 9.537 428 PHE A O 1
ATOM 3149 N N . PRO A 1 409 ? -9.242 1.435 12.543 1.000 8.803 429 PRO A N 1
ATOM 3150 C CA . PRO A 1 409 ? -10.079 0.442 13.215 1.000 8.976 429 PRO A CA 1
ATOM 3151 C C . PRO A 1 409 ? -9.831 0.229 14.693 1.000 9.417 429 PRO A C 1
ATOM 3152 O O . PRO A 1 409 ? -10.700 -0.350 15.381 1.000 10.561 429 PRO A O 1
ATOM 3156 N N . PHE A 1 410 ? -8.707 0.739 15.229 1.000 9.615 430 PHE A N 1
ATOM 3157 C CA . PHE A 1 410 ? -8.442 0.757 16.686 1.000 10.364 430 PHE A CA 1
ATOM 3158 C C . PHE A 1 410 ? -8.427 2.216 17.183 1.000 10.282 430 PHE A C 1
ATOM 3159 O O . PHE A 1 410 ? -7.908 2.477 18.299 1.000 10.872 430 PHE A O 1
ATOM 3167 N N . SER A 1 411 ? -8.937 3.139 16.404 1.000 9.875 431 SER A N 1
ATOM 3168 C CA . SER A 1 411 ? -8.840 4.588 16.640 1.000 10.400 431 SER A CA 1
ATOM 3169 C C . SER A 1 411 ? -7.378 5.023 16.626 1.000 11.577 431 SER A C 1
ATOM 3170 O O . SER A 1 411 ? -6.482 4.249 16.221 1.000 11.926 431 SER A O 1
ATOM 3173 N N . LEU A 1 412 ? -7.139 6.263 17.053 1.000 12.479 432 LEU A N 1
ATOM 3174 C CA . LEU A 1 412 ? -5.826 6.911 16.954 1.000 12.883 432 LEU A CA 1
ATOM 3175 C C . LEU A 1 412 ? -5.663 7.771 18.195 1.000 12.904 432 LEU A C 1
ATOM 3176 O O . LEU A 1 412 ? -6.667 8.246 18.744 1.000 12.630 432 LEU A O 1
ATOM 3181 N N . GLY A 1 413 ? -4.422 8.059 18.532 1.000 12.451 433 GLY A N 1
ATOM 3182 C CA . GLY A 1 413 ? -4.140 9.001 19.617 1.000 12.533 433 GLY A CA 1
ATOM 3183 C C . GLY A 1 413 ? -4.306 8.394 20.983 1.000 12.161 433 GLY A C 1
ATOM 3184 O O . GLY A 1 413 ? -4.274 7.142 21.175 1.000 12.731 433 GLY A O 1
ATOM 3185 N N . HIS A 1 414 ? -4.479 9.242 21.990 1.000 12.645 434 HIS A N 1
ATOM 3186 C CA . HIS A 1 414 ? -4.395 8.785 23.389 1.000 13.601 434 HIS A CA 1
ATOM 3187 C C . HIS A 1 414 ? -5.532 7.837 23.741 1.000 13.743 434 HIS A C 1
ATOM 3188 O O . HIS A 1 414 ? -5.316 6.961 24.568 1.000 14.285 434 HIS A O 1
ATOM 3195 N N . ARG A 1 415 ? -6.681 7.956 23.057 1.000 11.928 435 ARG A N 1
ATOM 3196 C CA . ARG A 1 415 ? -7.816 7.059 23.371 1.000 12.206 435 ARG A CA 1
ATOM 3197 C C . ARG A 1 415 ? -7.882 5.895 22.355 1.000 11.171 435 ARG A C 1
ATOM 3198 O O . ARG A 1 415 ? -8.963 5.332 22.129 1.000 11.802 435 ARG A O 1
ATOM 3206 N N . SER A 1 416 ? -6.770 5.522 21.740 1.000 11.459 436 SER A N 1
ATOM 3207 C CA . SER A 1 416 ? -6.767 4.343 20.881 1.000 11.269 436 SER A CA 1
ATOM 3208 C C . SER A 1 416 ? -6.937 3.084 21.742 1.000 10.933 436 SER A C 1
ATOM 3209 O O . SER A 1 416 ? -6.695 3.077 22.958 1.000 11.922 436 SER A O 1
ATOM 3212 N N . CYS A 1 417 ? -7.277 1.981 21.087 1.000 9.768 437 CYS A N 1
ATOM 3213 C CA . CYS A 1 417 ? -7.548 0.711 21.783 1.000 9.028 437 CYS A CA 1
ATOM 3214 C C . CYS A 1 417 ? -6.356 0.221 22.591 1.000 9.925 437 CYS A C 1
ATOM 3215 O O . CYS A 1 417 ? -5.328 -0.100 21.998 1.000 11.374 437 CYS A O 1
ATOM 3218 N N . ILE A 1 418 ? -6.535 0.018 23.874 1.000 9.852 438 ILE A N 1
ATOM 3219 C CA . ILE A 1 418 ? -5.451 -0.565 24.720 1.000 11.351 438 ILE A CA 1
ATOM 3220 C C . ILE A 1 418 ? -5.185 -2.008 24.282 1.000 10.593 438 ILE A C 1
ATOM 3221 O O . ILE A 1 418 ? -4.055 -2.510 24.506 1.000 11.934 438 ILE A O 1
ATOM 3226 N N . GLY A 1 419 ? -6.192 -2.670 23.743 1.000 10.869 439 GLY A N 1
ATOM 3227 C CA . GLY A 1 419 ? -6.163 -4.088 23.375 1.000 10.391 439 GLY A CA 1
ATOM 3228 C C . GLY A 1 419 ? -5.693 -4.357 21.960 1.000 10.856 439 GLY A C 1
ATOM 3229 O O . GLY A 1 419 ? -5.750 -5.510 21.546 1.000 11.262 439 GLY A O 1
ATOM 3230 N N . GLN A 1 420 ? -5.186 -3.355 21.233 1.000 10.512 440 GLN A N 1
ATOM 3231 C CA . GLN A 1 420 ? -4.915 -3.532 19.787 1.000 11.892 440 GLN A CA 1
ATOM 3232 C C . GLN A 1 420 ? -3.924 -4.684 19.514 1.000 11.534 440 GLN A C 1
ATOM 3233 O O . GLN A 1 420 ? -4.209 -5.537 18.706 1.000 11.685 440 GLN A O 1
ATOM 3239 N N . GLN A 1 421 ? -2.805 -4.716 20.232 1.000 11.957 441 GLN A N 1
ATOM 3240 C CA . GLN A 1 421 ? -1.780 -5.760 19.966 1.000 12.599 441 GLN A CA 1
ATOM 3241 C C . GLN A 1 421 ? -2.283 -7.099 20.498 1.000 10.709 441 GLN A C 1
ATOM 3242 O O . GLN A 1 421 ? -2.051 -8.139 19.840 1.000 12.219 441 GLN A O 1
ATOM 3248 N N . PHE A 1 422 ? -2.932 -7.146 21.664 1.000 11.193 442 PHE A N 1
ATOM 3249 C CA . PHE A 1 422 ? -3.577 -8.376 22.166 1.000 11.344 442 PHE A CA 1
ATOM 3250 C C . PHE A 1 422 ? -4.480 -8.952 21.071 1.000 11.243 442 PHE A C 1
ATOM 3251 O O . PHE A 1 422 ? -4.355 -10.149 20.714 1.000 11.719 442 PHE A O 1
ATOM 3259 N N . ALA A 1 423 ? -5.346 -8.116 20.514 1.000 11.069 443 ALA A N 1
ATOM 3260 C CA . ALA A 1 423 ? -6.309 -8.570 19.471 1.000 11.282 443 ALA A CA 1
ATOM 3261 C C . ALA A 1 423 ? -5.562 -9.031 18.238 1.000 10.350 443 ALA A C 1
ATOM 3262 O O . ALA A 1 423 ? -5.928 -10.080 17.639 1.000 10.755 443 ALA A O 1
ATOM 3264 N N . GLN A 1 424 ? -4.606 -8.259 17.783 1.000 10.060 444 GLN A N 1
ATOM 3265 C CA . GLN A 1 424 ? -3.874 -8.606 16.548 1.000 11.188 444 GLN A CA 1
ATOM 3266 C C . GLN A 1 424 ? -3.168 -9.948 16.687 1.000 12.068 444 GLN A C 1
ATOM 3267 O O . GLN A 1 424 ? -3.219 -10.805 15.770 1.000 12.709 444 GLN A O 1
ATOM 3273 N N . MET A 1 425 ? -2.599 -10.200 17.835 1.000 11.528 445 MET A N 1
ATOM 3274 C CA . MET A 1 425 ? -1.932 -11.487 18.114 1.000 13.206 445 MET A CA 1
ATOM 3275 C C . MET A 1 425 ? -2.920 -12.625 18.177 1.000 12.369 445 MET A C 1
ATOM 3276 O O . MET A 1 425 ? -2.747 -13.675 17.494 1.000 13.401 445 MET A O 1
ATOM 3281 N N . GLU A 1 426 ? -3.997 -12.503 18.952 1.000 12.054 446 GLU A N 1
ATOM 3282 C CA . GLU A 1 426 ? -4.971 -13.596 19.129 1.000 12.524 446 GLU A CA 1
ATOM 3283 C C . GLU A 1 426 ? -5.631 -13.928 17.792 1.000 11.609 446 GLU A C 1
ATOM 3284 O O . GLU A 1 426 ? -5.786 -15.096 17.452 1.000 11.736 446 GLU A O 1
ATOM 3290 N N . VAL A 1 427 ? -5.963 -12.900 17.016 1.000 11.595 447 VAL A N 1
ATOM 3291 C CA A VAL A 1 427 ? -6.713 -13.215 15.764 0.500 11.515 447 VAL A CA 1
ATOM 3292 C CA B VAL A 1 427 ? -6.689 -13.147 15.742 0.500 10.715 447 VAL A CA 1
ATOM 3293 C C . VAL A 1 427 ? -5.749 -13.842 14.747 1.000 11.231 447 VAL A C 1
ATOM 3294 O O . VAL A 1 427 ? -6.185 -14.726 13.993 1.000 12.276 447 VAL A O 1
ATOM 3301 N N . LYS A 1 428 ? -4.472 -13.441 14.736 1.000 11.403 448 LYS A N 1
ATOM 3302 C CA . LYS A 1 428 ? -3.515 -14.093 13.819 1.000 13.240 448 LYS A CA 1
ATOM 3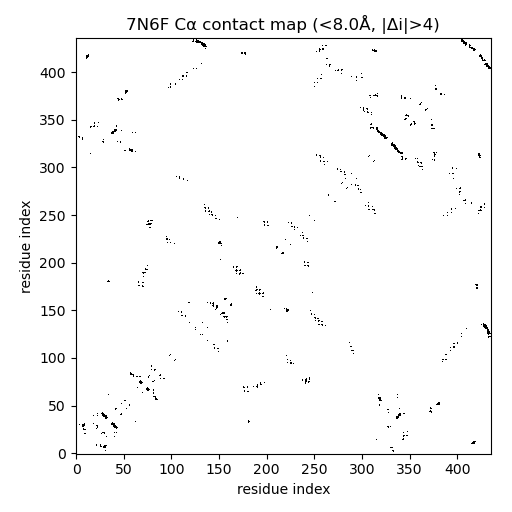303 C C . LYS A 1 428 ? -3.353 -15.552 14.221 1.000 12.065 448 LYS A C 1
ATOM 3304 O O . LYS A 1 428 ? -3.235 -16.430 13.345 1.000 11.905 448 LYS A O 1
ATOM 3310 N N . VAL A 1 429 ? -3.274 -15.852 15.507 1.000 11.604 449 VAL A N 1
ATOM 3311 C CA . VAL A 1 429 ? -3.098 -17.241 15.952 1.000 11.390 449 VAL A CA 1
ATOM 3312 C C . VAL A 1 429 ? -4.308 -18.060 15.499 1.000 11.019 449 VAL A C 1
ATOM 3313 O O . VAL A 1 429 ? -4.155 -19.190 14.944 1.000 12.344 449 VAL A O 1
ATOM 3317 N N . VAL A 1 430 ? -5.521 -17.562 15.773 1.000 10.790 450 VAL A N 1
ATOM 3318 C CA . VAL A 1 430 ? -6.734 -18.316 15.422 1.000 10.792 450 VAL A CA 1
ATOM 3319 C C . VAL A 1 430 ? -6.810 -18.502 13.896 1.000 11.051 450 VAL A C 1
ATOM 3320 O O . VAL A 1 430 ? -7.036 -19.624 13.413 1.000 9.923 450 VAL A O 1
ATOM 3324 N N . MET A 1 431 ? -6.608 -17.423 13.150 1.000 10.562 451 MET A N 1
ATOM 3325 C CA . MET A 1 431 ? -6.716 -17.554 11.690 1.000 11.577 451 MET A CA 1
ATOM 3326 C C . MET A 1 431 ? -5.637 -18.469 11.116 1.000 10.910 451 MET A C 1
ATOM 3327 O O . MET A 1 431 ? -5.951 -19.240 10.222 1.000 11.604 451 MET A O 1
ATOM 3332 N N . ALA A 1 432 ? -4.426 -18.402 11.634 1.000 11.577 452 ALA A N 1
ATOM 3333 C CA . ALA A 1 432 ? -3.318 -19.229 11.073 1.000 13.705 452 ALA A CA 1
ATOM 3334 C C . ALA A 1 432 ? -3.641 -20.690 11.318 1.000 13.432 452 ALA A C 1
ATOM 3335 O O . ALA A 1 432 ? -3.424 -21.511 10.421 1.000 13.812 452 ALA A O 1
ATOM 3337 N N . LYS A 1 433 ? -4.217 -21.063 12.463 1.000 12.289 453 LYS A N 1
ATOM 3338 C CA . LYS A 1 433 ? -4.496 -22.461 12.763 1.000 14.683 453 LYS A CA 1
ATOM 3339 C C . LYS A 1 433 ? -5.682 -22.924 11.928 1.000 13.582 453 LYS A C 1
ATOM 3340 O O . LYS A 1 433 ? -5.626 -24.091 11.424 1.000 15.782 453 LYS A O 1
ATOM 3346 N N . LEU A 1 434 ? -6.693 -22.084 11.689 1.000 12.864 454 LEU A N 1
ATOM 3347 C CA . LEU A 1 434 ? -7.807 -22.460 10.800 1.000 13.276 454 LEU A CA 1
ATOM 3348 C C . LEU A 1 434 ? -7.255 -22.730 9.385 1.000 13.873 454 LEU A C 1
ATOM 3349 O O . LEU A 1 434 ? -7.649 -23.713 8.735 1.000 15.061 454 LEU A O 1
ATOM 3354 N N . LEU A 1 435 ? -6.467 -21.800 8.875 1.000 12.347 455 LEU A N 1
ATOM 3355 C CA . LEU A 1 435 ? -5.893 -21.903 7.503 1.000 13.817 455 LEU A CA 1
ATOM 3356 C C . LEU A 1 435 ? -4.981 -23.102 7.382 1.000 14.871 455 LEU A C 1
ATOM 3357 O O . LEU A 1 435 ? -4.959 -23.703 6.264 1.000 16.272 455 LEU A O 1
ATOM 3362 N N . GLN A 1 436 ? -4.238 -23.466 8.418 1.000 14.212 456 GLN A N 1
ATOM 3363 C CA . GLN A 1 436 ? -3.334 -24.636 8.337 1.000 16.155 456 GLN A CA 1
ATOM 3364 C C . GLN A 1 436 ? -4.138 -25.901 8.094 1.000 16.716 456 GLN A C 1
ATOM 3365 O O . GLN A 1 436 ? -3.615 -26.825 7.444 1.000 18.327 456 GLN A O 1
ATOM 3371 N N . ARG A 1 437 ? -5.297 -26.034 8.730 1.000 14.411 457 ARG A N 1
ATOM 3372 C CA . ARG A 1 437 ? -5.964 -27.335 8.902 1.000 15.280 457 ARG A CA 1
ATOM 3373 C C . ARG A 1 437 ? -7.256 -27.486 8.128 1.000 14.442 457 ARG A C 1
ATOM 3374 O O . ARG A 1 437 ? -7.618 -28.656 7.849 1.000 16.068 457 ARG A O 1
ATOM 3382 N N . LEU A 1 438 ? -7.948 -26.424 7.737 1.000 13.375 458 LEU A N 1
ATOM 3383 C CA . LEU A 1 438 ? -9.328 -26.569 7.255 1.000 13.444 458 LEU A CA 1
ATOM 3384 C C . LEU A 1 438 ? -9.608 -25.729 6.021 1.000 13.800 458 LEU A C 1
ATOM 3385 O O . LEU A 1 438 ? -9.001 -24.664 5.868 1.000 16.389 458 LEU A O 1
ATOM 3390 N N . GLU A 1 439 ? -10.520 -26.222 5.199 1.000 13.465 459 GLU A N 1
ATOM 3391 C CA A GLU A 1 439 ? -11.151 -25.505 4.073 0.500 14.115 459 GLU A CA 1
ATOM 3392 C CA B GLU A 1 439 ? -11.117 -25.409 4.120 0.500 15.332 459 GLU A CA 1
ATOM 3393 C C . GLU A 1 439 ? -12.581 -25.151 4.476 1.000 14.661 459 GLU A C 1
ATOM 3394 O O . GLU A 1 439 ? -13.260 -26.028 4.979 1.000 15.222 459 GLU A O 1
ATOM 3405 N N . PHE A 1 440 ? -13.023 -23.935 4.252 1.000 15.057 460 PHE A N 1
ATOM 3406 C CA A PHE A 1 440 ? -14.381 -23.474 4.588 0.500 13.930 460 PHE A CA 1
ATOM 3407 C CA B PHE A 1 440 ? -14.394 -23.515 4.622 0.500 14.760 460 PHE A CA 1
ATOM 3408 C C . PHE A 1 440 ? -15.132 -23.021 3.361 1.000 15.215 460 PHE A C 1
ATOM 3409 O O . PHE A 1 440 ? -14.530 -22.294 2.538 1.000 17.333 460 PHE A O 1
ATOM 3424 N N . ARG A 1 441 ? -16.378 -23.442 3.228 1.000 13.957 461 ARG A N 1
ATOM 3425 C CA . ARG A 1 441 ? -17.293 -22.967 2.151 1.000 14.991 461 ARG A CA 1
ATOM 3426 C C . ARG A 1 441 ? -18.525 -22.401 2.838 1.000 14.055 461 ARG A C 1
ATOM 3427 O O . ARG A 1 441 ? -19.113 -23.034 3.742 1.000 13.593 461 ARG A O 1
ATOM 3435 N N . LEU A 1 442 ? -18.894 -21.184 2.494 1.000 13.638 462 LEU A N 1
ATOM 3436 C CA . LEU A 1 442 ? -20.093 -20.551 3.064 1.000 12.550 462 LEU A CA 1
ATOM 3437 C C . LEU A 1 442 ? -21.332 -21.262 2.510 1.000 12.309 462 LEU A C 1
ATOM 3438 O O . LEU A 1 442 ? -21.414 -21.492 1.281 1.000 14.656 462 LEU A O 1
ATOM 3443 N N . VAL A 1 443 ? -22.265 -21.590 3.384 1.000 10.846 463 VAL A N 1
ATOM 3444 C CA . VAL A 1 443 ? -23.494 -22.297 2.949 1.000 11.712 463 VAL A CA 1
ATOM 3445 C C . VAL A 1 443 ? -24.224 -21.347 2.013 1.000 11.882 463 VAL A C 1
ATOM 3446 O O . VAL A 1 443 ? -24.454 -20.177 2.342 1.000 12.285 463 VAL A O 1
ATOM 3450 N N . PRO A 1 444 ? -24.697 -21.805 0.836 1.000 11.856 464 PRO A N 1
ATOM 3451 C CA . PRO A 1 444 ? -25.435 -20.890 -0.034 1.000 10.557 464 PRO A CA 1
ATOM 3452 C C . PRO A 1 444 ? -26.667 -20.306 0.641 1.000 10.709 464 PRO A C 1
ATOM 3453 O O . PRO A 1 444 ? -27.364 -20.988 1.422 1.000 12.415 464 PRO A O 1
ATOM 3457 N N . GLY A 1 445 ? -26.897 -19.017 0.364 1.000 11.937 465 GLY A N 1
ATOM 3458 C CA . GLY A 1 445 ? -27.954 -18.297 1.055 1.000 11.776 465 GLY A CA 1
ATOM 3459 C C . GLY A 1 445 ? -27.431 -17.411 2.168 1.000 12.756 465 GLY A C 1
ATOM 3460 O O . GLY A 1 445 ? -28.116 -16.511 2.637 1.000 13.221 465 GLY A O 1
ATOM 3461 N N . GLN A 1 446 ? -26.259 -17.750 2.704 1.000 12.145 466 GLN A N 1
ATOM 3462 C CA . GLN A 1 446 ? -25.694 -16.924 3.769 1.000 11.433 466 GLN A CA 1
ATOM 3463 C C . GLN A 1 446 ? -25.333 -15.585 3.158 1.000 11.726 466 GLN A C 1
ATOM 3464 O O . GLN A 1 446 ? -24.768 -15.498 2.093 1.000 13.632 466 GLN A O 1
ATOM 3470 N N . ARG A 1 447 ? -25.657 -14.555 3.922 1.000 12.542 467 ARG A N 1
ATOM 3471 C CA . ARG A 1 447 ? -25.449 -13.161 3.476 1.000 13.152 467 ARG A CA 1
ATOM 3472 C C . ARG A 1 447 ? -24.147 -12.539 3.981 1.000 14.195 467 ARG A C 1
ATOM 3473 O O . ARG A 1 447 ? -23.562 -13.050 4.935 1.000 12.995 467 ARG A O 1
ATOM 3481 N N . PHE A 1 448 ? -23.724 -11.471 3.310 1.000 14.409 468 PHE A N 1
ATOM 3482 C CA . PHE A 1 448 ? -22.480 -10.723 3.654 1.000 14.467 468 PHE A CA 1
ATOM 3483 C C . PHE A 1 448 ? -22.884 -9.430 4.381 1.000 15.474 468 PHE A C 1
ATOM 3484 O O . PHE A 1 448 ? -21.989 -8.588 4.579 1.000 16.855 468 PHE A O 1
ATOM 3492 N N . GLY A 1 449 ? -24.163 -9.228 4.666 1.000 14.678 469 GLY A N 1
ATOM 3493 C CA . GLY A 1 449 ? -24.665 -7.998 5.307 1.000 16.052 469 GLY A CA 1
ATOM 3494 C C . GLY A 1 449 ? -24.216 -7.872 6.750 1.000 14.547 469 GLY A C 1
ATOM 3495 O O . GLY A 1 449 ? -23.772 -8.850 7.370 1.000 13.863 469 GLY A O 1
ATOM 3496 N N . LEU A 1 450 ? -24.417 -6.664 7.266 1.000 13.881 470 LEU A N 1
ATOM 3497 C CA . LEU A 1 450 ? -24.013 -6.280 8.625 1.000 14.059 470 LEU A CA 1
ATOM 3498 C C . LEU A 1 450 ? -25.226 -6.090 9.520 1.000 13.978 470 LEU A C 1
ATOM 3499 O O . LEU A 1 450 ? -26.361 -5.769 9.034 1.000 16.858 470 LEU A O 1
ATOM 3504 N N . GLN A 1 451 ? -24.985 -6.214 10.802 1.000 13.100 471 GLN A N 1
ATOM 3505 C CA . GLN A 1 451 ? -25.921 -5.715 11.823 1.000 14.079 471 GLN A CA 1
ATOM 3506 C C . GLN A 1 451 ? -25.107 -4.879 12.795 1.000 15.736 471 GLN A C 1
ATOM 3507 O O . GLN A 1 451 ? -23.928 -5.114 12.941 1.000 15.064 471 GLN A O 1
ATOM 3513 N N . GLU A 1 452 ? -25.782 -4.020 13.554 1.000 17.485 472 GLU A N 1
ATOM 3514 C CA . GLU A 1 452 ? -25.109 -3.234 14.610 1.000 18.385 472 GLU A CA 1
ATOM 3515 C C . GLU A 1 452 ? -25.767 -3.599 15.923 1.000 17.972 472 GLU A C 1
ATOM 3516 O O . GLU A 1 452 ? -27.036 -3.399 16.090 1.000 22.135 472 GLU A O 1
ATOM 3522 N N A GLN A 1 453 ? -25.011 -4.150 16.875 0.500 19.234 473 GLN A N 1
ATOM 3523 N N B GLN A 1 453 ? -24.981 -4.160 16.842 0.500 16.110 473 GLN A N 1
ATOM 3524 C CA A GLN A 1 453 ? -25.491 -4.290 18.274 0.500 21.386 473 GLN A CA 1
ATOM 3525 C CA B GLN A 1 453 ? -25.388 -4.333 18.253 0.500 16.222 473 GLN A CA 1
ATOM 3526 C C A GLN A 1 453 ? -24.306 -4.088 19.212 0.500 19.377 473 GLN A C 1
ATOM 3527 C C B GLN A 1 453 ? -24.656 -3.230 19.024 0.500 12.820 473 GLN A C 1
ATOM 3528 O O A GLN A 1 453 ? -23.582 -5.066 19.496 0.500 22.826 473 GLN A O 1
ATOM 3529 O O B GLN A 1 453 ? -24.946 -2.054 18.763 0.500 14.732 473 GLN A O 1
ATOM 3540 N N A ALA A 1 454 ? -24.107 -2.836 19.611 0.500 18.108 474 ALA A N 1
ATOM 3541 N N B ALA A 1 454 ? -23.735 -3.557 19.934 0.500 12.077 474 ALA A N 1
ATOM 3542 C CA A ALA A 1 454 ? -22.911 -2.338 20.314 0.500 18.246 474 ALA A CA 1
ATOM 3543 C CA B ALA A 1 454 ? -22.799 -2.534 20.450 0.500 13.068 474 ALA A CA 1
ATOM 3544 C C A ALA A 1 454 ? -21.791 -2.168 19.277 0.500 15.716 474 ALA A C 1
ATOM 3545 C C B ALA A 1 454 ? -21.720 -2.258 19.397 0.500 12.937 474 ALA A C 1
ATOM 3546 O O A ALA A 1 454 ? -21.241 -1.047 19.159 0.500 17.162 474 ALA A O 1
ATOM 3547 O O B ALA A 1 454 ? -21.044 -1.240 19.496 0.500 13.691 474 ALA A O 1
ATOM 3550 N N . THR A 1 455 ? -21.503 -3.223 18.503 1.000 12.852 475 THR A N 1
ATOM 3551 C CA . THR A 1 455 ? -20.486 -3.217 17.447 1.000 12.935 475 THR A CA 1
ATOM 3552 C C . THR A 1 455 ? -21.121 -3.685 16.131 1.000 12.345 475 THR A C 1
ATOM 3553 O O . THR A 1 455 ? -22.210 -4.261 16.185 1.000 12.380 475 THR A O 1
ATOM 3557 N N . LEU A 1 456 ? -20.366 -3.594 15.049 1.000 11.599 476 LEU A N 1
ATOM 3558 C CA . LEU A 1 456 ? -20.774 -4.144 13.741 1.000 11.395 476 LEU A CA 1
ATOM 3559 C C . LEU A 1 456 ? -20.319 -5.590 13.685 1.000 11.380 476 LEU A C 1
ATOM 3560 O O . LEU A 1 456 ? -19.234 -5.939 14.177 1.000 11.361 476 LEU A O 1
ATOM 3565 N N . LYS A 1 457 ? -21.203 -6.422 13.180 1.000 11.332 477 LYS A N 1
ATOM 3566 C CA . LYS A 1 457 ? -20.911 -7.863 13.062 1.000 11.783 477 LYS A CA 1
ATOM 3567 C C . LYS A 1 457 ? -21.738 -8.432 11.934 1.000 10.398 477 LYS A C 1
ATOM 3568 O O . LYS A 1 457 ? -22.662 -7.803 11.486 1.000 10.511 477 LYS A O 1
ATOM 3574 N N . PRO A 1 458 ? -21.417 -9.621 11.427 1.000 11.176 478 PRO A N 1
ATOM 3575 C CA . PRO A 1 458 ? -22.247 -10.203 10.367 1.000 10.430 478 PRO A CA 1
ATOM 3576 C C . PRO A 1 458 ? -23.682 -10.355 10.842 1.000 11.834 478 PRO A C 1
ATOM 3577 O O . PRO A 1 458 ? -23.938 -10.766 11.931 1.000 12.003 478 PRO A O 1
ATOM 3581 N N . LEU A 1 459 ? -24.585 -10.020 9.908 1.000 11.990 479 LEU A N 1
ATOM 3582 C CA . LEU A 1 459 ? -26.036 -10.258 10.123 1.000 13.070 479 LEU A CA 1
ATOM 3583 C C . LEU A 1 459 ? -26.347 -11.758 10.291 1.000 13.089 479 LEU A C 1
ATOM 3584 O O . LEU A 1 459 ? -27.109 -12.160 11.204 1.000 13.836 479 LEU A O 1
ATOM 3589 N N . ASP A 1 460 ? -25.726 -12.582 9.466 1.000 12.020 480 ASP A N 1
ATOM 3590 C CA . ASP A 1 460 ? -25.949 -14.034 9.474 1.000 12.341 480 ASP A CA 1
ATOM 3591 C C . ASP A 1 460 ? -24.895 -14.701 10.348 1.000 12.843 480 ASP A C 1
ATOM 3592 O O . ASP A 1 460 ? -23.824 -14.123 10.646 1.000 13.862 480 ASP A O 1
ATOM 3597 N N . PRO A 1 461 ? -25.123 -15.991 10.673 1.000 12.681 481 PRO A N 1
ATOM 3598 C CA . PRO A 1 461 ? -24.214 -16.742 11.543 1.000 12.282 481 PRO A CA 1
ATOM 3599 C C . PRO A 1 461 ? -22.908 -17.209 10.901 1.000 11.983 481 PRO A C 1
ATOM 3600 O O . PRO A 1 461 ? -22.166 -17.971 11.523 1.000 11.297 481 PRO A O 1
ATOM 3604 N N . VAL A 1 462 ? -22.626 -16.797 9.677 1.000 11.524 482 VAL A N 1
ATOM 3605 C CA . VAL A 1 462 ? -21.448 -17.276 8.915 1.000 10.528 482 VAL A CA 1
ATOM 3606 C C . VAL A 1 462 ? -21.462 -18.812 8.937 1.000 11.976 482 VAL A C 1
ATOM 3607 O O . VAL A 1 462 ? -20.488 -19.505 9.295 1.000 11.447 482 VAL A O 1
ATOM 3611 N N . LEU A 1 463 ? -22.574 -19.396 8.490 1.000 11.212 483 LEU A N 1
ATOM 3612 C CA . LEU A 1 463 ? -22.738 -20.868 8.420 1.000 11.908 483 LEU A CA 1
ATOM 3613 C C . LEU A 1 463 ? -21.851 -21.409 7.316 1.000 11.437 483 LEU A C 1
ATOM 3614 O O . LEU A 1 463 ? -21.974 -20.926 6.168 1.000 11.319 483 LEU A O 1
ATOM 3619 N N . CYS A 1 464 ? -20.938 -22.320 7.624 1.000 11.509 484 CYS A N 1
ATOM 3620 C CA . CYS A 1 464 ? -20.014 -22.906 6.643 1.000 11.246 484 CYS A CA 1
ATOM 3621 C C . CYS A 1 464 ? -20.094 -24.423 6.721 1.000 11.186 484 CYS A C 1
ATOM 3622 O O . CYS A 1 464 ? -20.478 -24.984 7.770 1.000 12.011 484 CYS A O 1
ATOM 3625 N N . THR A 1 465 ? -19.732 -25.057 5.635 1.000 12.231 485 THR A N 1
ATOM 3626 C CA . THR A 1 465 ? -19.301 -26.474 5.655 1.000 12.861 485 THR A CA 1
ATOM 3627 C C . THR A 1 465 ? -17.776 -26.474 5.577 1.000 11.219 485 THR A C 1
ATOM 3628 O O . THR A 1 465 ? -17.155 -25.537 5.081 1.000 12.606 485 THR A O 1
ATOM 3632 N N . LEU A 1 466 ? -17.184 -27.542 6.076 1.000 12.186 486 LEU A N 1
ATOM 3633 C CA . LEU A 1 466 ? -15.724 -27.599 6.256 1.000 12.478 486 LEU A CA 1
ATOM 3634 C C . LEU A 1 466 ? -15.198 -28.922 5.705 1.000 11.685 486 LEU A C 1
ATOM 3635 O O . LEU A 1 466 ? -15.912 -29.933 5.764 1.000 11.630 486 LEU A O 1
ATOM 3640 N N . ARG A 1 467 ? -13.964 -28.923 5.258 1.000 12.776 487 ARG A N 1
ATOM 3641 C CA . ARG A 1 467 ? -13.227 -30.132 4.860 1.000 14.088 487 ARG A CA 1
ATOM 3642 C C . ARG A 1 467 ? -11.829 -29.994 5.441 1.000 13.014 487 ARG A C 1
ATOM 3643 O O . ARG A 1 467 ? -11.277 -28.880 5.496 1.000 14.256 487 ARG A O 1
ATOM 3651 N N . PRO A 1 468 ? -11.122 -31.089 5.772 1.000 13.523 488 PRO A N 1
ATOM 3652 C CA . PRO A 1 468 ? -9.706 -30.993 6.121 1.000 13.956 488 PRO A CA 1
ATOM 3653 C C . PRO A 1 468 ? -8.875 -30.562 4.917 1.000 18.711 488 PRO A C 1
ATOM 3654 O O . PRO A 1 468 ? -9.197 -30.938 3.828 1.000 19.589 488 PRO A O 1
ATOM 3658 N N . ARG A 1 469 ? -7.790 -29.852 5.165 1.000 17.655 489 ARG A N 1
ATOM 3659 C CA . ARG A 1 469 ? -6.842 -29.651 4.048 1.000 20.079 489 ARG A CA 1
ATOM 3660 C C . ARG A 1 469 ? -6.212 -30.989 3.613 1.000 25.998 489 ARG A C 1
ATOM 3661 O O . ARG A 1 469 ? -5.779 -31.696 4.521 1.000 33.518 489 ARG A O 1
#

Nearest PDB structures (foldseek):
  7n6f-assembly1_A  TM=1.002E+00  e=8.508E-70  Homo sapiens
  7lrl-assembly1_A  TM=1.000E+00  e=3.981E-66  Homo sapiens
  7ls3-assembly1_A  TM=9.986E-01  e=9.794E-63  Homo sapiens
  4enh-assembly1_A  TM=9.976E-01  e=7.344E-61  Homo sapiens
  3mdt-assembly1_A  TM=9.977E-01  e=6.074E-60  Homo sapiens

CATH classification: 1.10.630.10

Radius of gyration: 21.7 Å; Cα contacts (8 Å, |Δi|>4): 728; chains: 1; bounding box: 50×63×57 Å

Foldseek 3Di:
DDPCPPQWEDCLDDVVVVVLVTCVVGHQWYWDAFLNDIFIEGQDLVVLCVAFADPVWWFDLSNLVLCQAFLRHGFLNCAQQRPTDSVLNVLLLVLLLVCLDPVNLLVLQVLLLVLLLLLVVLQQVQQPLPDWDLLLQSLLLSLLQSLCCQAQVDRQPVVVVHPVVLVQLLVLCLQRSCVSGPDPVSSVSNNVSRVVLLVVQVVSVVVVVVCVVVVHDDDDHSLVSLVVSCVPPPDCSSSSSNSSVSSNVSRDQLSQLLLLLLLVVLPVVVLLVVLLVQLCVQQNPPSGQRPVSLVSSVLVLLSSQLSCQQFQQAFWGWIAAAAFDQRPNDTDHGGHIYTYGSNSLQQDCVQDPVSPDRDSCCVPPPHDDRSSSHQSQRDHPSGNSCVVVSSSSSSSSVSNCSNWKDKHFDPPQDSRWDRRVTIHGPGSSIIRMHTD

B-factor: mean 20.61, std 10.27, range [7.61, 87.09]

InterPro domains:
  IPR001128 Cytochrome P450 [PF00067] (34-469)
  IPR001128 Cytochrome P450 [PR00385] (302-319)
  IPR001128 Cytochrome P450 [PR00385] (355-366)
  IPR001128 Cytochrome P450 [PR00385] (428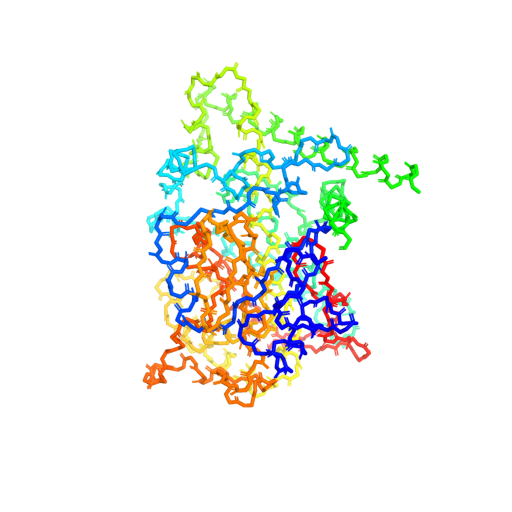-437)
  IPR001128 Cytochrome P450 [PR00385] (437-448)
  IPR002401 Cytochrome P450, E-class, group I [PR00463] (68-87)
  IPR002401 Cytochrome P450, E-class, group I [PR00463] (291-308)
  IPR002401 Cytochrome P450, E-class, group I [PR00463] (311-337)
  IPR002401 Cytochrome P450, E-class, group I [PR00463] (394-418)
  IPR002401 Cytochrome P450, E-class, group I [PR00463] (427-437)
  IPR002401 Cytochrome P450, E-class, group I [PR00463] (437-460)
  IPR017972 Cytochrome P450, conserved site [PS00086] (430-439)
  IPR036396 Cytochrome P450 superfamily [G3DSA:1.10.630.10] (50-500)
  IPR036396 Cytochrome P450 superfamily [SSF48264] (26-489)
  IPR039983 Cholesterol 24-hydroxylase [PTHR24293] (5-492)

Secondary structure (DSSP, 8-state):
--TTTTS-------HHHHHHHHHHHH-SEEEEEETTEEEEEE--HHHHHHHHS-TTS-B-GGGGHHHHEETTEESSTTSTTT---HHHHHHHHHHHGGGGSHHHHHTTHHHHHHHHHHHHHHHHTT-SSSS-EEHHHHHHHHHHHHHHHHHHS----GGGT--HHHHHHHHHHHHHHHHHH--HHHHHHHHHHHHHHHHHHHHHHHHHHHHHHTT------HHHHHHHHTTT-SSSHHHHHHHHHHHHHHHHHHHHHHHHHHHHHTT-HHHHHHHHHHHHHHTTT-SS--HHHHHH-HHHHHHHHHHHHH--SS-EEEEEE-S-EEETTEEE-SSEEEEEEHHHHHT-TTTSSSTTS--GGGGSTTSPPPSSS--TT--STTS-TTHHHHHHHHHHHHHHHHHHEEEEEPTT----EEEESEEEESS--EEEEEE-

Sequence (436 aa):
HSRYEHIPGPPGRVLQDVFLDWAKKYGPVVRVNVFHKTSSVIVVTSPEESVKKFLMSTKYNKDSSKMYRALQTTVFGERLFGQGLVSECNYERWHKQRRVIDLAFSRSSLVSSLMETFNEKAEQLVVEEILEAKADGQTPVSMQDMLTYTAMMDILAKAAFGMMETSMLLGAQKPLSQAVKLMMLEGITASRRNKRKQLRREVRESIRFLRQVGRRDWWVQRRREALKRGEEVPADILTQILKAEEGAQDDEGLLDNFVTFFIAGHETSANHLAFTVMELSRQPEIVARLQAEVVDEVIGSKRYLDDFEEDLGRLQYLSSQVLKESLRLYPPAWGTFRLLEEETLIDGVRVPGNTPLLFSTYVMGRMDDTYFEDPLTFNPDRFGPPGGAAPKPRFTYFPFSLGHRSCIGQQFAQMEVVKVVMAKLLQRLEEFFRLVPGQRFGLQEQQAATLKPLDPVLCTLRPR

GO terms:
  GO:0042448 progesterone metabolic process (P, IDA)
  GO:0008395 steroid hydroxylase activity (F, IDA)
  GO:0033781 cholesterol 24-hydroxylase activity (F, IDA)
  GO:0006707 cholesterol catabolic process (P, IDA)
  GO:0006805 xenobiotic metabolic process (P, IDA)
  GO:0020037 heme binding (F, IDA)
  GO:0050649 testosterone 6-beta-hydroxylase activity (F, EXP)
  GO:0062184 testosterone 16-beta-hydroxylase activity (F, EXP)
  GO:0033781 cholesterol 24-hydroxylase activity (F, EXP)
  GO:0005783 endoplasmic reticulum (C, TAS)
  GO:0008395 steroid hydroxylase activity (F, TAS)
  GO:0006707 cholesterol catabolic process (P, TAS)
  GO:0007399 nervous system development (P, TAS)
  GO:0005789 endoplasmic reticulum membrane (C, TAS)
  GO:0033781 cholesterol 24-hydroxylase activity (F, TAS)
  GO:0016125 sterol metabolic process (P, TAS)
  GO:0006699 bile acid biosynthetic process (P, TAS)

Solvent-accessible surface area: 19442 Å² total; per-residue (Å²): 143,75,127,29,112,79,1,48,12,31,169,62,158,12,82,2,13,45,1,20,66,64,2,111,149,56,22,53,1,0,62,8,92,6,24,108,36,55,0,0,1,0,1,7,25,119,6,0,118,96,1,1,100,32,72,173,45,37,20,9,56,111,2,20,111,12,21,28,60,1,54,71,42,91,0,9,5,82,1,10,49,0,5,13,55,56,120,147,10,73,132,18,39,163,33,0,40,100,10,28,43,173,89,36,8,58,84,26,5,82,20,0,5,94,21,0,24,48,0,0,94,42,0,58,93,82,10,66,29,144,51,81,8,18,0,17,67,22,0,36,44,0,0,1,1,1,2,0,80,6,0,0,38,40,100,4,29,9,14,130,37,41,83,102,91,0,34,98,5,11,107,29,0,8,65,0,2,36,32,33,31,140,191,223,132,80,45,133,40,2,89,78,5,0,115,76,2,9,78,18,0,102,62,20,3,106,140,16,101,74,15,104,186,156,66,87,148,42,91,96,17,6,0,47,17,0,30,89,9,41,145,87,51,190,88,54,57,22,1,4,1,2,1,0,1,11,2,7,42,18,3,8,45,8,2,2,12,2,0,0,0,8,0,5,10,31,121,39,105,112,19,31,54,127,0,28,48,29,0,60,146,22,7,34,113,80,145,81,0,51,62,133,5,8,58,135,0,79,40,0,23,12,0,10,83,0,0,10,0,6,10,0,6,44,19,29,10,5,1,45,2,112,138,103,31,122,5,67,65,23,112,0,6,14,103,0,13,0,0,0,0,0,4,0,0,0,35,13,90,101,52,15,136,87,21,128,74,14,56,4,92,42,25,14,118,87,23,124,168,42,202,62,11,37,4,16,36,25,45,23,38,25,27,57,24,15,46,94,8,17,57,15,2,2,28,0,1,4,0,0,2,11,24,29,2,65,40,162,29,38,130,71,32,132,54,18,10,48,49,29,27,18,0,24,0,60,15,51,3,47,0,24,1,125,77,104